Protein AF-0000000078268427 (afdb_homodimer)

Solvent-accessible surface area (backbone atoms only — not comparable to full-atom values): 32489 Å² total; per-residue (Å²): 136,82,79,76,79,77,76,77,77,76,76,74,73,72,70,64,72,72,74,76,73,70,41,42,33,34,32,38,31,29,46,77,41,68,49,56,51,30,21,53,50,18,22,53,50,32,28,51,73,72,69,48,47,67,46,76,48,81,44,70,22,70,63,31,70,70,47,25,40,52,48,26,53,52,47,46,75,64,65,38,63,29,36,39,17,34,31,51,69,20,32,46,28,37,54,55,36,28,75,73,28,76,68,32,54,71,20,43,35,38,34,34,63,21,46,44,48,49,71,56,68,64,28,68,30,57,68,48,15,71,38,54,27,29,38,30,30,52,56,72,63,54,71,59,47,51,52,55,51,32,65,64,36,76,76,55,45,29,38,26,35,54,32,32,76,85,35,60,44,37,51,51,50,51,21,39,47,45,40,48,19,67,78,69,50,28,25,73,44,81,27,68,27,89,44,54,86,38,37,43,58,34,46,55,69,40,63,94,69,41,67,32,36,44,33,62,89,21,65,45,43,60,56,37,38,65,44,40,44,51,51,22,39,76,67,47,38,43,43,33,34,46,40,37,64,50,18,81,73,46,23,28,33,11,64,14,56,56,38,36,57,54,13,26,55,45,15,54,51,47,44,37,40,76,70,69,66,47,53,38,32,70,36,45,47,40,69,76,81,70,68,46,32,33,33,15,54,44,32,19,58,60,19,69,49,74,77,43,68,69,58,65,72,65,38,73,42,78,42,111,133,83,79,78,80,77,77,77,77,76,77,75,75,72,71,66,73,73,74,76,73,70,41,43,32,35,31,38,31,28,43,77,41,69,49,56,50,30,21,53,50,18,22,54,49,31,28,50,74,72,68,47,47,67,45,76,50,81,42,71,23,69,62,32,71,69,46,24,40,51,48,27,54,52,46,45,73,64,65,37,62,28,35,39,18,33,31,50,69,21,32,46,26,36,53,55,36,27,76,74,28,76,69,32,53,72,20,42,35,37,33,33,62,21,44,45,48,47,70,55,68,64,27,68,30,57,67,47,14,70,39,56,26,30,38,31,30,52,56,72,62,54,72,58,47,51,53,54,52,31,66,65,35,77,78,55,46,31,36,26,33,56,34,31,76,85,36,61,46,34,51,51,51,52,20,40,47,44,38,49,17,66,76,69,49,26,26,73,45,81,28,68,27,89,44,56,86,38,38,44,59,32,46,57,68,40,64,92,68,41,67,31,35,44,33,62,88,21,66,46,42,59,55,37,38,66,44,40,45,52,49,23,39,76,66,45,38,41,44,32,34,46,40,38,66,50,18,82,73,46,22,28,33,12,65,13,57,56,38,37,58,52,13,25,53,44,16,54,50,47,45,38,40,78,70,69,65,47,53,36,33,69,36,44,48,41,70,77,81,70,68,46,33,32,34,14,53,44,32,19,59,60,19,68,49,75,76,44,67,70,58,66,73,64,39,73,42,78,43,111

Secondary structure (DSSP, 8-state):
--------------------PPEEEEEEES---HHHHHHHHHHHHHHHHTT--EEEEEEE-TT-HHHHHHHHHHHHHH--SEEEEESHHHHHHHHHHHHH-HHHHTS-EEEEEES-TTTTTS-S-SS---SSEEEEE----HHHHHHHHHHH-TT--EEEEEEETT-HHHHHHHHHHHHHHHHHT-EEEEEEESSGGGHHHHHHTTTTT-SEEEE-S-HHHHHTHHHHHHHHHHHT--EEESSTHHHHHT-SEEEE--HHHHHHHHHHHHHHHHTS---GGGSPPEE----EEEEEHHHHHHHT-PPPHHHHHH-SEEE-/--------------------PPEEEEEEES---HHHHHHHHHHHHHHHHTT--EEEEEEE-TT-HHHHHHHHHHHHHH--SEEEEESHHHHHHHHHHHHH-HHHHTS-EEEEEES-TTTTTS-S-SS---SSEEEEE----HHHHHHHHHHH-TT--EEEEEEETT-HHHHHHHHHHHHHHHHHT-EEEEEEESSGGGHHHHHHTTTTT-SEEEE-S-HHHHHTHHHHHHHHHHHT--EEESSTHHHHHT-SEEEE--HHHHHHHHHHHHHHHHTS---GGGSPPEE----EEEEEHHHHHHHT-PPPHHHHHH-SEEE-

pLDDT: mean 93.28, std 12.75, range [34.38, 98.88]

Foldseek 3Di:
DPPPPPPPPPPPPPPPVPPQDEFEEEEEEAADDDLLVLLQLLLVVLCVVVVHHYDYHYDYQHNDLVSLLVSLQVVLVVLGLAYEYEALSNLLSNQVSCVVHVSSQNHAYEYFAAQDCCQSVNAVDQQFRQGSYAYEHFNFPLLVFVVVVCLLPVPFAEEEEEAAPPGSNSVVSVVVNCVVCVVSHHYYDYQHDNALVCQLVSLVVCQPPGQAYEYEPHPRCSSNVVSNQVSLLVRLHQYYYADQSVQLVAHFKHWGDRSSVSSNVRNVVVCCVSPVPDGNSNHGHHYDDDIAMEGEPPNCVSSVGDDDPVSVVRHPYYHD/DPPPPPPPPPPPPPPPVPPQDEFEEEEEEAADDDLLVLLQLLLVVLCVVVVHHYDYHYDYQHNDLVSLLVSLQVVLVVLGLAYEYEALSNLLSNQVSCVVHVSSQNHAYEYFAAQDCCQSVNAVDQQFRQGSYAYEHFNFPLLVFVVVVCLLPVPFAEEEEEAAPPGSNSVVSVVVNCVVCVVSHHYYDYQHDNALVCQLVSLVVCQPPGQAYEYEPHPRCSSNVVSNQVSLLVRLHQYYYQDQSVQLVAHFKHWGDRSSVSSNVRNVVVCCVSPVPDGNSNHGHHYDDDIAMEGEPPNCVSSVGDDDPVSVVRHPYYHD

Nearest PDB structures (foldseek):
  3lkv-assembly1_A-2  TM=9.689E-01  e=2.473E-32  Vibrio cholerae O1 biovar El Tor str. N16961
  3lft-assembly2_B  TM=9.622E-01  e=5.419E-31  Streptococcus pneumoniae TIGR4
  3lft-assembly1_A  TM=9.521E-01  e=3.189E-30  Streptococcus pneumoniae TIGR4
  6hnk-assembly1_A  TM=7.287E-01  e=1.169E-28  Clostridioides difficile 630
  1o4v-assembly1_A  TM=4.490E-01  e=2.770E-03  Thermotoga maritima

Radius of gyration: 31.29 Å; Cα contacts (8 Å, |Δi|>4): 1461; chains: 2; bounding box: 64×166×88 Å

Organism: Desulfomicrobium norvegicum (strain DSM 1741 / NCIMB 8310) (NCBI:txid52561)

Structure (mmCIF, N/CA/C/O backbone):
data_AF-0000000078268427-model_v1
#
loop_
_entity.id
_entity.type
_entity.pdbx_description
1 polymer 'Putative ABC transport system substrate-binding protein'
#
loop_
_atom_site.group_PDB
_atom_site.id
_atom_site.type_symbol
_atom_site.label_atom_id
_atom_site.label_alt_id
_atom_site.label_comp_id
_atom_site.label_asym_id
_atom_site.label_entity_id
_atom_site.label_seq_id
_atom_site.pdbx_PDB_ins_code
_atom_site.Cartn_x
_atom_site.Cartn_y
_atom_site.Cartn_z
_atom_site.occupancy
_atom_site.B_iso_or_equiv
_atom_site.auth_seq_id
_atom_site.auth_comp_id
_atom_site.auth_asym_id
_atom_site.auth_atom_id
_atom_site.pdbx_PDB_model_num
ATOM 1 N N . MET A 1 1 ? 25.875 72.25 60.281 1 34.66 1 MET A N 1
ATOM 2 C CA . MET A 1 1 ? 25.359 70.875 60.125 1 34.66 1 MET A CA 1
ATOM 3 C C . MET A 1 1 ? 24.266 70.875 59.062 1 34.66 1 MET A C 1
ATOM 5 O O . MET A 1 1 ? 23.156 71.375 59.281 1 34.66 1 MET A O 1
ATOM 9 N N . LYS A 1 2 ? 24.812 71 57.75 1 44.56 2 LYS A N 1
ATOM 10 C CA . LYS A 1 2 ? 24.078 71.062 56.5 1 44.56 2 LYS A CA 1
ATOM 11 C C . LYS A 1 2 ? 23.234 69.812 56.281 1 44.56 2 LYS A C 1
ATOM 13 O O . LYS A 1 2 ? 23.766 68.688 56.281 1 44.56 2 LYS A O 1
ATOM 18 N N . LYS A 1 3 ? 21.969 69.812 56.719 1 46.94 3 LYS A N 1
ATOM 19 C CA . LYS A 1 3 ? 20.938 68.812 56.5 1 46.94 3 LYS A CA 1
ATOM 20 C C . LYS A 1 3 ? 20.781 68.5 55 1 46.94 3 LYS A C 1
ATOM 22 O O . LYS A 1 3 ? 20.422 69.375 54.219 1 46.94 3 LYS A O 1
ATOM 27 N N . PHE A 1 4 ? 21.688 67.688 54.406 1 43.91 4 PHE A N 1
ATOM 28 C CA . PHE A 1 4 ? 21.547 67.25 53.031 1 43.91 4 PHE A CA 1
ATOM 29 C C . PHE A 1 4 ? 20.219 66.5 52.844 1 43.91 4 PHE A C 1
ATOM 31 O O . PHE A 1 4 ? 19.891 65.625 53.625 1 43.91 4 PHE A O 1
ATOM 38 N N . PHE A 1 5 ? 19.141 67.188 52.375 1 44.56 5 PHE A N 1
ATOM 39 C CA . PHE A 1 5 ? 17.844 66.625 51.938 1 44.56 5 PHE A CA 1
ATOM 40 C C . PHE A 1 5 ? 18.016 65.562 50.875 1 44.56 5 PHE A C 1
ATOM 42 O O . PHE A 1 5 ? 18.609 65.812 49.844 1 44.56 5 PHE A O 1
ATOM 49 N N . LEU A 1 6 ? 18.172 64.25 51.281 1 47.53 6 LEU A N 1
ATOM 50 C CA . LEU A 1 6 ? 18.141 63.094 50.375 1 47.53 6 LEU A CA 1
ATOM 51 C C . LEU A 1 6 ? 16.812 63.062 49.625 1 47.53 6 LEU A C 1
ATOM 53 O O . LEU A 1 6 ? 15.75 62.938 50.219 1 47.53 6 LEU A O 1
ATOM 57 N N . THR A 1 7 ? 16.641 63.812 48.5 1 49.06 7 THR A N 1
ATOM 58 C CA . THR A 1 7 ? 15.516 63.625 47.625 1 49.06 7 THR A CA 1
ATOM 59 C C . THR A 1 7 ? 15.43 62.156 47.156 1 49.06 7 THR A C 1
ATOM 61 O O . THR A 1 7 ? 16.391 61.656 46.562 1 49.06 7 THR A O 1
ATOM 64 N N . GLY A 1 8 ? 14.719 61.281 47.812 1 44.25 8 GLY A N 1
ATOM 65 C CA . GLY A 1 8 ? 14.391 59.938 47.344 1 44.25 8 GLY A CA 1
ATOM 66 C C . GLY A 1 8 ? 13.75 59.938 45.969 1 44.25 8 GLY A C 1
ATOM 67 O O . GLY A 1 8 ? 12.68 60.531 45.781 1 44.25 8 GLY A O 1
ATOM 68 N N . ALA A 1 9 ? 14.531 59.938 44.875 1 48.31 9 ALA A N 1
ATOM 69 C CA . ALA A 1 9 ? 14.016 59.688 43.531 1 48.31 9 ALA A CA 1
ATOM 70 C C . ALA A 1 9 ? 13.164 58.438 43.5 1 48.31 9 ALA A C 1
ATOM 72 O O . ALA A 1 9 ? 13.656 57.344 43.75 1 48.31 9 ALA A O 1
ATOM 73 N N . LEU A 1 10 ? 11.867 58.562 43.781 1 46.09 10 LEU A N 1
ATOM 74 C CA . LEU A 1 10 ? 10.93 57.5 43.5 1 46.09 10 LEU A CA 1
ATOM 75 C C . LEU A 1 10 ? 11.031 57.094 42.031 1 46.09 10 LEU A C 1
ATOM 77 O O . LEU A 1 10 ? 10.719 57.875 41.125 1 46.09 10 LEU A O 1
ATOM 81 N N . ILE A 1 11 ? 11.977 56.281 41.625 1 46.81 11 ILE A N 1
ATOM 82 C CA . ILE A 1 11 ? 11.953 55.656 40.312 1 46.81 11 ILE A CA 1
ATOM 83 C C . ILE A 1 11 ? 10.602 54.969 40.094 1 46.81 11 ILE A C 1
ATOM 85 O O . ILE A 1 11 ? 10.266 54 40.781 1 46.81 11 ILE A O 1
ATOM 89 N N . LEU A 1 12 ? 9.562 55.719 39.656 1 43.5 12 LEU A N 1
ATOM 90 C CA . LEU A 1 12 ? 8.359 55.094 39.125 1 43.5 12 LEU A CA 1
ATOM 91 C C . LEU A 1 12 ? 8.711 54.062 38.062 1 43.5 12 LEU A C 1
ATOM 93 O O . LEU A 1 12 ? 9.25 54.406 37.031 1 43.5 12 LEU A O 1
ATOM 97 N N . ALA A 1 13 ? 9.023 52.844 38.438 1 46.03 13 ALA A N 1
ATOM 98 C CA . ALA A 1 13 ? 8.992 51.719 37.5 1 46.03 13 ALA A CA 1
ATOM 99 C C . ALA A 1 13 ? 7.734 51.781 36.625 1 46.03 13 ALA A C 1
ATOM 101 O O . ALA A 1 13 ? 6.629 51.531 37.125 1 46.03 13 ALA A O 1
ATOM 102 N N . MET A 1 14 ? 7.652 52.688 35.656 1 41.44 14 MET A N 1
ATOM 103 C CA . MET A 1 14 ? 6.609 52.5 34.656 1 41.44 14 MET A CA 1
ATOM 104 C C . MET A 1 14 ? 6.477 51.031 34.25 1 41.44 14 MET A C 1
ATOM 106 O O . MET A 1 14 ? 7.406 50.438 33.719 1 41.44 14 MET A O 1
ATOM 110 N N . ALA A 1 15 ? 5.828 50.25 35.031 1 43.84 15 ALA A N 1
ATOM 111 C CA . ALA A 1 15 ? 5.363 48.969 34.469 1 43.84 15 ALA A CA 1
ATOM 112 C C . ALA A 1 15 ? 4.84 49.156 33.062 1 43.84 15 ALA A C 1
ATOM 114 O O . ALA A 1 15 ? 3.795 49.781 32.844 1 43.84 15 ALA A O 1
ATOM 115 N N . CYS A 1 16 ? 5.68 49.469 32.094 1 41.19 16 CYS A N 1
ATOM 116 C CA . CYS A 1 16 ? 5.145 49.281 30.75 1 41.19 16 CYS A CA 1
ATOM 117 C C . CYS A 1 16 ? 4.168 48.125 30.703 1 41.19 16 CYS A C 1
ATOM 119 O O . CYS A 1 16 ? 4.523 47 31.078 1 41.19 16 CYS A O 1
ATOM 121 N N . PRO A 1 17 ? 2.955 48.281 30.938 1 43.41 17 PRO A N 1
ATOM 122 C CA . PRO A 1 17 ? 2.111 47.125 30.625 1 43.41 17 PRO A CA 1
ATOM 123 C C . PRO A 1 17 ? 2.627 46.344 29.422 1 43.41 17 PRO A C 1
ATOM 125 O O . PRO A 1 17 ? 2.873 46.906 28.359 1 43.41 17 PRO A O 1
ATOM 128 N N . GLY A 1 18 ? 3.543 45.5 29.562 1 44.22 18 GLY A N 1
ATOM 129 C CA . GLY A 1 18 ? 3.924 44.625 28.469 1 44.22 18 GLY A CA 1
ATOM 130 C C . GLY A 1 18 ? 2.779 44.312 27.516 1 44.22 18 GLY A C 1
ATOM 131 O O . GLY A 1 18 ? 1.798 43.656 27.906 1 44.22 18 GLY A O 1
ATOM 132 N N . PHE A 1 19 ? 2.34 45.219 26.656 1 49.44 19 PHE A N 1
ATOM 133 C CA . PHE A 1 19 ? 1.372 44.938 25.609 1 49.44 19 PHE A CA 1
ATOM 134 C C . PHE A 1 19 ? 1.526 43.469 25.141 1 49.44 19 PHE A C 1
ATOM 136 O O . PHE A 1 19 ? 2.629 43.062 24.797 1 49.44 19 PHE A O 1
ATOM 143 N N . ALA A 1 20 ? 0.703 42.625 25.547 1 68 20 ALA A N 1
ATOM 144 C CA . ALA A 1 20 ? 0.659 41.219 25.141 1 68 20 ALA A CA 1
ATOM 145 C C . ALA A 1 20 ? 0.755 41.094 23.625 1 68 20 ALA A C 1
ATOM 147 O O . ALA A 1 20 ? 0.026 41.781 22.891 1 68 20 ALA A O 1
ATOM 148 N N . LYS A 1 21 ? 1.77 40.625 22.953 1 89.81 21 LYS A N 1
ATOM 149 C CA . LYS A 1 21 ? 2.021 40.469 21.531 1 89.81 21 LYS A CA 1
ATOM 150 C C . LYS A 1 21 ? 0.867 39.719 20.859 1 89.81 21 LYS A C 1
ATOM 152 O O . LYS A 1 21 ? 0.358 38.719 21.391 1 89.81 21 LYS A O 1
ATOM 157 N N . THR A 1 22 ? 0.172 40.375 19.891 1 95.69 22 THR A N 1
ATOM 158 C CA . THR A 1 22 ? -0.783 39.719 19.016 1 95.69 22 THR A CA 1
ATOM 159 C C . THR A 1 22 ? -0.064 39 17.875 1 95.69 22 THR A C 1
ATOM 161 O O . THR A 1 22 ? 0.727 39.625 17.156 1 95.69 22 THR A O 1
ATOM 164 N N . TYR A 1 23 ? -0.269 37.75 17.75 1 97.25 23 TYR A N 1
ATOM 165 C CA . TYR A 1 23 ? 0.386 36.938 16.719 1 97.25 23 TYR A CA 1
ATOM 166 C C . TYR A 1 23 ? -0.471 36.875 15.461 1 97.25 23 TYR A C 1
ATOM 168 O O . TYR A 1 23 ? -1.692 36.719 15.539 1 97.25 23 TYR A O 1
ATOM 176 N N . ASN A 1 24 ? 0.131 37 14.297 1 97.44 24 ASN A N 1
ATOM 177 C CA . ASN A 1 24 ? -0.538 36.812 13.016 1 97.44 24 ASN A CA 1
ATOM 178 C C . ASN A 1 24 ? -0.369 35.375 12.5 1 97.44 24 ASN A C 1
ATOM 180 O O . ASN A 1 24 ? 0.749 34.938 12.219 1 97.44 24 ASN A O 1
ATOM 184 N N . VAL A 1 25 ? -1.491 34.688 12.367 1 98.5 25 VAL A N 1
ATOM 185 C CA . VAL A 1 25 ? -1.477 33.312 11.883 1 98.5 25 VAL A CA 1
ATOM 186 C C . VAL A 1 25 ? -2.123 33.25 10.5 1 98.5 25 VAL A C 1
ATOM 188 O O . VAL A 1 25 ? -3.293 33.594 10.344 1 98.5 25 VAL A O 1
ATOM 191 N N . SER A 1 26 ? -1.334 32.844 9.477 1 98.69 26 SER A N 1
ATOM 192 C CA . SER A 1 26 ? -1.91 32.531 8.172 1 98.69 26 SER A CA 1
ATOM 193 C C . SER A 1 26 ? -2.307 31.062 8.07 1 98.69 26 SER A C 1
ATOM 195 O O . SER A 1 26 ? -1.501 30.172 8.359 1 98.69 26 SER A O 1
ATOM 197 N N . VAL A 1 27 ? -3.549 30.828 7.699 1 98.88 27 VAL A N 1
ATOM 198 C CA . VAL A 1 27 ? -4.094 29.469 7.621 1 98.88 27 VAL A CA 1
ATOM 199 C C . VAL A 1 27 ? -4.34 29.094 6.164 1 98.88 27 VAL A C 1
ATOM 201 O O . VAL A 1 27 ? -5.004 29.844 5.43 1 98.88 27 VAL A O 1
ATOM 204 N N . SER A 1 28 ? -3.727 28 5.727 1 98.81 28 SER A N 1
ATOM 205 C CA . SER A 1 28 ? -4.043 27.391 4.441 1 98.81 28 SER A CA 1
ATOM 206 C C . SER A 1 28 ? -4.852 26.109 4.629 1 98.81 28 SER A C 1
ATOM 208 O O . SER A 1 28 ? -4.293 25.062 4.953 1 98.81 28 SER A O 1
ATOM 210 N N . GLN A 1 29 ? -6.113 26.203 4.434 1 98.88 29 GLN A N 1
ATOM 211 C CA . GLN A 1 29 ? -6.992 25.031 4.469 1 98.88 29 GLN A CA 1
ATOM 212 C C . GLN A 1 29 ? -7.297 24.531 3.059 1 98.88 29 GLN A C 1
ATOM 214 O O . GLN A 1 29 ? -7.684 25.312 2.186 1 98.88 29 GLN A O 1
ATOM 219 N N . PHE A 1 30 ? -7.168 23.25 2.795 1 98.81 30 PHE A N 1
ATOM 220 C CA . PHE A 1 30 ? -7.238 22.734 1.435 1 98.81 30 PHE A CA 1
ATOM 221 C C . PHE A 1 30 ? -8.656 22.812 0.892 1 98.81 30 PHE A C 1
ATOM 223 O O . PHE A 1 30 ? -8.867 23.172 -0.269 1 98.81 30 PHE A O 1
ATOM 230 N N . VAL A 1 31 ? -9.57 22.469 1.7 1 98.31 31 VAL A N 1
ATOM 231 C CA . VAL A 1 31 ? -10.969 22.469 1.3 1 98.31 31 VAL A CA 1
ATOM 232 C C . VAL A 1 31 ? -11.859 22.562 2.537 1 98.31 31 VAL A C 1
ATOM 234 O O . VAL A 1 31 ? -11.414 22.297 3.654 1 98.31 31 VAL A O 1
ATOM 237 N N . GLU A 1 32 ? -13.07 23.016 2.25 1 96.5 32 GLU A N 1
ATOM 238 C CA . GLU A 1 32 ? -14.039 23.016 3.346 1 96.5 32 GLU A CA 1
ATOM 239 C C . GLU A 1 32 ? -14.781 21.688 3.436 1 96.5 32 GLU A C 1
ATOM 241 O O . GLU A 1 32 ? -15.258 21.172 2.424 1 96.5 32 GLU A O 1
ATOM 246 N N . HIS A 1 33 ? -14.859 21.125 4.59 1 95.56 33 HIS A N 1
ATOM 247 C CA . HIS A 1 33 ? -15.758 20.078 5.066 1 95.56 33 HIS A CA 1
ATOM 248 C C . HIS A 1 33 ? -15.734 19.984 6.59 1 95.56 33 HIS A C 1
ATOM 250 O O . HIS A 1 33 ? -14.867 20.578 7.238 1 95.56 33 HIS A O 1
ATOM 256 N N . PRO A 1 34 ? -16.672 19.359 7.148 1 96.44 34 PRO A N 1
ATOM 257 C CA . PRO A 1 34 ? -16.875 19.469 8.594 1 96.44 34 PRO A CA 1
ATOM 258 C C . PRO A 1 34 ? -15.641 19.062 9.398 1 96.44 34 PRO A C 1
ATOM 260 O O . PRO A 1 34 ? -15.305 19.719 10.391 1 96.44 34 PRO A O 1
ATOM 263 N N . SER A 1 35 ? -14.961 18.078 9.016 1 97.44 35 SER A N 1
ATOM 264 C CA . SER A 1 35 ? -13.797 17.609 9.773 1 97.44 35 SER A CA 1
ATOM 265 C C . SER A 1 35 ? -12.703 18.672 9.805 1 97.44 35 SER A C 1
ATOM 267 O O . SER A 1 35 ? -12.156 18.969 10.867 1 97.44 35 SER A O 1
ATOM 269 N N . LEU A 1 36 ? -12.359 19.266 8.648 1 98.56 36 LEU A N 1
ATOM 270 C CA . LEU A 1 36 ? -11.289 20.25 8.586 1 98.56 36 LEU A CA 1
ATOM 271 C C . LEU A 1 36 ? -11.719 21.562 9.242 1 98.56 36 LEU A C 1
ATOM 273 O O . LEU A 1 36 ? -10.891 22.266 9.844 1 98.56 36 LEU A O 1
ATOM 277 N N . ASP A 1 37 ? -13 21.875 9.117 1 98.38 37 ASP A N 1
ATOM 278 C CA . ASP A 1 37 ? -13.523 23.031 9.82 1 98.38 37 ASP A CA 1
ATOM 279 C C . ASP A 1 37 ? -13.414 22.859 11.328 1 98.38 37 ASP A C 1
ATOM 281 O O . ASP A 1 37 ? -13.086 23.812 12.047 1 98.38 37 ASP A O 1
ATOM 285 N N . ALA A 1 38 ? -13.711 21.641 11.734 1 98.06 38 ALA A N 1
ATOM 286 C CA . ALA A 1 38 ? -13.594 21.344 13.164 1 98.06 38 ALA A CA 1
ATOM 287 C C . ALA A 1 38 ? -12.148 21.484 13.633 1 98.06 38 ALA A C 1
ATOM 289 O O . ALA A 1 38 ? -11.891 21.969 14.734 1 98.06 38 ALA A O 1
ATOM 290 N N . VAL A 1 39 ? -11.219 21.078 12.828 1 98.69 39 VAL A N 1
ATOM 291 C CA . VAL A 1 39 ? -9.797 21.203 13.148 1 98.69 39 VAL A CA 1
ATOM 292 C C . VAL A 1 39 ? -9.43 22.656 13.359 1 98.69 39 VAL A C 1
ATOM 294 O O . VAL A 1 39 ? -8.789 23.016 14.352 1 98.69 39 VAL A O 1
ATOM 297 N N . LEU A 1 40 ? -9.844 23.516 12.414 1 98.88 40 LEU A N 1
ATOM 298 C CA . LEU A 1 40 ? -9.539 24.938 12.516 1 98.88 40 LEU A CA 1
ATOM 299 C C . LEU A 1 40 ? -10.148 25.547 13.781 1 98.88 40 LEU A C 1
ATOM 301 O O . LEU A 1 40 ? -9.484 26.297 14.5 1 98.88 40 LEU A O 1
ATOM 305 N N . LYS A 1 41 ? -11.383 25.188 14.008 1 98.75 41 LYS A N 1
ATOM 306 C CA . LYS A 1 41 ? -12.055 25.703 15.195 1 98.75 41 LYS A CA 1
ATOM 307 C C . LYS A 1 41 ? -11.328 25.266 16.469 1 98.75 41 LYS A C 1
ATOM 309 O O . LYS A 1 41 ? -11.133 26.078 17.391 1 98.75 41 LYS A O 1
ATOM 314 N N . GLY A 1 42 ? -10.984 24 16.531 1 98.81 42 GLY A N 1
ATOM 315 C CA . GLY A 1 42 ? -10.234 23.5 17.672 1 98.81 42 GLY A CA 1
ATOM 316 C C . GLY A 1 42 ? -8.922 24.234 17.891 1 98.81 42 GLY A C 1
ATOM 317 O O . GLY A 1 42 ? -8.578 24.562 19.031 1 98.81 42 GLY A O 1
ATOM 318 N N . PHE A 1 43 ? -8.227 24.516 16.844 1 98.88 43 PHE A N 1
ATOM 319 C CA . PHE A 1 43 ? -6.965 25.25 16.891 1 98.88 43 PHE A CA 1
ATOM 320 C C . PHE A 1 43 ? -7.164 26.641 17.469 1 98.88 43 PHE A C 1
ATOM 322 O O . PHE A 1 43 ? -6.453 27.047 18.391 1 98.88 43 PHE A O 1
ATOM 329 N N . GLN A 1 44 ? -8.102 27.359 16.938 1 98.81 44 GLN A N 1
ATOM 330 C CA . GLN A 1 44 ? -8.383 28.719 17.359 1 98.81 44 GLN A CA 1
ATOM 331 C C . GLN A 1 44 ? -8.82 28.766 18.828 1 98.81 44 GLN A C 1
ATOM 333 O O . GLN A 1 44 ? -8.359 29.625 19.594 1 98.81 44 GLN A O 1
ATOM 338 N N . ASP A 1 45 ? -9.703 27.844 19.141 1 98.81 45 ASP A N 1
ATOM 339 C CA . ASP A 1 45 ? -10.188 27.797 20.516 1 98.81 45 ASP A CA 1
ATOM 340 C C . ASP A 1 45 ? -9.055 27.484 21.484 1 98.81 45 ASP A C 1
ATOM 342 O O . ASP A 1 45 ? -9.031 28 22.609 1 98.81 45 ASP A O 1
ATOM 346 N N . SER A 1 46 ? -8.219 26.625 21.062 1 98.69 46 SER A N 1
ATOM 347 C CA . SER A 1 46 ? -7.078 26.25 21.906 1 98.69 46 SER A CA 1
ATOM 348 C C . SER A 1 46 ? -6.188 27.453 22.203 1 98.69 46 SER A C 1
ATOM 350 O O . SER A 1 46 ? -5.824 27.688 23.344 1 98.69 46 SER A O 1
ATOM 352 N N . LEU A 1 47 ? -5.797 28.25 21.188 1 98.62 47 LEU A N 1
ATOM 353 C CA . LEU A 1 47 ? -4.973 29.438 21.391 1 98.62 47 LEU A CA 1
ATOM 354 C C . LEU A 1 47 ? -5.68 30.438 22.297 1 98.62 47 LEU A C 1
ATOM 356 O O . LEU A 1 47 ? -5.062 30.984 23.219 1 98.62 47 LEU A O 1
ATOM 360 N N . LYS A 1 48 ? -6.949 30.594 22.078 1 98.19 48 LYS A N 1
ATOM 361 C CA . LYS A 1 48 ? -7.73 31.5 22.922 1 98.19 48 LYS A CA 1
ATOM 362 C C . LYS A 1 48 ? -7.727 31.047 24.375 1 98.19 48 LYS A C 1
ATOM 364 O O . LYS A 1 48 ? -7.516 31.844 25.281 1 98.19 48 LYS A O 1
ATOM 369 N N . ALA A 1 49 ? -7.945 29.781 24.547 1 98.12 49 ALA A N 1
ATOM 370 C CA . ALA A 1 49 ? -8 29.203 25.891 1 98.12 49 ALA A CA 1
ATOM 371 C C . ALA A 1 49 ? -6.668 29.375 26.609 1 98.12 49 ALA A C 1
ATOM 373 O O . ALA A 1 49 ? -6.629 29.5 27.828 1 98.12 49 ALA A O 1
ATOM 374 N N . GLN A 1 50 ? -5.594 29.406 25.891 1 97.38 50 GLN A N 1
ATOM 375 C CA . GLN A 1 50 ? -4.254 29.531 26.453 1 97.38 50 GLN A CA 1
ATOM 376 C C . GLN A 1 50 ? -3.857 31 26.625 1 97.38 50 GLN A C 1
ATOM 378 O O . GLN A 1 50 ? -2.732 31.297 27.031 1 97.38 50 GLN A O 1
ATOM 383 N N . GLY A 1 51 ? -4.707 31.875 26.234 1 96.56 51 GLY A N 1
ATOM 384 C CA . GLY A 1 51 ? -4.461 33.312 26.391 1 96.56 51 GLY A CA 1
ATOM 385 C C . GLY A 1 51 ? -3.568 33.875 25.297 1 96.56 51 GLY A C 1
ATOM 386 O O . GLY A 1 51 ? -2.93 34.906 25.5 1 96.56 51 GLY A O 1
ATOM 387 N N . VAL A 1 52 ? -3.463 33.219 24.234 1 97.06 52 VAL A N 1
ATOM 388 C CA . VAL A 1 52 ? -2.656 33.688 23.109 1 97.06 52 VAL A CA 1
ATOM 389 C C . VAL A 1 52 ? -3.514 34.562 22.188 1 97.06 52 VAL A C 1
ATOM 391 O O . VAL A 1 52 ? -4.492 34.094 21.609 1 97.06 52 VAL A O 1
ATOM 394 N N . ASP A 1 53 ? -3.205 35.781 22.094 1 96.56 53 ASP A N 1
ATOM 395 C CA . ASP A 1 53 ? -3.916 36.656 21.188 1 96.56 53 ASP A CA 1
ATOM 396 C C . ASP A 1 53 ? -3.424 36.5 19.75 1 96.56 53 ASP A C 1
ATOM 398 O O . ASP A 1 53 ? -2.248 36.719 19.453 1 96.56 53 ASP A O 1
ATOM 402 N N . ALA A 1 54 ? -4.352 36.094 18.906 1 97.75 54 ALA A N 1
ATOM 403 C CA . ALA A 1 54 ? -3.965 35.812 17.531 1 97.75 54 ALA A CA 1
ATOM 404 C C . ALA A 1 54 ? -5.012 36.375 16.547 1 97.75 54 ALA A C 1
ATOM 406 O O . ALA A 1 54 ? -6.211 36.344 16.844 1 97.75 54 ALA A O 1
ATOM 407 N N . THR A 1 55 ? -4.527 36.875 15.43 1 98 55 THR A N 1
ATOM 408 C CA . THR A 1 55 ? -5.348 37.156 14.258 1 98 55 THR A CA 1
ATOM 409 C C . THR A 1 55 ? -5.125 36.125 13.172 1 98 55 THR A C 1
ATOM 411 O O . THR A 1 55 ? -4.035 35.562 13.062 1 98 55 THR A O 1
ATOM 414 N N . TYR A 1 56 ? -6.168 35.875 12.477 1 98.5 56 TYR A N 1
ATOM 415 C CA . TYR A 1 56 ? -6.109 34.781 11.516 1 98.5 56 TYR A CA 1
ATOM 416 C C . TYR A 1 56 ? -6.426 35.281 10.109 1 98.5 56 TYR A C 1
ATOM 418 O O . TYR A 1 56 ? -7.426 35.969 9.891 1 98.5 56 TYR A O 1
ATOM 426 N N . SER A 1 57 ? -5.598 34.969 9.172 1 98.56 57 SER A N 1
ATOM 427 C CA . SER A 1 57 ? -5.891 35.031 7.742 1 98.56 57 SER A CA 1
ATOM 428 C C . SER A 1 57 ? -6.137 33.656 7.16 1 98.56 57 SER A C 1
ATOM 430 O O . SER A 1 57 ? -5.188 32.938 6.879 1 98.56 57 SER A O 1
ATOM 432 N N . VAL A 1 58 ? -7.391 33.375 6.922 1 98.69 58 VAL A N 1
ATOM 433 C CA . VAL A 1 58 ? -7.777 32.031 6.531 1 98.69 58 VAL A CA 1
ATOM 434 C C . VAL A 1 58 ? -7.992 31.953 5.02 1 98.69 58 VAL A C 1
ATOM 436 O O . VAL A 1 58 ? -8.805 32.719 4.473 1 98.69 58 VAL A O 1
ATOM 439 N N . HIS A 1 59 ? -7.238 31.078 4.367 1 98.75 59 HIS A N 1
ATOM 440 C CA . HIS A 1 59 ? -7.363 30.828 2.934 1 98.75 59 HIS A CA 1
ATOM 441 C C . HIS A 1 59 ? -7.859 29.406 2.666 1 98.75 59 HIS A C 1
ATOM 443 O O . HIS A 1 59 ? -7.598 28.5 3.453 1 98.75 59 HIS A O 1
ATOM 449 N N . ASN A 1 60 ? -8.586 29.234 1.654 1 98.62 60 ASN A N 1
ATOM 450 C CA . ASN A 1 60 ? -9.133 27.953 1.245 1 98.62 60 ASN A CA 1
ATOM 451 C C . ASN A 1 60 ? -8.836 27.656 -0.222 1 98.62 60 ASN A C 1
ATOM 453 O O . ASN A 1 60 ? -9.141 28.469 -1.097 1 98.62 60 ASN A O 1
ATOM 457 N N . ALA A 1 61 ? -8.32 26.453 -0.477 1 98.56 61 ALA A N 1
ATOM 458 C CA . ALA A 1 61 ? -7.844 26.125 -1.819 1 98.56 61 ALA A CA 1
ATOM 459 C C . ALA A 1 61 ? -8.945 25.484 -2.652 1 98.56 61 ALA A C 1
ATOM 461 O O . ALA A 1 61 ? -8.766 25.219 -3.846 1 98.56 61 ALA A O 1
ATOM 462 N N . GLN A 1 62 ? -10.047 25.141 -2.08 1 97.69 62 GLN A N 1
ATOM 463 C CA . GLN A 1 62 ? -11.211 24.578 -2.754 1 97.69 62 GLN A CA 1
ATOM 464 C C . GLN A 1 62 ? -10.867 23.266 -3.451 1 97.69 62 GLN A C 1
ATOM 466 O O . GLN A 1 62 ? -11.219 23.078 -4.617 1 97.69 62 GLN A O 1
ATOM 471 N N . ALA A 1 63 ? -10.094 22.547 -2.799 1 97.12 63 ALA A N 1
ATOM 472 C CA . ALA A 1 63 ? -9.711 21.219 -3.26 1 97.12 63 ALA A CA 1
ATOM 473 C C . ALA A 1 63 ? -8.945 21.297 -4.578 1 97.12 63 ALA A C 1
ATOM 475 O O . ALA A 1 63 ? -9.078 20.422 -5.434 1 97.12 63 ALA A O 1
ATOM 476 N N . ASN A 1 64 ? -8.234 22.297 -4.758 1 97.31 64 ASN A N 1
ATOM 477 C CA . ASN A 1 64 ? -7.469 22.5 -5.98 1 97.31 64 ASN A CA 1
ATOM 478 C C . ASN A 1 64 ? -5.996 22.766 -5.684 1 97.31 64 ASN A C 1
ATOM 480 O O . ASN A 1 64 ? -5.656 23.75 -5.035 1 97.31 64 ASN A O 1
ATOM 484 N N . MET A 1 65 ? -5.164 21.922 -6.223 1 97.12 65 MET A N 1
ATOM 485 C CA . MET A 1 65 ? -3.746 21.984 -5.887 1 97.12 65 MET A CA 1
ATOM 486 C C . MET A 1 65 ? -3.119 23.266 -6.434 1 97.12 65 MET A C 1
ATOM 488 O O . MET A 1 65 ? -2.23 23.844 -5.805 1 97.12 65 MET A O 1
ATOM 492 N N . ALA A 1 66 ? -3.482 23.672 -7.605 1 97.25 66 ALA A N 1
ATOM 493 C CA . ALA A 1 66 ? -2.965 24.922 -8.164 1 97.25 66 ALA A CA 1
ATOM 494 C C . ALA A 1 66 ? -3.305 26.094 -7.266 1 97.25 66 ALA A C 1
ATOM 496 O O . ALA A 1 66 ? -2.461 26.969 -7.023 1 97.25 66 ALA A O 1
ATOM 497 N N . THR A 1 67 ? -4.516 26.141 -6.766 1 98.38 67 THR A N 1
ATOM 498 C CA . THR A 1 67 ? -4.941 27.203 -5.848 1 98.38 67 THR A CA 1
ATOM 499 C C . THR A 1 67 ? -4.172 27.109 -4.535 1 98.38 67 THR A C 1
ATOM 501 O O . THR A 1 67 ? -3.805 28.141 -3.959 1 98.38 67 THR A O 1
ATOM 504 N N . ALA A 1 68 ? -3.908 25.891 -4.059 1 98.44 68 ALA A N 1
ATOM 505 C CA . ALA A 1 68 ? -3.121 25.719 -2.844 1 98.44 68 ALA A CA 1
ATOM 506 C C . ALA A 1 68 ? -1.731 26.328 -2.99 1 98.44 68 ALA A C 1
ATOM 508 O O . ALA A 1 68 ? -1.233 26.984 -2.07 1 98.44 68 ALA A O 1
ATOM 509 N N . ASN A 1 69 ? -1.158 26.141 -4.16 1 97.81 69 ASN A N 1
ATOM 510 C CA . ASN A 1 69 ? 0.161 26.703 -4.426 1 97.81 69 ASN A CA 1
ATOM 511 C C . ASN A 1 69 ? 0.124 28.234 -4.457 1 97.81 69 ASN A C 1
ATOM 513 O O . ASN A 1 69 ? 1.036 28.891 -3.955 1 97.81 69 ASN A O 1
ATOM 517 N N . GLN A 1 70 ? -0.88 28.75 -5.035 1 97.94 70 GLN A N 1
ATOM 518 C CA . GLN A 1 70 ? -1.05 30.203 -5.078 1 97.94 70 GLN A CA 1
ATOM 519 C C . GLN A 1 70 ? -1.221 30.781 -3.674 1 97.94 70 GLN A C 1
ATOM 521 O O . GLN A 1 70 ? -0.66 31.828 -3.357 1 97.94 70 GLN A O 1
ATOM 526 N N . ILE A 1 71 ? -1.982 30.109 -2.914 1 98.38 71 ILE A N 1
ATOM 527 C CA . ILE A 1 71 ? -2.223 30.547 -1.54 1 98.38 71 ILE A CA 1
ATOM 528 C C . ILE A 1 71 ? -0.911 30.531 -0.76 1 98.38 71 ILE A C 1
ATOM 530 O O . ILE A 1 71 ? -0.623 31.469 -0.012 1 98.38 71 ILE A O 1
ATOM 534 N N . ALA A 1 72 ? -0.143 29.516 -0.936 1 97.75 72 ALA A N 1
ATOM 535 C CA . ALA A 1 72 ? 1.143 29.422 -0.247 1 97.75 72 ALA A CA 1
ATOM 536 C C . ALA A 1 72 ? 2.031 30.609 -0.594 1 97.75 72 ALA A C 1
ATOM 538 O O . ALA A 1 72 ? 2.688 31.188 0.282 1 97.75 72 ALA A O 1
ATOM 539 N N . ALA A 1 73 ? 2.031 30.953 -1.824 1 95.19 73 ALA A N 1
ATOM 540 C CA . ALA A 1 73 ? 2.797 32.094 -2.27 1 95.19 73 ALA A CA 1
ATOM 541 C C . ALA A 1 73 ? 2.266 33.406 -1.637 1 95.19 73 ALA A C 1
ATOM 543 O O . ALA A 1 73 ? 3.041 34.25 -1.242 1 95.19 73 ALA A O 1
ATOM 544 N N . GLN A 1 74 ? 0.999 33.531 -1.605 1 96.5 74 GLN A N 1
ATOM 545 C CA . GLN A 1 74 ? 0.365 34.688 -0.981 1 96.5 74 GLN A CA 1
ATOM 546 C C . GLN A 1 74 ? 0.736 34.781 0.495 1 96.5 74 GLN A C 1
ATOM 548 O O . GLN A 1 74 ? 1.008 35.875 0.999 1 96.5 74 GLN A O 1
ATOM 553 N N . ILE A 1 75 ? 0.729 33.688 1.128 1 97 75 ILE A N 1
ATOM 554 C CA . ILE A 1 75 ? 1.023 33.656 2.555 1 97 75 ILE A CA 1
ATOM 555 C C . ILE A 1 75 ? 2.451 34.125 2.807 1 97 75 ILE A C 1
ATOM 557 O O . ILE A 1 75 ? 2.723 34.781 3.807 1 97 75 ILE A O 1
ATOM 561 N N . ALA A 1 76 ? 3.332 33.812 1.942 1 91.25 76 ALA A N 1
ATOM 562 C CA . ALA A 1 76 ? 4.703 34.281 2.055 1 91.25 76 ALA A CA 1
ATOM 563 C C . ALA A 1 76 ? 4.742 35.812 2.145 1 91.25 76 ALA A C 1
ATOM 565 O O . ALA A 1 76 ? 5.543 36.375 2.891 1 91.25 76 ALA A O 1
ATOM 566 N N . GLY A 1 77 ? 3.875 36.438 1.472 1 91.06 77 GLY A N 1
ATOM 567 C CA . GLY A 1 77 ? 3.809 37.906 1.459 1 91.06 77 GLY A CA 1
ATOM 568 C C . GLY A 1 77 ? 3.17 38.469 2.709 1 91.06 77 GLY A C 1
ATOM 569 O O . GLY A 1 77 ? 3.373 39.656 3.027 1 91.06 77 GLY A O 1
ATOM 570 N N . GLU A 1 78 ? 2.453 37.688 3.436 1 95.31 78 GLU A N 1
ATOM 571 C CA . GLU A 1 78 ? 1.734 38.125 4.625 1 95.31 78 GLU A CA 1
ATOM 572 C C . GLU A 1 78 ? 2.666 38.219 5.832 1 95.31 78 GLU A C 1
ATOM 574 O O . GLU A 1 78 ? 2.299 38.781 6.867 1 95.31 78 GLU A O 1
ATOM 579 N N . LYS A 1 79 ? 3.834 37.688 5.77 1 92.25 79 LYS A N 1
ATOM 580 C CA . LYS A 1 79 ? 4.836 37.656 6.832 1 92.25 79 LYS A CA 1
ATOM 581 C C . LYS A 1 79 ? 4.242 37.156 8.141 1 92.25 79 LYS A C 1
ATOM 583 O O . LYS A 1 79 ? 4.352 37.844 9.172 1 92.25 79 LYS A O 1
ATOM 588 N N . PRO A 1 80 ? 3.674 36.031 8.102 1 96.69 80 PRO A N 1
ATOM 589 C CA . PRO A 1 80 ? 3.02 35.5 9.305 1 96.69 80 PRO A CA 1
ATOM 590 C C . PRO A 1 80 ? 4.016 35.094 10.391 1 96.69 80 PRO A C 1
ATOM 592 O O . PRO A 1 80 ? 5.172 34.812 10.094 1 96.69 80 PRO A O 1
ATOM 595 N N . ASP A 1 81 ? 3.516 35.156 11.664 1 96.5 81 ASP A N 1
ATOM 596 C CA . ASP A 1 81 ? 4.285 34.594 12.773 1 96.5 81 ASP A CA 1
ATOM 597 C C . ASP A 1 81 ? 4.238 33.094 12.766 1 96.5 81 ASP A C 1
ATOM 599 O O . ASP A 1 81 ? 5.137 32.438 13.305 1 96.5 81 ASP A O 1
ATOM 603 N N . LEU A 1 82 ? 3.166 32.562 12.219 1 97.75 82 LEU A N 1
ATOM 604 C CA . LEU A 1 82 ? 2.943 31.109 12.102 1 97.75 82 LEU A CA 1
ATOM 605 C C . LEU A 1 82 ? 2.086 30.797 10.883 1 97.75 82 LEU A C 1
ATOM 607 O O . LEU A 1 82 ? 1.104 31.484 10.609 1 97.75 82 LEU A O 1
ATOM 611 N N . VAL A 1 83 ? 2.502 29.781 10.148 1 98.25 83 VAL A N 1
ATOM 612 C CA . VAL A 1 83 ? 1.67 29.219 9.086 1 98.25 83 VAL A CA 1
ATOM 613 C C . VAL A 1 83 ? 1.02 27.922 9.578 1 98.25 83 VAL A C 1
ATOM 615 O O . VAL A 1 83 ? 1.703 27.031 10.07 1 98.25 83 VAL A O 1
ATOM 618 N N . LEU A 1 84 ? -0.27 27.859 9.531 1 98.88 84 LEU A N 1
ATOM 619 C CA . LEU A 1 84 ? -1.011 26.641 9.789 1 98.88 84 LEU A CA 1
ATOM 620 C C . LEU A 1 84 ? -1.519 26.031 8.484 1 98.88 84 LEU A C 1
ATOM 622 O O . LEU A 1 84 ? -2.303 26.656 7.766 1 98.88 84 LEU A O 1
ATOM 626 N N . ALA A 1 85 ? -1.038 24.875 8.141 1 98.81 85 ALA A N 1
ATOM 627 C CA . ALA A 1 85 ? -1.505 24.156 6.957 1 98.81 85 ALA A CA 1
ATOM 628 C C . ALA A 1 85 ? -2.422 23 7.344 1 98.81 85 ALA A C 1
ATOM 630 O O . ALA A 1 85 ? -2.035 22.141 8.125 1 98.81 85 ALA A O 1
ATOM 631 N N . ILE A 1 86 ? -3.631 23 6.832 1 98.88 86 ILE A N 1
ATOM 632 C CA . ILE A 1 86 ? -4.637 22 7.16 1 98.88 86 ILE A CA 1
ATOM 633 C C . ILE A 1 86 ? -4.852 21.062 5.965 1 98.88 86 ILE A C 1
ATOM 635 O O . ILE A 1 86 ? -5.332 21.5 4.914 1 98.88 86 ILE A O 1
ATOM 639 N N . ALA A 1 87 ? -4.547 19.75 6.156 1 98.75 87 ALA A N 1
ATOM 640 C CA . ALA A 1 87 ? -4.602 18.688 5.16 1 98.75 87 ALA A CA 1
ATOM 641 C C . ALA A 1 87 ? -3.301 18.609 4.367 1 98.75 87 ALA A C 1
ATOM 643 O O . ALA A 1 87 ? -2.605 19.609 4.207 1 98.75 87 ALA A O 1
ATOM 644 N N . THR A 1 88 ? -2.988 17.469 3.826 1 98.44 88 THR A N 1
ATOM 645 C CA . THR A 1 88 ? -1.701 17.109 3.24 1 98.44 88 THR A CA 1
ATOM 646 C C . THR A 1 88 ? -1.383 18 2.045 1 98.44 88 THR A C 1
ATOM 648 O O . THR A 1 88 ? -0.309 18.609 1.98 1 98.44 88 THR A O 1
ATOM 651 N N . PRO A 1 89 ? -2.34 18.266 1.11 1 98.5 89 PRO A N 1
ATOM 652 C CA . PRO A 1 89 ? -1.967 19.078 -0.054 1 98.5 89 PRO A CA 1
ATOM 653 C C . PRO A 1 89 ? -1.575 20.5 0.319 1 98.5 89 PRO A C 1
ATOM 655 O O . PRO A 1 89 ? -0.611 21.047 -0.228 1 98.5 89 PRO A O 1
ATOM 658 N N . SER A 1 90 ? -2.293 21.078 1.23 1 98.69 90 SER A N 1
ATOM 659 C CA . SER A 1 90 ? -1.957 22.422 1.667 1 98.69 90 SER A CA 1
ATOM 660 C C . SER A 1 90 ? -0.598 22.469 2.357 1 98.69 90 SER A C 1
ATOM 662 O O . SER A 1 90 ? 0.176 23.406 2.17 1 98.69 90 SER A O 1
ATOM 664 N N . ALA A 1 91 ? -0.361 21.5 3.197 1 98.62 91 ALA A N 1
ATOM 665 C CA . ALA A 1 91 ? 0.929 21.422 3.879 1 98.62 91 ALA A CA 1
ATOM 666 C C . ALA A 1 91 ? 2.072 21.281 2.877 1 98.62 91 ALA A C 1
ATOM 668 O O . ALA A 1 91 ? 3.115 21.938 3.023 1 98.62 91 ALA A O 1
ATOM 669 N N . GLN A 1 92 ? 1.851 20.484 1.886 1 97.81 92 GLN A N 1
ATOM 670 C CA . GLN A 1 92 ? 2.873 20.297 0.86 1 97.81 92 GLN A CA 1
ATOM 671 C C . GLN A 1 92 ? 3.119 21.594 0.087 1 97.81 92 GLN A C 1
ATOM 673 O O . GLN A 1 92 ? 4.266 21.938 -0.199 1 97.81 92 GLN A O 1
ATOM 678 N N . ALA A 1 93 ? 2.08 22.281 -0.275 1 97.88 93 ALA A N 1
ATOM 679 C CA . ALA A 1 93 ? 2.205 23.547 -0.975 1 97.88 93 ALA A CA 1
ATOM 680 C C . ALA A 1 93 ? 2.984 24.562 -0.137 1 97.88 93 ALA A C 1
ATOM 682 O O . ALA A 1 93 ? 3.883 25.234 -0.645 1 97.88 93 ALA A O 1
ATOM 683 N N . CYS A 1 94 ? 2.666 24.625 1.149 1 97.88 94 CYS A N 1
ATOM 684 C CA . CYS A 1 94 ? 3.33 25.562 2.039 1 97.88 94 CYS A CA 1
ATOM 685 C C . CYS A 1 94 ? 4.789 25.188 2.248 1 97.88 94 CYS A C 1
ATOM 687 O O . CYS A 1 94 ? 5.66 26.062 2.32 1 97.88 94 CYS A O 1
ATOM 689 N N . ALA A 1 95 ? 5.051 23.906 2.4 1 96.5 95 ALA A N 1
ATOM 690 C CA . ALA A 1 95 ? 6.426 23.438 2.559 1 96.5 95 ALA A CA 1
ATOM 691 C C . ALA A 1 95 ? 7.281 23.844 1.357 1 96.5 95 ALA A C 1
ATOM 693 O O . ALA A 1 95 ? 8.43 24.266 1.516 1 96.5 95 ALA A O 1
ATOM 694 N N . LEU A 1 96 ? 6.707 23.688 0.16 1 94.69 96 LEU A N 1
ATOM 695 C CA . LEU A 1 96 ? 7.41 24.078 -1.06 1 94.69 96 LEU A CA 1
ATOM 696 C C . LEU A 1 96 ? 7.688 25.578 -1.078 1 94.69 96 LEU A C 1
ATOM 698 O O . LEU A 1 96 ? 8.789 26 -1.445 1 94.69 96 LEU A O 1
ATOM 702 N N . ALA A 1 97 ? 6.719 26.328 -0.677 1 94.5 97 ALA A N 1
ATOM 703 C CA . ALA A 1 97 ? 6.871 27.781 -0.632 1 94.5 97 ALA A CA 1
ATOM 704 C C . ALA A 1 97 ? 7.926 28.188 0.392 1 94.5 97 ALA A C 1
ATOM 706 O O . ALA A 1 97 ? 8.672 29.141 0.175 1 94.5 97 ALA A O 1
ATOM 707 N N . THR A 1 98 ? 7.938 27.531 1.513 1 92.31 98 THR A N 1
ATOM 708 C CA . THR A 1 98 ? 8.898 27.797 2.576 1 92.31 98 THR A CA 1
ATOM 709 C C . THR A 1 98 ? 10.328 27.609 2.08 1 92.31 98 THR A C 1
ATOM 711 O O . THR A 1 98 ? 11.227 28.359 2.451 1 92.31 98 THR A O 1
ATOM 714 N N . LYS A 1 99 ? 10.57 26.656 1.282 1 87.94 99 LYS A N 1
ATOM 715 C CA . LYS A 1 99 ? 11.891 26.375 0.723 1 87.94 99 LYS A CA 1
ATOM 716 C C . LYS A 1 99 ? 12.32 27.5 -0.232 1 87.94 99 LYS A C 1
ATOM 718 O O . LYS A 1 99 ? 13.508 27.781 -0.371 1 87.94 99 LYS A O 1
ATOM 723 N N . LYS A 1 100 ? 11.391 28.141 -0.794 1 87.5 100 LYS A N 1
ATOM 724 C CA . LYS A 1 100 ? 11.672 29.094 -1.857 1 87.5 100 LYS A CA 1
ATOM 725 C C . LYS A 1 100 ? 11.719 30.531 -1.313 1 87.5 100 LYS A C 1
ATOM 727 O O . LYS A 1 100 ? 12.258 31.422 -1.96 1 87.5 100 LYS A O 1
ATOM 732 N N . SER A 1 101 ? 11.141 30.688 -0.138 1 87.06 101 SER A N 1
ATOM 733 C CA . SER A 1 101 ? 10.992 32.031 0.407 1 87.06 101 SER A CA 1
ATOM 734 C C . SER A 1 101 ? 11.773 32.188 1.707 1 87.06 101 SER A C 1
ATOM 736 O O . SER A 1 101 ? 11.398 31.625 2.734 1 87.06 101 SER A O 1
ATOM 738 N N . PRO A 1 102 ? 12.742 33.062 1.749 1 83.25 102 PRO A N 1
ATOM 739 C CA . PRO A 1 102 ? 13.469 33.312 2.994 1 83.25 102 PRO A CA 1
ATOM 740 C C . PRO A 1 102 ? 12.578 33.844 4.109 1 83.25 102 PRO A C 1
ATOM 742 O O . PRO A 1 102 ? 12.828 33.594 5.289 1 83.25 102 PRO A O 1
ATOM 745 N N . ILE A 1 103 ? 11.586 34.625 3.734 1 80.31 103 ILE A N 1
ATOM 746 C CA . ILE A 1 103 ? 10.664 35.188 4.723 1 80.31 103 ILE A CA 1
ATOM 747 C C . ILE A 1 103 ? 9.891 34.062 5.391 1 80.31 103 ILE A C 1
ATOM 749 O O . ILE A 1 103 ? 9.773 34 6.617 1 80.31 103 ILE A O 1
ATOM 753 N N . LEU A 1 104 ? 9.406 33.156 4.609 1 85.94 104 LEU A N 1
ATOM 754 C CA . LEU A 1 104 ? 8.609 32.031 5.133 1 85.94 104 LEU A CA 1
ATOM 755 C C . LEU A 1 104 ? 9.492 31.031 5.863 1 85.94 104 LEU A C 1
ATOM 757 O O . LEU A 1 104 ? 9.016 30.297 6.73 1 85.94 104 LEU A O 1
ATOM 761 N N . ALA A 1 105 ? 10.734 31.125 5.473 1 85.5 105 ALA A N 1
ATOM 762 C CA . ALA A 1 105 ? 11.672 30.203 6.125 1 85.5 105 ALA A CA 1
ATOM 763 C C . ALA A 1 105 ? 11.805 30.531 7.609 1 85.5 105 ALA A C 1
ATOM 765 O O . ALA A 1 105 ? 12.156 29.656 8.414 1 85.5 105 ALA A O 1
ATOM 766 N N . GLY A 1 106 ? 11.477 31.734 7.93 1 89 106 GLY A N 1
ATOM 767 C CA . GLY A 1 106 ? 11.586 32.156 9.312 1 89 106 GLY A CA 1
ATOM 768 C C . GLY A 1 106 ? 10.312 31.953 10.109 1 89 106 GLY A C 1
ATOM 769 O O . GLY A 1 106 ? 10.32 32.031 11.336 1 89 106 GLY A O 1
ATOM 770 N N . SER A 1 107 ? 9.266 31.734 9.422 1 94.31 107 SER A N 1
ATOM 771 C CA . SER A 1 107 ? 7.984 31.469 10.078 1 94.31 107 SER A CA 1
ATOM 772 C C . SER A 1 107 ? 7.75 29.969 10.25 1 94.31 107 SER A C 1
ATOM 774 O O . SER A 1 107 ? 7.781 29.219 9.273 1 94.31 107 SER A O 1
ATOM 776 N N . PRO A 1 108 ? 7.449 29.516 11.492 1 96.88 108 PRO A N 1
ATOM 777 C CA . PRO A 1 108 ? 7.156 28.094 11.672 1 96.88 108 PRO A CA 1
ATOM 778 C C . PRO A 1 108 ? 5.965 27.641 10.836 1 96.88 108 PRO A C 1
ATOM 780 O O . PRO A 1 108 ? 4.973 28.359 10.711 1 96.88 108 PRO A O 1
ATOM 783 N N . LEU A 1 109 ? 6.121 26.5 10.195 1 97.88 109 LEU A N 1
ATOM 784 C CA . LEU A 1 109 ? 5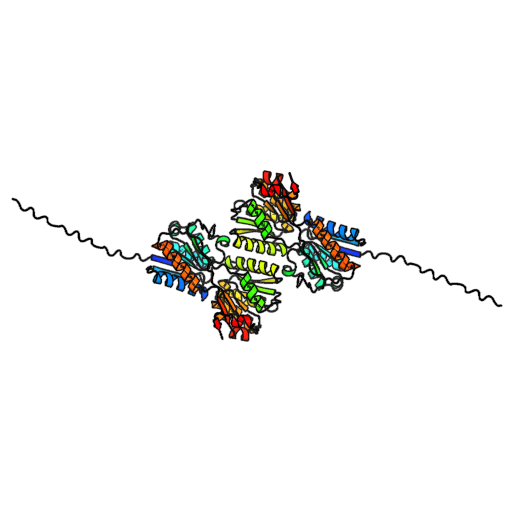.02 25.812 9.516 1 97.88 109 LEU A CA 1
ATOM 785 C C . LEU A 1 109 ? 4.465 24.688 10.375 1 97.88 109 LEU A C 1
ATOM 787 O O . LEU A 1 109 ? 5.141 23.688 10.602 1 97.88 109 LEU A O 1
ATOM 791 N N . LEU A 1 110 ? 3.322 24.891 10.859 1 98.56 110 LEU A N 1
ATOM 792 C CA . LEU A 1 110 ? 2.611 23.875 11.633 1 98.56 110 LEU A CA 1
ATOM 793 C C . LEU A 1 110 ? 1.534 23.203 10.797 1 98.56 110 LEU A C 1
ATOM 795 O O . LEU A 1 110 ? 0.656 23.875 10.242 1 98.56 110 LEU A O 1
ATOM 799 N N . PHE A 1 111 ? 1.704 21.828 10.633 1 98.62 111 PHE A N 1
ATOM 800 C CA . PHE A 1 111 ? 0.674 21.125 9.875 1 98.62 111 PHE A CA 1
ATOM 801 C C . PHE A 1 111 ? -0.282 20.391 10.805 1 98.62 111 PHE A C 1
ATOM 803 O O . PHE A 1 111 ? 0.064 20.094 11.953 1 98.62 111 PHE A O 1
ATOM 810 N N . THR A 1 112 ? -1.506 20.141 10.367 1 98.69 112 THR A N 1
ATOM 811 C CA . THR A 1 112 ? -2.531 19.391 11.078 1 98.69 112 THR A CA 1
ATOM 812 C C . THR A 1 112 ? -3.428 18.641 10.094 1 98.69 112 THR A C 1
ATOM 814 O O . THR A 1 112 ? -3.518 19 8.922 1 98.69 112 THR A O 1
ATOM 817 N N . ALA A 1 113 ? -3.967 17.516 10.594 1 98.25 113 ALA A N 1
ATOM 818 C CA . ALA A 1 113 ? -4.766 16.641 9.734 1 98.25 113 ALA A CA 1
ATOM 819 C C . ALA A 1 113 ? -3.932 16.094 8.578 1 98.25 113 ALA A C 1
ATOM 821 O O . ALA A 1 113 ? -4.336 16.188 7.418 1 98.25 113 ALA A O 1
ATOM 822 N N . ILE A 1 114 ? -2.756 15.594 8.945 1 97.5 114 ILE A N 1
ATOM 823 C CA . ILE A 1 114 ? -1.834 14.969 8.008 1 97.5 114 ILE A CA 1
ATOM 824 C C . ILE A 1 114 ? -1.722 13.477 8.312 1 97.5 114 ILE A C 1
ATOM 826 O O . ILE A 1 114 ? -1.372 13.086 9.43 1 97.5 114 ILE A O 1
ATOM 830 N N . THR A 1 115 ? -1.964 12.664 7.309 1 96.19 115 THR A N 1
ATOM 831 C CA . THR A 1 115 ? -1.929 11.219 7.508 1 96.19 115 THR A CA 1
ATOM 832 C C . THR A 1 115 ? -0.492 10.727 7.664 1 96.19 115 THR A C 1
ATOM 834 O O . THR A 1 115 ? -0.12 10.203 8.719 1 96.19 115 THR A O 1
ATOM 837 N N . ASP A 1 116 ? 0.308 11.016 6.762 1 95.25 116 ASP A N 1
ATOM 838 C CA . ASP A 1 116 ? 1.667 10.492 6.68 1 95.25 116 ASP A CA 1
ATOM 839 C C . ASP A 1 116 ? 2.668 11.602 6.371 1 95.25 116 ASP A C 1
ATOM 841 O O . ASP A 1 116 ? 3.092 11.766 5.227 1 95.25 116 ASP A O 1
ATOM 845 N N . PRO A 1 117 ? 3.182 12.258 7.43 1 96.81 117 PRO A N 1
ATOM 846 C CA . PRO A 1 117 ? 4.062 13.398 7.195 1 96.81 117 PRO A CA 1
ATOM 847 C C . PRO A 1 117 ? 5.371 13.008 6.508 1 96.81 117 PRO A C 1
ATOM 849 O O . PRO A 1 117 ? 5.91 13.781 5.715 1 96.81 117 PRO A O 1
ATOM 852 N N . VAL A 1 118 ? 5.906 11.875 6.809 1 93.44 118 VAL A N 1
ATOM 853 C CA . VAL A 1 118 ? 7.156 11.445 6.195 1 93.44 118 VAL A CA 1
ATOM 854 C C . VAL A 1 118 ? 6.922 11.109 4.723 1 93.44 118 VAL A C 1
ATOM 856 O O . VAL A 1 118 ? 7.602 11.641 3.844 1 93.44 118 VAL A O 1
ATOM 859 N N . GLY A 1 119 ? 5.887 10.352 4.461 1 92.94 119 GLY A N 1
ATOM 860 C CA . GLY A 1 119 ? 5.578 9.961 3.096 1 92.94 119 GLY A CA 1
ATOM 861 C C . GLY A 1 119 ? 5.168 11.133 2.221 1 92.94 119 GLY A C 1
ATOM 862 O O . GLY A 1 119 ? 5.34 11.094 1.001 1 92.94 119 GLY A O 1
ATOM 863 N N . ALA A 1 120 ? 4.664 12.133 2.846 1 95.19 120 ALA A N 1
ATOM 864 C CA . ALA A 1 120 ? 4.238 13.32 2.115 1 95.19 120 ALA A CA 1
ATOM 865 C C . ALA A 1 120 ? 5.406 14.273 1.887 1 95.19 120 ALA A C 1
ATOM 867 O O . ALA A 1 120 ? 5.25 15.32 1.251 1 95.19 120 ALA A O 1
ATOM 868 N N . GLY A 1 121 ? 6.562 13.922 2.461 1 92.62 121 GLY A N 1
ATOM 869 C CA . GLY A 1 121 ? 7.754 14.734 2.266 1 92.62 121 GLY A CA 1
ATOM 870 C C . GLY A 1 121 ? 7.785 15.969 3.148 1 92.62 121 GLY A C 1
ATOM 871 O O . GLY A 1 121 ? 8.492 16.938 2.85 1 92.62 121 GLY A O 1
ATOM 872 N N . LEU A 1 122 ? 7.047 15.969 4.242 1 95.88 122 LEU A N 1
ATOM 873 C CA . LEU A 1 122 ? 6.934 17.156 5.09 1 95.88 122 LEU A CA 1
ATOM 874 C C . LEU A 1 122 ? 8.031 17.172 6.145 1 95.88 122 LEU A C 1
ATOM 876 O O . LEU A 1 122 ? 8.547 18.234 6.488 1 95.88 122 LEU A O 1
ATOM 880 N N . VAL A 1 123 ? 8.359 16.031 6.684 1 94.38 123 VAL A N 1
ATOM 881 C CA . VAL A 1 123 ? 9.398 15.914 7.703 1 94.38 123 VAL A CA 1
ATOM 882 C C . VAL A 1 123 ? 10.312 14.734 7.383 1 94.38 123 VAL A C 1
ATOM 884 O O . VAL A 1 123 ? 9.898 13.781 6.715 1 94.38 123 VAL A O 1
ATOM 887 N N . ASP A 1 124 ? 11.523 14.836 7.961 1 86.56 124 ASP A N 1
ATOM 888 C CA . ASP A 1 124 ? 12.484 13.758 7.75 1 86.56 124 ASP A CA 1
ATOM 889 C C . ASP A 1 124 ? 12.219 12.602 8.711 1 86.56 124 ASP A C 1
ATOM 891 O O . ASP A 1 124 ? 12.5 11.445 8.383 1 86.56 124 ASP A O 1
ATOM 895 N N . ASP A 1 125 ? 11.742 13.062 9.844 1 87.56 125 ASP A N 1
ATOM 896 C CA . ASP A 1 125 ? 11.547 12.133 10.953 1 87.56 125 ASP A CA 1
ATOM 897 C C . ASP A 1 125 ? 10.453 12.633 11.898 1 87.56 125 ASP A C 1
ATOM 899 O O . ASP A 1 125 ? 10.367 13.828 12.172 1 87.56 125 ASP A O 1
ATOM 903 N N . LEU A 1 126 ? 9.695 11.648 12.398 1 90.94 126 LEU A N 1
ATOM 904 C CA . LEU A 1 126 ? 8.594 12.055 13.266 1 90.94 126 LEU A CA 1
ATOM 905 C C . LEU A 1 126 ? 9.117 12.562 14.602 1 90.94 126 LEU A C 1
ATOM 907 O O . LEU A 1 126 ? 8.523 13.469 15.203 1 90.94 126 LEU A O 1
ATOM 911 N N . GLU A 1 127 ? 10.211 12.031 15.094 1 90.06 127 GLU A N 1
ATOM 912 C CA . GLU A 1 127 ? 10.766 12.422 16.391 1 90.06 127 GLU A CA 1
ATOM 913 C C . GLU A 1 127 ? 11.617 13.68 16.266 1 90.06 127 GLU A C 1
ATOM 915 O O . GLU A 1 127 ? 11.641 14.516 17.172 1 90.06 127 GLU A O 1
ATOM 920 N N . LYS A 1 128 ? 12.297 13.719 15.164 1 90.88 128 LYS A N 1
ATOM 921 C CA . LYS A 1 128 ? 13.117 14.875 14.836 1 90.88 128 LYS A CA 1
ATOM 922 C C . LYS A 1 128 ? 12.797 15.406 13.438 1 90.88 128 LYS A C 1
ATOM 924 O O . LYS A 1 128 ? 13.508 15.102 12.477 1 90.88 128 LYS A O 1
ATOM 929 N N . PRO A 1 129 ? 11.844 16.266 13.367 1 92.5 129 PRO A N 1
ATOM 930 C CA . PRO A 1 129 ? 11.359 16.703 12.055 1 92.5 129 PRO A CA 1
ATOM 931 C C . PRO A 1 129 ? 12.445 17.375 11.219 1 92.5 129 PRO A C 1
ATOM 933 O O . PRO A 1 129 ? 12.461 17.25 9.992 1 92.5 129 PRO A O 1
ATOM 936 N N . GLY A 1 130 ? 13.484 18.141 11.875 1 81.88 130 GLY A N 1
ATOM 937 C CA . GLY A 1 130 ? 14.68 18.625 11.219 1 81.88 130 GLY A CA 1
ATOM 938 C C . GLY A 1 130 ? 14.484 19.969 10.539 1 81.88 130 GLY A C 1
ATOM 939 O O . GLY A 1 130 ? 15.453 20.625 10.156 1 81.88 130 GLY A O 1
ATOM 940 N N . LYS A 1 131 ? 13.344 20.422 10.25 1 84.88 131 LYS A N 1
ATOM 941 C CA . LYS A 1 131 ? 13.055 21.688 9.57 1 84.88 131 LYS A CA 1
ATOM 942 C C . LYS A 1 131 ? 12.172 22.594 10.43 1 84.88 131 LYS A C 1
ATOM 944 O O . LYS A 1 131 ? 11.984 22.328 11.617 1 84.88 131 LYS A O 1
ATOM 949 N N . ASN A 1 132 ? 11.898 23.688 9.914 1 94.75 132 ASN A N 1
ATOM 950 C CA . ASN A 1 132 ? 10.969 24.594 10.594 1 94.75 132 ASN A CA 1
ATOM 951 C C . ASN A 1 132 ? 9.523 24.156 10.391 1 94.75 132 ASN A C 1
ATOM 953 O O . ASN A 1 132 ? 8.656 24.984 10.109 1 94.75 132 ASN A O 1
ATOM 957 N N . ILE A 1 133 ? 9.367 22.797 10.344 1 97.06 133 ILE A N 1
ATOM 958 C CA . ILE A 1 133 ? 8.055 22.219 10.07 1 97.06 133 ILE A CA 1
ATOM 959 C C . ILE A 1 133 ? 7.777 21.094 11.07 1 97.06 133 ILE A C 1
ATOM 961 O O . ILE A 1 133 ? 8.648 20.281 11.359 1 97.06 133 ILE A O 1
ATOM 965 N N . THR A 1 134 ? 6.645 21.094 11.703 1 98.06 134 THR A N 1
ATOM 966 C CA . THR A 1 134 ? 6.109 20.016 12.531 1 98.06 134 THR A CA 1
ATOM 967 C C . THR A 1 134 ? 4.59 20.094 12.602 1 98.06 134 THR A C 1
ATOM 969 O O . THR A 1 134 ? 3.963 20.844 11.859 1 98.06 134 THR A O 1
ATOM 972 N N . GLY A 1 135 ? 3.994 19.188 13.391 1 98.44 135 GLY A N 1
ATOM 973 C CA . GLY A 1 135 ? 2.545 19.25 13.492 1 98.44 135 GLY A CA 1
ATOM 974 C C . GLY A 1 135 ? 1.934 18.016 14.102 1 98.44 135 GLY A C 1
ATOM 975 O O . GLY A 1 135 ? 2.574 17.328 14.906 1 98.44 135 GLY A O 1
ATOM 976 N N . VAL A 1 136 ? 0.669 17.828 13.82 1 97.88 136 VAL A N 1
ATOM 977 C CA . VAL A 1 136 ? -0.101 16.719 14.383 1 97.88 136 VAL A CA 1
ATOM 978 C C . VAL A 1 136 ? -0.621 15.836 13.25 1 97.88 136 VAL A C 1
ATOM 980 O O . VAL A 1 136 ? -1.266 16.328 12.32 1 97.88 136 VAL A O 1
ATOM 983 N N . SER A 1 137 ? -0.269 14.555 13.344 1 97.44 137 SER A N 1
ATOM 984 C CA . SER A 1 137 ? -0.666 13.562 12.344 1 97.44 137 SER A CA 1
ATOM 985 C C . SER A 1 137 ? -1.952 12.859 12.758 1 97.44 137 SER A C 1
ATOM 987 O O . SER A 1 137 ? -2.168 12.586 13.938 1 97.44 137 SER A O 1
ATOM 989 N N . ASP A 1 138 ? -2.773 12.617 11.75 1 96.94 138 ASP A N 1
ATOM 990 C CA . ASP A 1 138 ? -3.949 11.781 11.969 1 96.94 138 ASP A CA 1
ATOM 991 C C . ASP A 1 138 ? -3.812 10.438 11.25 1 96.94 138 ASP A C 1
ATOM 993 O O . ASP A 1 138 ? -4.77 9.953 10.656 1 96.94 138 ASP A O 1
ATOM 997 N N . MET A 1 139 ? -2.625 9.93 11.305 1 93.88 139 MET A N 1
ATOM 998 C CA . MET A 1 139 ? -2.445 8.586 10.766 1 93.88 139 MET A CA 1
ATOM 999 C C . MET A 1 139 ? -3.564 7.66 11.234 1 93.88 139 MET A C 1
ATOM 1001 O O . MET A 1 139 ? -3.799 7.52 12.438 1 93.88 139 MET A O 1
ATOM 1005 N N . LEU A 1 140 ? -4.215 7.055 10.242 1 93.25 140 LEU A N 1
ATOM 1006 C CA . LEU A 1 140 ? -5.398 6.254 10.523 1 93.25 140 LEU A CA 1
ATOM 1007 C C . LEU A 1 140 ? -5.008 4.875 11.047 1 93.25 140 LEU A C 1
ATOM 1009 O O . LEU A 1 140 ? -4.074 4.254 10.539 1 93.25 140 LEU A O 1
ATOM 1013 N N . PRO A 1 141 ? -5.711 4.477 12.094 1 94.31 141 PRO A N 1
ATOM 1014 C CA . PRO A 1 141 ? -5.566 3.076 12.5 1 94.31 141 PRO A CA 1
ATOM 1015 C C . PRO A 1 141 ? -6.312 2.115 11.578 1 94.31 141 PRO A C 1
ATOM 1017 O O . PRO A 1 141 ? -7.32 1.528 11.977 1 94.31 141 PRO A O 1
ATOM 1020 N N . VAL A 1 142 ? -5.758 1.839 10.43 1 96.19 142 VAL A N 1
ATOM 1021 C CA . VAL A 1 142 ? -6.422 1.131 9.336 1 96.19 142 VAL A CA 1
ATOM 1022 C C . VAL A 1 142 ? -6.777 -0.286 9.781 1 96.19 142 VAL A C 1
ATOM 1024 O O . VAL A 1 142 ? -7.832 -0.812 9.422 1 96.19 142 VAL A O 1
ATOM 1027 N N . ASN A 1 143 ? -5.887 -0.946 10.547 1 94.06 143 ASN A N 1
ATOM 1028 C CA . ASN A 1 143 ? -6.176 -2.289 11.047 1 94.06 143 ASN A CA 1
ATOM 1029 C C . ASN A 1 143 ? -7.453 -2.314 11.883 1 94.06 143 ASN A C 1
ATOM 1031 O O . ASN A 1 143 ? -8.273 -3.229 11.742 1 94.06 143 ASN A O 1
ATOM 1035 N N . GLN A 1 144 ? -7.641 -1.31 12.703 1 94.94 144 GLN A N 1
ATOM 1036 C CA . GLN A 1 144 ? -8.844 -1.219 13.523 1 94.94 144 GLN A CA 1
ATOM 1037 C C . GLN A 1 144 ? -10.062 -0.886 12.672 1 94.94 144 GLN A C 1
ATOM 1039 O O . GLN A 1 144 ? -11.172 -1.363 12.945 1 94.94 144 GLN A O 1
ATOM 1044 N N . HIS A 1 145 ? -9.906 -0.039 11.664 1 97.62 145 HIS A N 1
ATOM 1045 C CA . HIS A 1 145 ? -10.992 0.271 10.75 1 97.62 145 HIS A CA 1
ATOM 1046 C C . HIS A 1 145 ? -11.477 -0.981 10.023 1 97.62 145 HIS A C 1
ATOM 1048 O O . HIS A 1 145 ? -12.68 -1.217 9.922 1 97.62 145 HIS A O 1
ATOM 1054 N N . MET A 1 146 ? -10.555 -1.782 9.547 1 97.19 146 MET A N 1
ATOM 1055 C CA . MET A 1 146 ? -10.914 -3.012 8.844 1 97.19 146 MET A CA 1
ATOM 1056 C C . MET A 1 146 ? -11.586 -4.004 9.789 1 97.19 146 MET A C 1
ATOM 1058 O O . MET A 1 146 ? -12.523 -4.695 9.406 1 97.19 146 MET A O 1
ATOM 1062 N N . ALA A 1 147 ? -11.086 -4.055 11.016 1 94.62 147 ALA A N 1
ATOM 1063 C CA . ALA A 1 147 ? -11.719 -4.918 12.016 1 94.62 147 ALA A CA 1
ATOM 1064 C C . ALA A 1 147 ? -13.164 -4.504 12.258 1 94.62 147 ALA A C 1
ATOM 1066 O O . ALA A 1 147 ? -14.055 -5.355 12.352 1 94.62 147 ALA A O 1
ATOM 1067 N N . MET A 1 148 ? -13.398 -3.254 12.359 1 96.06 148 MET A N 1
ATOM 1068 C CA . MET A 1 148 ? -14.758 -2.742 12.547 1 96.06 148 MET A CA 1
ATOM 1069 C C . MET A 1 148 ? -15.641 -3.111 11.359 1 96.06 148 MET A C 1
ATOM 1071 O O . MET A 1 148 ? -16.766 -3.592 11.547 1 96.06 148 MET A O 1
ATOM 1075 N N . LEU A 1 149 ? -15.148 -2.896 10.148 1 97.12 149 LEU A N 1
ATOM 1076 C CA . LEU A 1 149 ? -15.898 -3.209 8.938 1 97.12 149 LEU A CA 1
ATOM 1077 C C . LEU A 1 149 ? -16.25 -4.691 8.883 1 97.12 149 LEU A C 1
ATOM 1079 O O . LEU A 1 149 ? -17.344 -5.055 8.445 1 97.12 149 LEU A O 1
ATOM 1083 N N . ARG A 1 150 ? -15.391 -5.527 9.383 1 95.56 150 ARG A N 1
ATOM 1084 C CA . ARG A 1 150 ? -15.594 -6.973 9.328 1 95.56 150 ARG A CA 1
ATOM 1085 C C . ARG A 1 150 ? -16.625 -7.414 10.359 1 95.56 150 ARG A C 1
ATOM 1087 O O . ARG A 1 150 ? -17.156 -8.523 10.273 1 95.56 150 ARG A O 1
ATOM 1094 N N . ARG A 1 151 ? -16.875 -6.621 11.391 1 95.5 151 ARG A N 1
ATOM 1095 C CA . ARG A 1 151 ? -18 -6.902 12.273 1 95.5 151 ARG A CA 1
ATOM 1096 C C . ARG A 1 151 ? -19.328 -6.797 11.531 1 95.5 151 ARG A C 1
ATOM 1098 O O . ARG A 1 151 ? -20.266 -7.527 11.836 1 95.5 151 ARG A O 1
ATOM 1105 N N . PHE A 1 152 ? -19.406 -5.871 10.578 1 97.38 152 PHE A N 1
ATOM 1106 C CA . PHE A 1 152 ? -20.578 -5.742 9.727 1 97.38 152 PHE A CA 1
ATOM 1107 C C . PHE A 1 152 ? -20.609 -6.824 8.656 1 97.38 152 PHE A C 1
ATOM 1109 O O . PHE A 1 152 ? -21.672 -7.371 8.344 1 97.38 152 PHE A O 1
ATOM 1116 N N . TYR A 1 153 ? -19.375 -7.105 8.125 1 96.69 153 TYR A N 1
ATOM 1117 C CA . TYR A 1 153 ? -19.234 -8.039 7.008 1 96.69 153 TYR A CA 1
ATOM 1118 C C . TYR A 1 153 ? -18.078 -9.008 7.246 1 96.69 153 TYR A C 1
ATOM 1120 O O . TYR A 1 153 ? -17.031 -8.891 6.625 1 96.69 153 TYR A O 1
ATOM 1128 N N . PRO A 1 154 ? -18.266 -10.023 8 1 94.12 154 PRO A N 1
ATOM 1129 C CA . PRO A 1 154 ? -17.219 -10.984 8.328 1 94.12 154 PRO A CA 1
ATOM 1130 C C . PRO A 1 154 ? -16.656 -11.695 7.098 1 94.12 154 PRO A C 1
ATOM 1132 O O . PRO A 1 154 ? -15.5 -12.133 7.102 1 94.12 154 PRO A O 1
ATOM 1135 N N . ASN A 1 155 ? -17.453 -11.75 6.016 1 91.69 155 ASN A N 1
ATOM 1136 C CA . ASN A 1 155 ? -17.016 -12.445 4.805 1 91.69 155 ASN A CA 1
ATOM 1137 C C . ASN A 1 155 ? -16.734 -11.469 3.67 1 91.69 155 ASN A C 1
ATOM 1139 O O . ASN A 1 155 ? -16.938 -11.797 2.5 1 91.69 155 ASN A O 1
ATOM 1143 N N . LEU A 1 156 ? -16.344 -10.312 4.066 1 95 156 LEU A N 1
ATOM 1144 C CA . LEU A 1 156 ? -16.016 -9.297 3.074 1 95 156 LEU A CA 1
ATOM 1145 C C . LEU A 1 156 ? -15.008 -9.828 2.064 1 95 156 LEU A C 1
ATOM 1147 O O . LEU A 1 156 ? -13.953 -10.344 2.445 1 95 156 LEU A O 1
ATOM 1151 N N . LYS A 1 157 ? -15.312 -9.711 0.778 1 94.31 157 LYS A N 1
ATOM 1152 C CA . LYS A 1 157 ? -14.414 -10.188 -0.269 1 94.31 157 LYS A CA 1
ATOM 1153 C C . LYS A 1 157 ? -13.812 -9.031 -1.056 1 94.31 157 LYS A C 1
ATOM 1155 O O . LYS A 1 157 ? -12.648 -9.086 -1.456 1 94.31 157 LYS A O 1
ATOM 1160 N N . THR A 1 158 ? -14.656 -8.039 -1.331 1 97 158 THR A N 1
ATOM 1161 C CA . THR A 1 158 ? -14.234 -6.898 -2.133 1 97 158 THR A CA 1
ATOM 1162 C C . THR A 1 158 ? -14.594 -5.586 -1.441 1 97 158 THR A C 1
ATOM 1164 O O . THR A 1 158 ? -15.727 -5.41 -0.993 1 97 158 THR A O 1
ATOM 1167 N N . LEU A 1 159 ? -13.625 -4.742 -1.282 1 98.56 159 LEU A N 1
ATOM 1168 C CA . LEU A 1 159 ? -13.805 -3.426 -0.681 1 98.56 159 LEU A CA 1
ATOM 1169 C C . LEU A 1 159 ? -13.469 -2.324 -1.682 1 98.56 159 LEU A C 1
ATOM 1171 O O . LEU A 1 159 ? -12.359 -2.273 -2.211 1 98.56 159 LEU A O 1
ATOM 1175 N N . GLY A 1 160 ? -14.461 -1.512 -2.006 1 98.81 160 GLY A N 1
ATOM 1176 C CA . GLY A 1 160 ? -14.227 -0.36 -2.861 1 98.81 160 GLY A CA 1
ATOM 1177 C C . GLY A 1 160 ? -13.648 0.83 -2.115 1 98.81 160 GLY A C 1
ATOM 1178 O O . GLY A 1 160 ? -14.062 1.122 -0.991 1 98.81 160 GLY A O 1
ATOM 1179 N N . MET A 1 161 ? -12.688 1.472 -2.713 1 98.81 161 MET A N 1
ATOM 1180 C CA . MET A 1 161 ? -12.141 2.719 -2.184 1 98.81 161 MET A CA 1
ATOM 1181 C C . MET A 1 161 ? -12.141 3.807 -3.252 1 98.81 161 MET A C 1
ATOM 1183 O O . MET A 1 161 ? -11.633 3.6 -4.355 1 98.81 161 MET A O 1
ATOM 1187 N N . ILE A 1 162 ? -12.703 4.918 -2.924 1 98.88 162 ILE A N 1
ATOM 1188 C CA . ILE A 1 162 ? -12.688 6.098 -3.781 1 98.88 162 ILE A CA 1
ATOM 1189 C C . ILE A 1 162 ? -11.703 7.125 -3.227 1 98.88 162 ILE A C 1
ATOM 1191 O O . ILE A 1 162 ? -11.773 7.488 -2.049 1 98.88 162 ILE A O 1
ATOM 1195 N N . TYR A 1 163 ? -10.781 7.566 -4.047 1 98.62 163 TYR A N 1
ATOM 1196 C CA . TYR A 1 163 ? -9.781 8.5 -3.541 1 98.62 163 TYR A CA 1
ATOM 1197 C C . TYR A 1 163 ? -9.141 9.289 -4.68 1 98.62 163 TYR A C 1
ATOM 1199 O O . TYR A 1 163 ? -9.242 8.898 -5.844 1 98.62 163 TYR A O 1
ATOM 1207 N N . ASN A 1 164 ? -8.656 10.453 -4.324 1 98.38 164 ASN A N 1
ATOM 1208 C CA . ASN A 1 164 ? -7.863 11.25 -5.25 1 98.38 164 ASN A CA 1
ATOM 1209 C C . ASN A 1 164 ? -6.422 10.758 -5.32 1 98.38 164 ASN A C 1
ATOM 1211 O O . ASN A 1 164 ? -5.66 10.906 -4.359 1 98.38 164 ASN A O 1
ATOM 1215 N N . ALA A 1 165 ? -6.008 10.258 -6.508 1 94.81 165 ALA A N 1
ATOM 1216 C CA . ALA A 1 165 ? -4.676 9.688 -6.68 1 94.81 165 ALA A CA 1
ATOM 1217 C C . ALA A 1 165 ? -3.598 10.758 -6.562 1 94.81 165 ALA A C 1
ATOM 1219 O O . ALA A 1 165 ? -2.414 10.453 -6.402 1 94.81 165 ALA A O 1
ATOM 1220 N N . GLY A 1 166 ? -3.986 12.023 -6.574 1 95.31 166 GLY A N 1
ATOM 1221 C CA . GLY A 1 166 ? -3.049 13.117 -6.41 1 95.31 166 GLY A CA 1
ATOM 1222 C C . GLY A 1 166 ? -2.797 13.477 -4.957 1 95.31 166 GLY A C 1
ATOM 1223 O O . GLY A 1 166 ? -1.921 14.289 -4.656 1 95.31 166 GLY A O 1
ATOM 1224 N N . GLU A 1 167 ? -3.559 12.898 -4.055 1 97.25 167 GLU A N 1
ATOM 1225 C CA . GLU A 1 167 ? -3.377 13.156 -2.631 1 97.25 167 GLU A CA 1
ATOM 1226 C C . GLU A 1 167 ? -2.48 12.102 -1.991 1 97.25 167 GLU A C 1
ATOM 1228 O O . GLU A 1 167 ? -2.857 10.93 -1.901 1 97.25 167 GLU A O 1
ATOM 1233 N N . ALA A 1 168 ? -1.351 12.609 -1.458 1 96.19 168 ALA A N 1
ATOM 1234 C CA . ALA A 1 168 ? -0.368 11.695 -0.878 1 96.19 168 ALA A CA 1
ATOM 1235 C C . ALA A 1 168 ? -0.96 10.93 0.301 1 96.19 168 ALA A C 1
ATOM 1237 O O . ALA A 1 168 ? -0.664 9.742 0.493 1 96.19 168 ALA A O 1
ATOM 1238 N N . ASN A 1 169 ? -1.773 11.562 1.118 1 96.94 169 ASN A N 1
ATOM 1239 C CA . ASN A 1 169 ? -2.389 10.914 2.271 1 96.94 169 ASN A CA 1
ATOM 1240 C C . ASN A 1 169 ? -3.283 9.75 1.851 1 96.94 169 ASN A C 1
ATOM 1242 O O . ASN A 1 169 ? -3.281 8.695 2.49 1 96.94 169 ASN A O 1
ATOM 1246 N N . SER A 1 170 ? -4.031 9.969 0.818 1 97.75 170 SER A N 1
ATOM 1247 C CA . SER A 1 170 ? -4.941 8.938 0.326 1 97.75 170 SER A CA 1
ATOM 1248 C C . SER A 1 170 ? -4.18 7.742 -0.227 1 97.75 170 SER A C 1
ATOM 1250 O O . SER A 1 170 ? -4.555 6.594 0.018 1 97.75 170 SER A O 1
ATOM 1252 N N . LYS A 1 171 ? -3.141 8 -0.935 1 95.06 171 LYS A N 1
ATOM 1253 C CA . LYS A 1 171 ? -2.316 6.922 -1.467 1 95.06 171 LYS A CA 1
ATOM 1254 C C . LYS A 1 171 ? -1.757 6.055 -0.344 1 95.06 171 LYS A C 1
ATOM 1256 O O . LYS A 1 171 ? -1.732 4.828 -0.456 1 95.06 171 LYS A O 1
ATOM 1261 N N . THR A 1 172 ? -1.295 6.719 0.665 1 95.94 172 THR A N 1
ATOM 1262 C CA . THR A 1 172 ? -0.788 5.992 1.824 1 95.94 172 THR A CA 1
ATOM 1263 C C . THR A 1 172 ? -1.876 5.109 2.428 1 95.94 172 THR A C 1
ATOM 1265 O O . THR A 1 172 ? -1.646 3.928 2.695 1 95.94 172 THR A O 1
ATOM 1268 N N . THR A 1 173 ? -3.023 5.656 2.635 1 97.81 173 THR A N 1
ATOM 1269 C CA . THR A 1 173 ? -4.109 4.906 3.26 1 97.81 173 THR A CA 1
ATOM 1270 C C . THR A 1 173 ? -4.516 3.721 2.391 1 97.81 173 THR A C 1
ATOM 1272 O O . THR A 1 173 ? -4.762 2.625 2.9 1 97.81 173 THR A O 1
ATOM 1275 N N . VAL A 1 174 ? -4.609 3.951 1.109 1 97.44 174 VAL A N 1
ATOM 1276 C CA . VAL A 1 174 ? -4.965 2.871 0.195 1 97.44 174 VAL A CA 1
ATOM 1277 C C . VAL A 1 174 ? -3.941 1.743 0.303 1 97.44 174 VAL A C 1
ATOM 1279 O O . VAL A 1 174 ? -4.309 0.566 0.341 1 97.44 174 VAL A O 1
ATOM 1282 N N . ALA A 1 175 ? -2.678 2.111 0.354 1 95.06 175 ALA A N 1
ATOM 1283 C CA . ALA A 1 175 ? -1.622 1.113 0.508 1 95.06 175 ALA A CA 1
ATOM 1284 C C . ALA A 1 175 ? -1.797 0.324 1.802 1 95.06 175 ALA A C 1
ATOM 1286 O O . ALA A 1 175 ? -1.666 -0.902 1.812 1 95.06 175 ALA A O 1
ATOM 1287 N N . MET A 1 176 ? -2.076 1.002 2.842 1 95.88 176 MET A N 1
ATOM 1288 C CA . MET A 1 176 ? -2.266 0.356 4.137 1 95.88 176 MET A CA 1
ATOM 1289 C C . MET A 1 176 ? -3.471 -0.578 4.109 1 95.88 176 MET A C 1
ATOM 1291 O O . MET A 1 176 ? -3.422 -1.679 4.66 1 95.88 176 MET A O 1
ATOM 1295 N N . VAL A 1 177 ? -4.531 -0.137 3.471 1 98 177 VAL A N 1
ATOM 1296 C CA . VAL A 1 177 ? -5.727 -0.968 3.385 1 98 177 VAL A CA 1
ATOM 1297 C C . VAL A 1 177 ? -5.441 -2.197 2.525 1 98 177 VAL A C 1
ATOM 1299 O O . VAL A 1 177 ? -5.879 -3.305 2.85 1 98 177 VAL A O 1
ATOM 1302 N N . LYS A 1 178 ? -4.77 -2.018 1.447 1 95.56 178 LYS A N 1
ATOM 1303 C CA . LYS A 1 178 ? -4.391 -3.148 0.605 1 95.56 178 LYS A CA 1
ATOM 1304 C C . LYS A 1 178 ? -3.572 -4.172 1.391 1 95.56 178 LYS A C 1
ATOM 1306 O O . LYS A 1 178 ? -3.791 -5.375 1.268 1 95.56 178 LYS A O 1
ATOM 1311 N N . ALA A 1 179 ? -2.648 -3.68 2.178 1 93.31 179 ALA A N 1
ATOM 1312 C CA . ALA A 1 179 ? -1.846 -4.578 3 1 93.31 179 ALA A CA 1
ATOM 1313 C C . ALA A 1 179 ? -2.723 -5.355 3.98 1 93.31 179 ALA A C 1
ATOM 1315 O O . ALA A 1 179 ? -2.516 -6.551 4.195 1 93.31 179 ALA A O 1
ATOM 1316 N N . GLU A 1 180 ? -3.674 -4.648 4.543 1 94 180 GLU A N 1
ATOM 1317 C CA . GLU A 1 180 ? -4.617 -5.332 5.418 1 94 180 GLU A CA 1
ATOM 1318 C C . GLU A 1 180 ? -5.441 -6.359 4.648 1 94 180 GLU A C 1
ATOM 1320 O O . GLU A 1 180 ? -5.797 -7.41 5.184 1 94 180 GLU A O 1
ATOM 1325 N N . GLY A 1 181 ? -5.816 -5.996 3.445 1 93.69 181 GLY A N 1
ATOM 1326 C CA . GLY A 1 181 ? -6.57 -6.91 2.602 1 93.69 181 GLY A CA 1
ATOM 1327 C C . GLY A 1 181 ? -5.844 -8.219 2.338 1 93.69 181 GLY A C 1
ATOM 1328 O O . GLY A 1 181 ? -6.453 -9.289 2.344 1 93.69 181 GLY A O 1
ATOM 1329 N N . VAL A 1 182 ? -4.594 -8.133 2.129 1 88.25 182 VAL A N 1
ATOM 1330 C CA . VAL A 1 182 ? -3.762 -9.312 1.923 1 88.25 182 VAL A CA 1
ATOM 1331 C C . VAL A 1 182 ? -3.82 -10.211 3.156 1 88.25 182 VAL A C 1
ATOM 1333 O O . VAL A 1 182 ? -3.994 -11.43 3.041 1 88.25 182 VAL A O 1
ATOM 1336 N N . LYS A 1 183 ? -3.764 -9.594 4.332 1 86.06 183 LYS A N 1
ATOM 1337 C CA . LYS A 1 183 ? -3.781 -10.328 5.594 1 86.06 183 LYS A CA 1
ATOM 1338 C C . LYS A 1 183 ? -5.152 -10.961 5.844 1 86.06 183 LYS A C 1
ATOM 1340 O O . LYS A 1 183 ? -5.242 -12.086 6.328 1 86.06 183 LYS A O 1
ATOM 1345 N N . ALA A 1 184 ? -6.145 -10.219 5.414 1 90.38 184 ALA A N 1
ATOM 1346 C CA . ALA A 1 184 ? -7.496 -10.586 5.832 1 90.38 184 ALA A CA 1
ATOM 1347 C C . ALA A 1 184 ? -8.234 -11.32 4.719 1 90.38 184 ALA A C 1
ATOM 1349 O O . ALA A 1 184 ? -9.328 -11.852 4.934 1 90.38 184 ALA A O 1
ATOM 1350 N N . GLY A 1 185 ? -7.672 -11.312 3.566 1 89.44 185 GLY A N 1
ATOM 1351 C CA . GLY A 1 185 ? -8.25 -12.094 2.48 1 89.44 185 GLY A CA 1
ATOM 1352 C C . GLY A 1 185 ? -9.32 -11.344 1.712 1 89.44 185 GLY A C 1
ATOM 1353 O O . GLY A 1 185 ? -10.344 -11.922 1.335 1 89.44 185 GLY A O 1
ATOM 1354 N N . PHE A 1 186 ? -9.242 -10.039 1.593 1 94.06 186 PHE A N 1
ATOM 1355 C CA . PHE A 1 186 ? -10.141 -9.297 0.718 1 94.06 186 PHE A CA 1
ATOM 1356 C C . PHE A 1 186 ? -9.359 -8.477 -0.297 1 94.06 186 PHE A C 1
ATOM 1358 O O . PHE A 1 186 ? -8.195 -8.156 -0.072 1 94.06 186 PHE A O 1
ATOM 1365 N N . GLU A 1 187 ? -10.086 -8.203 -1.405 1 94.5 187 GLU A N 1
ATOM 1366 C CA . GLU A 1 187 ? -9.516 -7.395 -2.479 1 94.5 187 GLU A CA 1
ATOM 1367 C C . GLU A 1 187 ? -9.984 -5.945 -2.387 1 94.5 187 GLU A C 1
ATOM 1369 O O . GLU A 1 187 ? -11.141 -5.68 -2.043 1 94.5 187 GLU A O 1
ATOM 1374 N N . VAL A 1 188 ? -9.039 -5.051 -2.699 1 96.94 188 VAL A N 1
ATOM 1375 C CA . VAL A 1 188 ? -9.398 -3.639 -2.779 1 96.94 188 VAL A CA 1
ATOM 1376 C C . VAL A 1 188 ? -9.648 -3.25 -4.234 1 96.94 188 VAL A C 1
ATOM 1378 O O . VAL A 1 188 ? -8.797 -3.477 -5.098 1 96.94 188 VAL A O 1
ATOM 1381 N N . VAL A 1 189 ? -10.797 -2.752 -4.496 1 97.38 189 VAL A N 1
ATOM 1382 C CA . VAL A 1 189 ? -11.133 -2.205 -5.805 1 97.38 189 VAL A CA 1
ATOM 1383 C C . VAL A 1 189 ? -11.062 -0.68 -5.766 1 97.38 189 VAL A C 1
ATOM 1385 O O . VAL A 1 189 ? -11.82 -0.035 -5.039 1 97.38 189 VAL A O 1
ATOM 1388 N N . GLU A 1 190 ? -10.172 -0.148 -6.594 1 97.62 190 GLU A N 1
ATOM 1389 C CA . GLU A 1 190 ? -9.906 1.288 -6.551 1 97.62 190 GLU A CA 1
ATOM 1390 C C . GLU A 1 190 ? -10.773 2.037 -7.562 1 97.62 190 GLU A C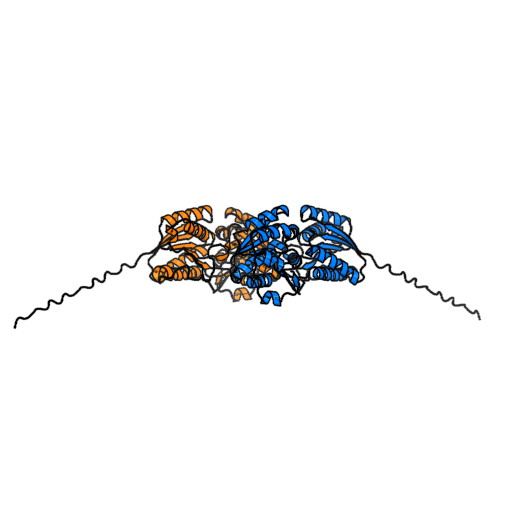 1
ATOM 1392 O O . GLU A 1 190 ? -10.953 1.575 -8.688 1 97.62 190 GLU A O 1
ATOM 1397 N N . ALA A 1 191 ? -11.328 3.102 -7.148 1 98.75 191 ALA A N 1
ATOM 1398 C CA . ALA A 1 191 ? -11.93 4.121 -8.008 1 98.75 191 ALA A CA 1
ATOM 1399 C C . ALA A 1 191 ? -11.281 5.48 -7.781 1 98.75 191 ALA A C 1
ATOM 1401 O O . ALA A 1 191 ? -11.555 6.145 -6.777 1 98.75 191 ALA A O 1
ATOM 1402 N N . THR A 1 192 ? -10.5 5.953 -8.719 1 98.31 192 THR A N 1
ATOM 1403 C CA . THR A 1 192 ? -9.703 7.156 -8.516 1 98.31 192 THR A CA 1
ATOM 1404 C C . THR A 1 192 ? -10.406 8.375 -9.102 1 98.31 192 THR A C 1
ATOM 1406 O O . THR A 1 192 ? -11.172 8.258 -10.062 1 98.31 192 THR A O 1
ATOM 1409 N N . VAL A 1 193 ? -10.195 9.461 -8.469 1 98.5 193 VAL A N 1
ATOM 1410 C CA . VAL A 1 193 ? -10.719 10.742 -8.945 1 98.5 193 VAL A CA 1
ATOM 1411 C C . VAL A 1 193 ? -9.594 11.766 -9 1 98.5 193 VAL A C 1
ATOM 1413 O O . VAL A 1 193 ? -8.57 11.609 -8.336 1 98.5 193 VAL A O 1
ATOM 1416 N N . ALA A 1 194 ? -9.789 12.805 -9.812 1 96.38 194 ALA A N 1
ATOM 1417 C CA . ALA A 1 194 ? -8.828 13.906 -9.875 1 96.38 194 ALA A CA 1
ATOM 1418 C C . ALA A 1 194 ? -9.406 15.18 -9.266 1 96.38 194 ALA A C 1
ATOM 1420 O O . ALA A 1 194 ? -8.664 16.047 -8.789 1 96.38 194 ALA A O 1
ATOM 1421 N N . LYS A 1 195 ? -10.734 15.25 -9.328 1 96.69 195 LYS A N 1
ATOM 1422 C CA . LYS A 1 195 ? -11.438 16.422 -8.82 1 96.69 195 LYS A CA 1
ATOM 1423 C C . LYS A 1 195 ? -12.828 16.047 -8.312 1 96.69 195 LYS A C 1
ATOM 1425 O O . LYS A 1 195 ? -13.281 14.914 -8.492 1 96.69 195 LYS A O 1
ATOM 1430 N N . THR A 1 196 ? -13.477 17 -7.715 1 96.94 196 THR A N 1
ATOM 1431 C CA . THR A 1 196 ? -14.742 16.766 -7.031 1 96.94 196 THR A CA 1
ATOM 1432 C C . THR A 1 196 ? -15.812 16.312 -8.016 1 96.94 196 THR A C 1
ATOM 1434 O O . THR A 1 196 ? -16.688 15.508 -7.68 1 96.94 196 THR A O 1
ATOM 1437 N N . SER A 1 197 ? -15.734 16.781 -9.234 1 97.69 197 SER A N 1
ATOM 1438 C CA . SER A 1 197 ? -16.766 16.469 -10.227 1 97.69 197 SER A CA 1
ATOM 1439 C C . SER A 1 197 ? -16.703 15.008 -10.656 1 97.69 197 SER A C 1
ATOM 1441 O O . SER A 1 197 ? -17.641 14.492 -11.258 1 97.69 197 SER A O 1
ATOM 1443 N N . ASP A 1 198 ? -15.555 14.352 -10.359 1 98.25 198 ASP A N 1
ATOM 1444 C CA . ASP A 1 198 ? -15.344 12.969 -10.781 1 98.25 198 ASP A CA 1
ATOM 1445 C C . ASP A 1 198 ? -15.969 11.984 -9.789 1 98.25 198 ASP A C 1
ATOM 1447 O O . ASP A 1 198 ? -16.109 10.805 -10.094 1 98.25 198 ASP A O 1
ATOM 1451 N N . VAL A 1 199 ? -16.438 12.453 -8.648 1 98.69 199 VAL A N 1
ATOM 1452 C CA . VAL A 1 199 ? -16.688 11.594 -7.496 1 98.69 199 VAL A CA 1
ATOM 1453 C C . VAL A 1 199 ? -17.953 10.766 -7.738 1 98.69 199 VAL A C 1
ATOM 1455 O O . VAL A 1 199 ? -17.984 9.57 -7.434 1 98.69 199 VAL A O 1
ATOM 1458 N N . TYR A 1 200 ? -18.922 11.359 -8.289 1 98.69 200 TYR A N 1
ATOM 1459 C CA . TYR A 1 200 ? -20.156 10.648 -8.555 1 98.69 200 TYR A CA 1
ATOM 1460 C C . TYR A 1 200 ? -19.922 9.453 -9.461 1 98.69 200 TYR A C 1
ATOM 1462 O O . TYR A 1 200 ? -20.359 8.336 -9.164 1 98.69 200 TYR A O 1
ATOM 1470 N N . GLN A 1 201 ? -19.219 9.664 -10.531 1 98.75 201 GLN A N 1
ATOM 1471 C CA . GLN A 1 201 ? -18.969 8.602 -11.492 1 98.75 201 GLN A CA 1
ATOM 1472 C C . GLN A 1 201 ? -18.078 7.512 -10.891 1 98.75 201 GLN A C 1
ATOM 1474 O O . GLN A 1 201 ? -18.25 6.332 -11.203 1 98.75 201 GLN A O 1
ATOM 1479 N N . ALA A 1 202 ? -17.156 7.957 -10.102 1 98.81 202 ALA A N 1
ATOM 1480 C CA . ALA A 1 202 ? -16.312 6.977 -9.43 1 98.81 202 ALA A CA 1
ATOM 1481 C C . ALA A 1 202 ? -17.125 6.066 -8.523 1 98.81 202 ALA A C 1
ATOM 1483 O O . ALA A 1 202 ? -16.891 4.855 -8.469 1 98.81 202 ALA A O 1
ATOM 1484 N N . ALA A 1 203 ? -18.078 6.625 -7.801 1 98.88 203 ALA A N 1
ATOM 1485 C CA . ALA A 1 203 ? -18.984 5.828 -6.961 1 98.88 203 ALA A CA 1
ATOM 1486 C C . ALA A 1 203 ? -19.797 4.859 -7.801 1 98.88 203 ALA A C 1
ATOM 1488 O O . ALA A 1 203 ? -19.922 3.68 -7.461 1 98.88 203 ALA A O 1
ATOM 1489 N N . LYS A 1 204 ? -20.297 5.32 -8.922 1 98.81 204 LYS A N 1
ATOM 1490 C CA . LYS A 1 204 ? -21.109 4.488 -9.812 1 98.81 204 LYS A CA 1
ATOM 1491 C C . LYS A 1 204 ? -20.297 3.318 -10.352 1 98.81 204 LYS A C 1
ATOM 1493 O O . LYS A 1 204 ? -20.828 2.225 -10.547 1 98.81 204 LYS A O 1
ATOM 1498 N N . ALA A 1 205 ? -19.078 3.576 -10.555 1 98.75 205 ALA A N 1
ATOM 1499 C CA . ALA A 1 205 ? -18.203 2.566 -11.148 1 98.75 205 ALA A CA 1
ATOM 1500 C C . ALA A 1 205 ? -18.047 1.369 -10.211 1 98.75 205 ALA A C 1
ATOM 1502 O O . ALA A 1 205 ? -17.641 0.286 -10.648 1 98.75 205 ALA A O 1
ATOM 1503 N N . LEU A 1 206 ? -18.328 1.545 -8.914 1 98.75 206 LEU A N 1
ATOM 1504 C CA . LEU A 1 206 ? -18.125 0.487 -7.93 1 98.75 206 LEU A CA 1
ATOM 1505 C C . LEU A 1 206 ? -19.375 -0.358 -7.766 1 98.75 206 LEU A C 1
ATOM 1507 O O . LEU A 1 206 ? -19.328 -1.447 -7.191 1 98.75 206 LEU A O 1
ATOM 1511 N N . VAL A 1 207 ? -20.484 0.153 -8.242 1 98.62 207 VAL A N 1
ATOM 1512 C CA . VAL A 1 207 ? -21.766 -0.517 -8.07 1 98.62 207 VAL A CA 1
ATOM 1513 C C . VAL A 1 207 ? -21.734 -1.891 -8.734 1 98.62 207 VAL A C 1
ATOM 1515 O O . VAL A 1 207 ? -21.312 -2.016 -9.891 1 98.62 207 VAL A O 1
ATOM 1518 N N . GLY A 1 208 ? -22.094 -2.934 -7.988 1 97.88 208 GLY A N 1
ATOM 1519 C CA . GLY A 1 208 ? -22.125 -4.293 -8.508 1 97.88 208 GLY A CA 1
ATOM 1520 C C . GLY A 1 208 ? -20.766 -4.977 -8.477 1 97.88 208 GLY A C 1
ATOM 1521 O O . GLY A 1 208 ? -20.672 -6.172 -8.766 1 97.88 208 GLY A O 1
ATOM 1522 N N . LYS A 1 209 ? -19.766 -4.238 -8.039 1 97.38 209 LYS A N 1
ATOM 1523 C CA . LYS A 1 209 ? -18.406 -4.781 -8.102 1 97.38 209 LYS A CA 1
ATOM 1524 C C . LYS A 1 209 ? -17.859 -5.043 -6.703 1 97.38 209 LYS A C 1
ATOM 1526 O O . LYS A 1 209 ? -16.891 -5.785 -6.539 1 97.38 209 LYS A O 1
ATOM 1531 N N . VAL A 1 210 ? -18.453 -4.398 -5.727 1 98.5 210 VAL A N 1
ATOM 1532 C CA . VAL A 1 210 ? -17.844 -4.492 -4.398 1 98.5 210 VAL A CA 1
ATOM 1533 C C . VAL A 1 210 ? -18.938 -4.793 -3.361 1 98.5 210 VAL A C 1
ATOM 1535 O O . VAL A 1 210 ? -20.109 -4.512 -3.586 1 98.5 210 VAL A O 1
ATOM 1538 N N . ASP A 1 211 ? -18.469 -5.344 -2.211 1 98.06 211 ASP A N 1
ATOM 1539 C CA . ASP A 1 211 ? -19.375 -5.664 -1.107 1 98.06 211 ASP A CA 1
ATOM 1540 C C . ASP A 1 211 ? -19.672 -4.422 -0.269 1 98.06 211 ASP A C 1
ATOM 1542 O O . ASP A 1 211 ? -20.766 -4.301 0.295 1 98.06 211 ASP A O 1
ATOM 1546 N N . ALA A 1 212 ? -18.734 -3.557 -0.143 1 98.75 212 ALA A N 1
ATOM 1547 C CA . ALA A 1 212 ? -18.844 -2.324 0.635 1 98.75 212 ALA A CA 1
ATOM 1548 C C . ALA A 1 212 ? -17.859 -1.274 0.13 1 98.75 212 ALA A C 1
ATOM 1550 O O . ALA A 1 212 ? -16.938 -1.592 -0.629 1 98.75 212 ALA A O 1
ATOM 1551 N N . VAL A 1 213 ? -18.125 -0.034 0.448 1 98.88 213 VAL A N 1
ATOM 1552 C CA . VAL A 1 213 ? -17.234 1.078 0.133 1 98.88 213 VAL A CA 1
ATOM 1553 C C . VAL A 1 213 ? -16.672 1.675 1.423 1 98.88 213 VAL A C 1
ATOM 1555 O O . VAL A 1 213 ? -17.406 1.867 2.395 1 98.88 213 VAL A O 1
ATOM 1558 N N . TYR A 1 214 ? -15.414 1.899 1.507 1 98.81 214 TYR A N 1
ATOM 1559 C CA . TYR A 1 214 ? -14.711 2.59 2.582 1 98.81 214 TYR A CA 1
ATOM 1560 C C . TYR A 1 214 ? -14.047 3.863 2.07 1 98.81 214 TYR A C 1
ATOM 1562 O O . TYR A 1 214 ? -13.211 3.812 1.165 1 98.81 214 TYR A O 1
ATOM 1570 N N . LEU A 1 215 ? -14.469 4.957 2.586 1 98.81 215 LEU A N 1
ATOM 1571 C CA . LEU A 1 215 ? -13.875 6.238 2.23 1 98.81 215 LEU A CA 1
ATOM 1572 C C . LEU A 1 215 ? -12.781 6.621 3.223 1 98.81 215 LEU A C 1
ATOM 1574 O O . LEU A 1 215 ? -13.055 6.82 4.41 1 98.81 215 LEU A O 1
ATOM 1578 N N . PRO A 1 216 ? -11.508 6.73 2.736 1 98 216 PRO A N 1
ATOM 1579 C CA . PRO A 1 216 ? -10.469 7.297 3.607 1 98 216 PRO A CA 1
ATOM 1580 C C . PRO A 1 216 ? -10.664 8.789 3.855 1 98 216 PRO A C 1
ATOM 1582 O O . PRO A 1 216 ? -11.68 9.359 3.459 1 98 216 PRO A O 1
ATOM 1585 N N . THR A 1 217 ? -9.773 9.398 4.602 1 96.81 217 THR A N 1
ATOM 1586 C CA . THR A 1 217 ? -9.797 10.844 4.805 1 96.81 217 THR A CA 1
ATOM 1587 C C . THR A 1 217 ? -9.234 11.57 3.59 1 96.81 217 THR A C 1
ATOM 1589 O O . THR A 1 217 ? -8.273 12.336 3.709 1 96.81 217 THR A O 1
ATOM 1592 N N . ASP A 1 218 ? -9.875 11.273 2.469 1 98.5 218 ASP A N 1
ATOM 1593 C CA . ASP A 1 218 ? -9.57 11.93 1.202 1 98.5 218 ASP A CA 1
ATOM 1594 C C . ASP A 1 218 ? -10.312 13.258 1.076 1 98.5 218 ASP A C 1
ATOM 1596 O O . ASP A 1 218 ? -11.547 13.281 1.064 1 98.5 218 ASP A O 1
ATOM 1600 N N . ASN A 1 219 ? -9.594 14.32 0.916 1 98.31 219 ASN A N 1
ATOM 1601 C CA . ASN A 1 219 ? -10.203 15.648 0.972 1 98.31 219 ASN A CA 1
ATOM 1602 C C . ASN A 1 219 ? -11.133 15.891 -0.21 1 98.31 219 ASN A C 1
ATOM 1604 O O . ASN A 1 219 ? -12.211 16.453 -0.047 1 98.31 219 ASN A O 1
ATOM 1608 N N . THR A 1 220 ? -10.711 15.461 -1.359 1 98 220 THR A N 1
ATOM 1609 C CA . THR A 1 220 ? -11.508 15.641 -2.566 1 98 220 THR A CA 1
ATOM 1610 C C . THR A 1 220 ? -12.828 14.875 -2.465 1 98 220 THR A C 1
ATOM 1612 O O . THR A 1 220 ? -13.891 15.43 -2.738 1 98 220 THR A O 1
ATOM 1615 N N . VAL A 1 221 ? -12.766 13.68 -2.035 1 98.69 221 VAL A N 1
ATOM 1616 C CA . VAL A 1 221 ? -13.938 12.812 -1.974 1 98.69 221 VAL A CA 1
ATOM 1617 C C . VAL A 1 221 ? -14.852 13.25 -0.833 1 98.69 221 VAL A C 1
ATOM 1619 O O . VAL A 1 221 ? -16.062 13.375 -1.015 1 98.69 221 VAL A O 1
ATOM 1622 N N . ILE A 1 222 ? -14.289 13.539 0.346 1 98.44 222 ILE A N 1
ATOM 1623 C CA . ILE A 1 222 ? -15.086 13.898 1.514 1 98.44 222 ILE A CA 1
ATOM 1624 C C . ILE A 1 222 ? -15.789 15.234 1.266 1 98.44 222 ILE A C 1
ATOM 1626 O O . ILE A 1 222 ? -16.922 15.438 1.709 1 98.44 222 ILE A O 1
ATOM 1630 N N . SER A 1 223 ? -15.156 16.125 0.505 1 97.69 223 SER A N 1
ATOM 1631 C CA . SER A 1 223 ? -15.797 17.406 0.202 1 97.69 223 SER A CA 1
ATOM 1632 C C . SER A 1 223 ? -17 17.219 -0.722 1 97.69 223 SER A C 1
ATOM 1634 O O . SER A 1 223 ? -17.844 18.109 -0.825 1 97.69 223 SER A O 1
ATOM 1636 N N . SER A 1 224 ? -17.047 16.125 -1.388 1 97.81 224 SER A N 1
ATOM 1637 C CA . SER A 1 224 ? -18.172 15.773 -2.262 1 97.81 224 SER A CA 1
ATOM 1638 C C . SER A 1 224 ? -18.875 14.508 -1.789 1 97.81 224 SER A C 1
ATOM 1640 O O . SER A 1 224 ? -19.375 13.727 -2.604 1 97.81 224 SER A O 1
ATOM 1642 N N . LEU A 1 225 ? -18.953 14.336 -0.548 1 98.62 225 LEU A N 1
ATOM 1643 C CA . LEU A 1 225 ? -19.453 13.109 0.068 1 98.62 225 LEU A CA 1
ATOM 1644 C C . LEU A 1 225 ? -20.891 12.828 -0.347 1 98.62 225 LEU A C 1
ATOM 1646 O O . LEU A 1 225 ? -21.281 11.68 -0.53 1 98.62 225 LEU A O 1
ATOM 1650 N N . GLU A 1 226 ? -21.672 13.844 -0.52 1 98.56 226 GLU A N 1
ATOM 1651 C CA . GLU A 1 226 ? -23.094 13.703 -0.84 1 98.56 226 GLU A CA 1
ATOM 1652 C C . GLU A 1 226 ? -23.281 12.938 -2.145 1 98.56 226 GLU A C 1
ATOM 1654 O O . GLU A 1 226 ? -24.266 12.195 -2.295 1 98.56 226 GLU A O 1
ATOM 1659 N N . SER A 1 227 ? -22.344 13.109 -3.074 1 98.56 227 SER A N 1
ATOM 1660 C CA . SER A 1 227 ? -22.406 12.375 -4.336 1 98.56 227 SER A CA 1
ATOM 1661 C C . SER A 1 227 ? -22.25 10.875 -4.109 1 98.56 227 SER A C 1
ATOM 1663 O O . SER A 1 227 ? -22.953 10.078 -4.742 1 98.56 227 SER A O 1
ATOM 1665 N N . VAL A 1 228 ? -21.391 10.492 -3.213 1 98.88 228 VAL A N 1
ATOM 1666 C CA . VAL A 1 228 ? -21.172 9.086 -2.91 1 98.88 228 VAL A CA 1
ATOM 1667 C C . VAL A 1 228 ? -22.375 8.516 -2.178 1 98.88 228 VAL A C 1
ATOM 1669 O O . VAL A 1 228 ? -22.859 7.43 -2.512 1 98.88 228 VAL A O 1
ATOM 1672 N N . ILE A 1 229 ? -22.891 9.281 -1.186 1 98.81 229 ILE A N 1
ATOM 1673 C CA . ILE A 1 229 ? -24.031 8.859 -0.384 1 98.81 229 ILE A CA 1
ATOM 1674 C C . ILE A 1 229 ? -25.234 8.609 -1.292 1 98.81 229 ILE A C 1
ATOM 1676 O O . ILE A 1 229 ? -25.922 7.594 -1.154 1 98.81 229 ILE A O 1
ATOM 1680 N N . LYS A 1 230 ? -25.422 9.508 -2.209 1 98.75 230 LYS A N 1
ATOM 1681 C CA . LYS A 1 230 ? -26.547 9.375 -3.141 1 98.75 230 LYS A CA 1
ATOM 1682 C C . LYS A 1 230 ? -26.484 8.047 -3.889 1 98.75 230 LYS A C 1
ATOM 1684 O O . LYS A 1 230 ? -27.469 7.309 -3.932 1 98.75 230 LYS A O 1
ATOM 1689 N N . VAL A 1 231 ? -25.359 7.758 -4.461 1 98.88 231 VAL A N 1
ATOM 1690 C CA . VAL A 1 231 ? -25.188 6.527 -5.227 1 98.88 231 VAL A CA 1
ATOM 1691 C C . VAL A 1 231 ? -25.375 5.316 -4.312 1 98.88 231 VAL A C 1
ATOM 1693 O O . VAL A 1 231 ? -26.078 4.367 -4.664 1 98.88 231 VAL A O 1
ATOM 1696 N N . CYS A 1 232 ? -24.797 5.336 -3.123 1 98.81 232 CYS A N 1
ATOM 1697 C CA . CYS A 1 232 ? -24.812 4.195 -2.213 1 98.81 232 CYS A CA 1
ATOM 1698 C C . CYS A 1 232 ? -26.203 3.932 -1.673 1 98.81 232 CYS A C 1
ATOM 1700 O O . CYS A 1 232 ? -26.609 2.777 -1.51 1 98.81 232 CYS A O 1
ATOM 1702 N N . GLU A 1 233 ? -26.969 4.992 -1.402 1 98.62 233 GLU A N 1
ATOM 1703 C CA . GLU A 1 233 ? -28.344 4.828 -0.975 1 98.62 233 GLU A CA 1
ATOM 1704 C C . GLU A 1 233 ? -29.203 4.227 -2.088 1 98.62 233 GLU A C 1
ATOM 1706 O O . GLU A 1 233 ? -29.953 3.275 -1.855 1 98.62 233 GLU A O 1
ATOM 1711 N N . GLN A 1 234 ? -29.047 4.758 -3.262 1 98.56 234 GLN A N 1
ATOM 1712 C CA . GLN A 1 234 ? -29.844 4.316 -4.406 1 98.56 234 GLN A CA 1
ATOM 1713 C C . GLN A 1 234 ? -29.562 2.854 -4.738 1 98.56 234 GLN A C 1
ATOM 1715 O O . GLN A 1 234 ? -30.469 2.109 -5.098 1 98.56 234 GLN A O 1
ATOM 1720 N N . GLU A 1 235 ? -28.328 2.453 -4.605 1 98.62 235 GLU A N 1
ATOM 1721 C CA . GLU A 1 235 ? -27.906 1.137 -5.074 1 98.62 235 GLU A CA 1
ATOM 1722 C C . GLU A 1 235 ? -27.75 0.157 -3.914 1 98.62 235 GLU A C 1
ATOM 1724 O O . GLU A 1 235 ? -27.328 -0.98 -4.105 1 98.62 235 GLU A O 1
ATOM 1729 N N . LYS A 1 236 ? -28.047 0.602 -2.684 1 98.56 236 LYS A N 1
ATOM 1730 C CA . LYS A 1 236 ? -27.938 -0.199 -1.469 1 98.56 236 LYS A CA 1
ATOM 1731 C C . LYS A 1 236 ? -26.531 -0.777 -1.317 1 98.56 236 LYS A C 1
ATOM 1733 O O . LYS A 1 236 ? -26.375 -1.976 -1.077 1 98.56 236 LYS A O 1
ATOM 1738 N N . LEU A 1 237 ? -25.594 0.038 -1.574 1 98.75 237 LEU A N 1
ATOM 1739 C CA . LEU A 1 237 ? -24.172 -0.3 -1.43 1 98.75 237 LEU A CA 1
ATOM 1740 C C . LEU A 1 237 ? -23.641 0.202 -0.096 1 98.75 237 LEU A C 1
ATOM 1742 O O . LEU A 1 237 ? -23.531 1.411 0.12 1 98.75 237 LEU A O 1
ATOM 1746 N N . PRO A 1 238 ? -23.281 -0.675 0.862 1 98.88 238 PRO A N 1
ATOM 1747 C CA . PRO A 1 238 ? -22.797 -0.255 2.18 1 98.88 238 PRO A CA 1
ATOM 1748 C C . PRO A 1 238 ? -21.672 0.762 2.092 1 98.88 238 PRO A C 1
ATOM 1750 O O . PRO A 1 238 ? -20.75 0.603 1.28 1 98.88 238 PRO A O 1
ATOM 1753 N N . LEU A 1 239 ? -21.734 1.812 2.887 1 98.88 239 LEU A N 1
ATOM 1754 C CA . LEU A 1 239 ? -20.797 2.928 2.822 1 98.88 239 LEU A CA 1
ATOM 1755 C C . LEU A 1 239 ? -20.266 3.273 4.207 1 98.88 239 LEU A C 1
ATOM 1757 O O . LEU A 1 239 ? -21.047 3.609 5.109 1 98.88 239 LEU A O 1
ATOM 1761 N N . PHE A 1 240 ? -18.969 3.184 4.391 1 98.88 240 PHE A N 1
ATOM 1762 C CA . PHE A 1 240 ? -18.281 3.51 5.637 1 98.88 240 PHE A CA 1
ATOM 1763 C C . PHE A 1 240 ? -17.219 4.586 5.402 1 98.88 240 PHE A C 1
ATOM 1765 O O . PHE A 1 240 ? -16.781 4.797 4.273 1 98.88 240 PHE A O 1
ATOM 1772 N N . SER A 1 241 ? -16.859 5.27 6.422 1 98.62 241 SER A N 1
ATOM 1773 C CA . SER A 1 241 ? -15.859 6.324 6.301 1 98.62 241 SER A CA 1
ATOM 1774 C C . SER A 1 241 ? -14.836 6.242 7.434 1 98.62 241 SER A C 1
ATOM 1776 O O . SER A 1 241 ? -15.07 5.574 8.438 1 98.62 241 SER A O 1
ATOM 1778 N N . ALA A 1 242 ? -13.734 6.961 7.262 1 98.19 242 ALA A N 1
ATOM 1779 C CA . ALA A 1 242 ? -12.656 6.965 8.242 1 98.19 242 ALA A CA 1
ATOM 1780 C C . ALA A 1 242 ? -12.836 8.102 9.25 1 98.19 242 ALA A C 1
ATOM 1782 O O . ALA A 1 242 ? -12.133 8.148 10.266 1 98.19 242 ALA A O 1
ATOM 1783 N N . ASP A 1 243 ? -13.758 9.031 9.008 1 97.38 243 ASP A N 1
ATOM 1784 C CA . ASP A 1 243 ? -13.953 10.172 9.906 1 97.38 243 ASP A CA 1
ATOM 1785 C C . ASP A 1 243 ? -15.367 10.18 10.469 1 97.38 243 ASP A C 1
ATOM 1787 O O . ASP A 1 243 ? -16.328 9.82 9.781 1 97.38 243 ASP A O 1
ATOM 1791 N N . VAL A 1 244 ? -15.531 10.648 11.625 1 96.38 244 VAL A N 1
ATOM 1792 C CA . VAL A 1 244 ? -16.828 10.586 12.297 1 96.38 244 VAL A CA 1
ATOM 1793 C C . VAL A 1 244 ? -17.734 11.688 11.766 1 96.38 244 VAL A C 1
ATOM 1795 O O . VAL A 1 244 ? -18.969 11.539 11.781 1 96.38 244 VAL A O 1
ATOM 1798 N N . ASP A 1 245 ? -17.219 12.766 11.25 1 97.19 245 ASP A N 1
ATOM 1799 C CA . ASP A 1 245 ? -18.047 13.859 10.758 1 97.19 245 ASP A CA 1
ATOM 1800 C C . ASP A 1 245 ? -18.828 13.438 9.523 1 97.19 245 ASP A C 1
ATOM 1802 O O . ASP A 1 245 ? -19.891 14 9.234 1 97.19 245 ASP A O 1
ATOM 1806 N N . SER A 1 246 ? -18.344 12.461 8.773 1 98.19 246 SER A N 1
ATOM 1807 C CA . SER A 1 246 ? -19.031 11.922 7.613 1 98.19 246 SER A CA 1
ATOM 1808 C C . SER A 1 246 ? -20.203 11.039 8.023 1 98.19 246 SER A C 1
ATOM 1810 O O . SER A 1 246 ? -21.156 10.867 7.262 1 98.19 246 SER A O 1
ATOM 1812 N N . VAL A 1 247 ? -20.188 10.516 9.25 1 98.56 247 VAL A N 1
ATOM 1813 C CA . VAL A 1 247 ? -21.219 9.602 9.719 1 98.56 247 VAL A CA 1
ATOM 1814 C C . VAL A 1 247 ? -22.547 10.344 9.875 1 98.56 247 VAL A C 1
ATOM 1816 O O . VAL A 1 247 ? -23.578 9.898 9.375 1 98.56 247 VAL A O 1
ATOM 1819 N N . LYS A 1 248 ? -22.484 11.5 10.461 1 97 248 LYS A N 1
ATOM 1820 C CA . LYS A 1 248 ? -23.703 12.297 10.609 1 97 248 LYS A CA 1
ATOM 1821 C C . LYS A 1 248 ? -24.281 12.656 9.25 1 97 248 LYS A C 1
ATOM 1823 O O . LYS A 1 248 ? -25.5 12.82 9.117 1 97 248 LYS A O 1
ATOM 1828 N N . ARG A 1 249 ? -23.422 12.695 8.266 1 97.62 249 ARG A N 1
ATOM 1829 C CA . ARG A 1 249 ? -23.844 13.133 6.934 1 97.62 249 ARG A CA 1
ATOM 1830 C C . ARG A 1 249 ? -24.453 11.977 6.148 1 97.62 249 ARG A C 1
ATOM 1832 O O . ARG A 1 249 ? -25.203 12.195 5.199 1 97.62 249 ARG A O 1
ATOM 1839 N N . GLY A 1 250 ? -24.031 10.734 6.512 1 98.5 250 GLY A N 1
ATOM 1840 C CA . GLY A 1 250 ? -24.75 9.703 5.785 1 98.5 250 GLY A CA 1
ATOM 1841 C C . GLY A 1 250 ? -23.969 8.422 5.621 1 98.5 250 GLY A C 1
ATOM 1842 O O . GLY A 1 250 ? -24.453 7.457 5.02 1 98.5 250 GLY A O 1
ATOM 1843 N N . THR A 1 251 ? -22.719 8.281 6.086 1 98.81 251 THR A N 1
ATOM 1844 C CA . THR A 1 251 ? -22.047 6.984 6.129 1 98.81 251 THR A CA 1
ATOM 1845 C C . THR A 1 251 ? -22.531 6.168 7.324 1 98.81 251 THR A C 1
ATOM 1847 O O . THR A 1 251 ? -23.094 6.719 8.273 1 98.81 251 THR A O 1
ATOM 1850 N N . VAL A 1 252 ? -22.312 4.91 7.352 1 98.81 252 VAL A N 1
ATOM 1851 C CA . VAL A 1 252 ? -22.953 4.012 8.312 1 98.81 252 VAL A CA 1
ATOM 1852 C C . VAL A 1 252 ? -22.219 4.102 9.656 1 98.81 252 VAL A C 1
ATOM 1854 O O . VAL A 1 252 ? -22.859 4.188 10.703 1 98.81 252 VAL A O 1
ATOM 1857 N N . ALA A 1 253 ? -20.922 4.035 9.609 1 98.75 253 ALA A N 1
ATOM 1858 C CA . ALA A 1 253 ? -20.141 4.051 10.844 1 98.75 253 ALA A CA 1
ATOM 1859 C C . ALA A 1 253 ? -18.703 4.492 10.578 1 98.75 253 ALA A C 1
ATOM 1861 O O . ALA A 1 253 ? -18.219 4.398 9.453 1 98.75 253 ALA A O 1
ATOM 1862 N N . ALA A 1 254 ? -18.094 4.941 11.617 1 98.5 254 ALA A N 1
ATOM 1863 C CA . ALA A 1 254 ? -16.672 5.266 11.602 1 98.5 254 ALA A CA 1
ATOM 1864 C C . ALA A 1 254 ? -16.047 5.121 12.992 1 98.5 254 ALA A C 1
ATOM 1866 O O . ALA A 1 254 ? -16.656 5.531 13.992 1 98.5 254 ALA A O 1
ATOM 1867 N N . LEU A 1 255 ? -14.977 4.469 13.109 1 97.38 255 LEU A N 1
ATOM 1868 C CA . LEU A 1 255 ? -14.055 4.531 14.234 1 97.38 255 LEU A CA 1
ATOM 1869 C C . LEU A 1 255 ? -12.922 5.52 13.961 1 97.38 255 LEU A C 1
ATOM 1871 O O . LEU A 1 255 ? -12.023 5.234 13.172 1 97.38 255 LEU A O 1
ATOM 1875 N N . ALA A 1 256 ? -13.016 6.688 14.617 1 96.06 256 ALA A N 1
ATOM 1876 C CA . ALA A 1 256 ? -12.133 7.742 14.133 1 96.06 256 ALA A CA 1
ATOM 1877 C C . ALA A 1 256 ? -11.781 8.727 15.242 1 96.06 256 ALA A C 1
ATOM 1879 O O . ALA A 1 256 ? -12.203 8.547 16.391 1 96.06 256 ALA A O 1
ATOM 1880 N N . PHE A 1 257 ? -10.977 9.656 14.891 1 95.75 257 PHE A N 1
ATOM 1881 C CA . PHE A 1 257 ? -10.57 10.727 15.789 1 95.75 257 PHE A CA 1
ATOM 1882 C C . PHE A 1 257 ? -11.633 11.812 15.859 1 95.75 257 PHE A C 1
ATOM 1884 O O . PHE A 1 257 ? -12.438 11.961 14.938 1 95.75 257 PHE A O 1
ATOM 1891 N N . ASP A 1 258 ? -11.641 12.477 16.969 1 95.94 258 ASP A N 1
ATOM 1892 C CA . ASP A 1 258 ? -12.352 13.75 17.062 1 95.94 258 ASP A CA 1
ATOM 1893 C C . ASP A 1 258 ? -11.516 14.891 16.5 1 95.94 258 ASP A C 1
ATOM 1895 O O . ASP A 1 258 ? -10.562 15.352 17.125 1 95.94 258 ASP A O 1
ATOM 1899 N N . TYR A 1 259 ? -11.992 15.438 15.406 1 97.62 259 TYR A N 1
ATOM 1900 C CA . TYR A 1 259 ? -11.133 16.359 14.68 1 97.62 259 TYR A CA 1
ATOM 1901 C C . TYR A 1 259 ? -11.117 17.734 15.344 1 97.62 259 TYR A C 1
ATOM 1903 O O . TYR A 1 259 ? -10.211 18.531 15.102 1 97.62 259 TYR A O 1
ATOM 1911 N N . TYR A 1 260 ? -12.117 18.094 16.141 1 97.81 260 TYR A N 1
ATOM 1912 C CA . TYR A 1 260 ? -12 19.266 16.984 1 97.81 260 TYR A CA 1
ATOM 1913 C C . TYR A 1 260 ? -10.852 19.109 17.984 1 97.81 260 TYR A C 1
ATOM 1915 O O . TYR A 1 260 ? -10.031 20.031 18.125 1 97.81 260 TYR A O 1
ATOM 1923 N N . GLN A 1 261 ? -10.828 17.984 18.594 1 97.62 261 GLN A N 1
ATOM 1924 C CA . GLN A 1 261 ? -9.75 17.734 19.547 1 97.62 261 GLN A CA 1
ATOM 1925 C C . GLN A 1 261 ? -8.398 17.688 18.844 1 97.62 261 GLN A C 1
ATOM 1927 O O . GLN A 1 261 ? -7.379 18.094 19.406 1 97.62 261 GLN A O 1
ATOM 1932 N N . HIS A 1 262 ? -8.406 17.141 17.688 1 98.06 262 HIS A N 1
ATOM 1933 C CA . HIS A 1 262 ? -7.195 17.141 16.875 1 98.06 262 HIS A CA 1
ATOM 1934 C C . HIS A 1 262 ? -6.672 18.547 16.656 1 98.06 262 HIS A C 1
ATOM 1936 O O . HIS A 1 262 ? -5.477 18.812 16.828 1 98.06 262 HIS A O 1
ATOM 1942 N N . GLY A 1 263 ? -7.543 19.484 16.328 1 98.69 263 GLY A N 1
ATOM 1943 C CA . GLY A 1 263 ? -7.191 20.891 16.203 1 98.69 263 GLY A CA 1
ATOM 1944 C C . GLY A 1 263 ? -6.75 21.5 17.516 1 98.69 263 GLY A C 1
ATOM 1945 O O . GLY A 1 263 ? -5.793 22.281 17.547 1 98.69 263 GLY A O 1
ATOM 1946 N N . TYR A 1 264 ? -7.449 21.125 18.547 1 98.44 264 TYR A N 1
ATOM 1947 C CA . TYR A 1 264 ? -7.102 21.641 19.875 1 98.44 264 TYR A CA 1
ATOM 1948 C C . TYR A 1 264 ? -5.672 21.266 20.25 1 98.44 264 TYR A C 1
ATOM 1950 O O . TYR A 1 264 ? -4.914 22.109 20.734 1 98.44 264 TYR A O 1
ATOM 1958 N N . GLN A 1 265 ? -5.348 20.031 19.969 1 98.19 265 GLN A N 1
ATOM 1959 C CA . GLN A 1 265 ? -3.986 19.562 20.203 1 98.19 265 GLN A CA 1
ATOM 1960 C C . GLN A 1 265 ? -2.979 20.359 19.391 1 98.19 265 GLN A C 1
ATOM 1962 O O . GLN A 1 265 ? -1.892 20.688 19.875 1 98.19 265 GLN A O 1
ATOM 1967 N N . THR A 1 266 ? -3.311 20.672 18.188 1 98.75 266 THR A N 1
ATOM 1968 C CA . THR A 1 266 ? -2.445 21.469 17.312 1 98.75 266 THR A CA 1
ATOM 1969 C C . THR A 1 266 ? -2.254 22.875 17.891 1 98.75 266 THR A C 1
ATOM 1971 O O . THR A 1 266 ? -1.16 23.438 17.812 1 98.75 266 THR A O 1
ATOM 1974 N N . GLY A 1 267 ? -3.303 23.469 18.469 1 98.81 267 GLY A N 1
ATOM 1975 C CA . GLY A 1 267 ? -3.207 24.766 19.109 1 98.81 267 GLY A CA 1
ATOM 1976 C C . GLY A 1 267 ? -2.27 24.781 20.297 1 98.81 267 GLY A C 1
ATOM 1977 O O . GLY A 1 267 ? -1.529 25.75 20.5 1 98.81 267 GLY A O 1
ATOM 1978 N N . LEU A 1 268 ? -2.33 23.719 21.047 1 98.31 268 LEU A N 1
ATOM 1979 C CA . LEU A 1 268 ? -1.407 23.594 22.172 1 98.31 268 LEU A CA 1
ATOM 1980 C C . LEU A 1 268 ? 0.039 23.594 21.688 1 98.31 268 LEU A C 1
ATOM 1982 O O . LEU A 1 268 ? 0.906 24.219 22.312 1 98.31 268 LEU A O 1
ATOM 1986 N N . MET A 1 269 ? 0.267 22.953 20.625 1 98.31 269 MET A N 1
ATOM 1987 C CA . MET A 1 269 ? 1.604 22.938 20.031 1 98.31 269 MET A CA 1
ATOM 1988 C C . MET A 1 269 ? 2.006 24.328 19.547 1 98.31 269 MET A C 1
ATOM 1990 O O . MET A 1 269 ? 3.15 24.734 19.734 1 98.31 269 MET A O 1
ATOM 1994 N N . ALA A 1 270 ? 1.096 25.016 18.953 1 98.56 270 ALA A N 1
ATOM 1995 C CA . ALA A 1 270 ? 1.354 26.375 18.469 1 98.56 270 ALA A CA 1
ATOM 1996 C C . ALA A 1 270 ? 1.782 27.297 19.625 1 98.56 270 ALA A C 1
ATOM 1998 O O . ALA A 1 270 ? 2.693 28.109 19.469 1 98.56 270 ALA A O 1
ATOM 1999 N N . LYS A 1 271 ? 1.162 27.172 20.734 1 98.25 271 LYS A N 1
ATOM 2000 C CA . LYS A 1 271 ? 1.521 27.969 21.906 1 98.25 271 LYS A CA 1
ATOM 2001 C C . LYS A 1 271 ? 2.963 27.688 22.328 1 98.25 271 LYS A C 1
ATOM 2003 O O . LYS A 1 271 ? 3.719 28.625 22.609 1 98.25 271 LYS A O 1
ATOM 2008 N N . ARG A 1 272 ? 3.314 26.406 22.344 1 97.69 272 ARG A N 1
ATOM 2009 C CA . ARG A 1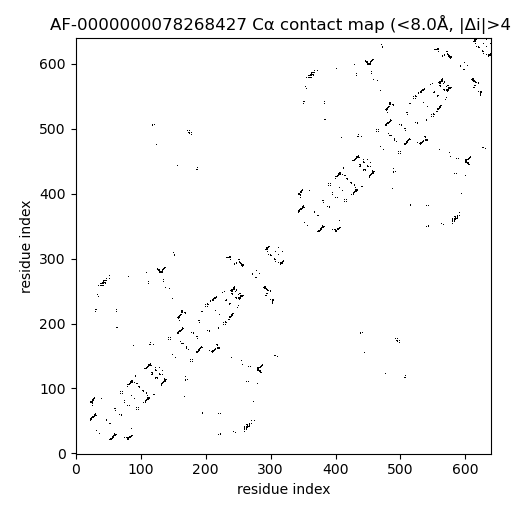 272 ? 4.68 26.047 22.703 1 97.69 272 ARG A CA 1
ATOM 2010 C C . ARG A 1 272 ? 5.691 26.688 21.766 1 97.69 272 ARG A C 1
ATOM 2012 O O . ARG A 1 272 ? 6.754 27.141 22.203 1 97.69 272 ARG A O 1
ATOM 2019 N N . ILE A 1 273 ? 5.309 26.781 20.531 1 96.88 273 ILE A N 1
ATOM 2020 C CA . ILE A 1 273 ? 6.23 27.281 19.516 1 96.88 273 ILE A CA 1
ATOM 2021 C C . ILE A 1 273 ? 6.246 28.812 19.531 1 96.88 273 ILE A C 1
ATOM 2023 O O . ILE A 1 273 ? 7.316 29.422 19.562 1 96.88 273 ILE A O 1
ATOM 2027 N N . LEU A 1 274 ? 5.117 29.484 19.609 1 96.25 274 LEU A N 1
ATOM 2028 C CA . LEU A 1 274 ? 4.98 30.938 19.484 1 96.25 274 LEU A CA 1
ATOM 2029 C C . LEU A 1 274 ? 5.375 31.641 20.781 1 96.25 274 LEU A C 1
ATOM 2031 O O . LEU A 1 274 ? 5.969 32.719 20.75 1 96.25 274 LEU A O 1
ATOM 2035 N N . VAL A 1 275 ? 5.02 30.984 21.891 1 95.94 275 VAL A N 1
ATOM 2036 C CA . VAL A 1 275 ? 5.086 31.719 23.156 1 95.94 275 VAL A CA 1
ATOM 2037 C C . VAL A 1 275 ? 6.199 31.125 24.031 1 95.94 275 VAL A C 1
ATOM 2039 O O . VAL A 1 275 ? 6.98 31.875 24.625 1 95.94 275 VAL A O 1
ATOM 2042 N N . ASP A 1 276 ? 6.254 29.797 24.078 1 95.56 276 ASP A N 1
ATOM 2043 C CA . ASP A 1 276 ? 7.172 29.172 25.016 1 95.56 276 ASP A CA 1
ATOM 2044 C C . ASP A 1 276 ? 8.555 28.984 24.391 1 95.56 276 ASP A C 1
ATOM 2046 O O . ASP A 1 276 ? 9.484 28.531 25.062 1 95.56 276 ASP A O 1
ATOM 2050 N N . GLY A 1 277 ? 8.734 29.203 23.141 1 93.94 277 GLY A N 1
ATOM 2051 C CA . GLY A 1 277 ? 10.047 29.281 22.516 1 93.94 277 GLY A CA 1
ATOM 2052 C C . GLY A 1 277 ? 10.539 27.922 22.016 1 93.94 277 GLY A C 1
ATOM 2053 O O . GLY A 1 277 ? 11.727 27.75 21.75 1 93.94 277 GLY A O 1
ATOM 2054 N N . SER A 1 278 ? 9.656 26.984 21.906 1 94.44 278 SER A N 1
ATOM 2055 C CA . SER A 1 278 ? 10.055 25.703 21.328 1 94.44 278 SER A CA 1
ATOM 2056 C C . SER A 1 278 ? 10.352 25.828 19.844 1 94.44 278 SER A C 1
ATOM 2058 O O . SER A 1 278 ? 9.656 26.547 19.125 1 94.44 278 SER A O 1
ATOM 2060 N N . PHE A 1 279 ? 11.375 25.094 19.375 1 94.56 279 PHE A N 1
ATOM 2061 C CA . PHE A 1 279 ? 11.703 25.062 17.953 1 94.56 279 PHE A CA 1
ATOM 2062 C C . PHE A 1 279 ? 10.984 23.922 17.25 1 94.56 279 PHE A C 1
ATOM 2064 O O . PHE A 1 279 ? 10.984 22.797 17.734 1 94.56 279 PHE A O 1
ATOM 2071 N N . PRO A 1 280 ? 10.383 24.188 16.078 1 95.62 280 PRO A N 1
ATOM 2072 C CA . PRO A 1 280 ? 9.719 23.109 15.336 1 95.62 280 PRO A CA 1
ATOM 2073 C C . PRO A 1 280 ? 10.656 21.953 15.031 1 95.62 280 PRO A C 1
ATOM 2075 O O . PRO A 1 280 ? 10.258 20.797 15.117 1 95.62 280 PRO A O 1
ATOM 2078 N N . SER A 1 281 ? 11.938 22.172 14.773 1 93.12 281 SER A N 1
ATOM 2079 C CA . SER A 1 281 ? 12.906 21.156 14.375 1 93.12 281 SER A CA 1
ATOM 2080 C C . SER A 1 281 ? 13.141 20.156 15.5 1 93.12 281 SER A C 1
ATOM 2082 O O . SER A 1 281 ? 13.609 19.047 15.258 1 93.12 281 SER A O 1
ATOM 2084 N N . GLU A 1 282 ? 12.766 20.562 16.672 1 93.25 282 GLU A N 1
ATOM 2085 C CA . GLU A 1 282 ? 13.016 19.719 17.828 1 93.25 282 GLU A CA 1
ATOM 2086 C C . GLU A 1 282 ? 11.711 19.281 18.5 1 93.25 282 GLU A C 1
ATOM 2088 O O . GLU A 1 282 ? 11.727 18.656 19.547 1 93.25 282 GLU A O 1
ATOM 2093 N N . THR A 1 283 ? 10.664 19.75 17.953 1 95.81 283 THR A N 1
ATOM 2094 C CA . THR A 1 283 ? 9.344 19.359 18.453 1 95.81 283 THR A CA 1
ATOM 2095 C C . THR A 1 283 ? 8.812 18.172 17.656 1 95.81 283 THR A C 1
ATOM 2097 O O . THR A 1 283 ? 8.469 18.297 16.484 1 95.81 283 THR A O 1
ATOM 2100 N N . PRO A 1 284 ? 8.734 17 18.266 1 95.81 284 PRO A N 1
ATOM 2101 C CA . PRO A 1 284 ? 8.266 15.82 17.547 1 95.81 284 PRO A CA 1
ATOM 2102 C C . PRO A 1 284 ? 6.863 15.992 16.969 1 95.81 284 PRO A C 1
ATOM 2104 O O . PRO A 1 284 ? 6.039 16.703 17.547 1 95.81 284 PRO A O 1
ATOM 2107 N N . VAL A 1 285 ? 6.652 15.367 15.805 1 96.81 285 VAL A N 1
ATOM 2108 C CA . VAL A 1 285 ? 5.289 15.258 15.297 1 96.81 285 VAL A CA 1
ATOM 2109 C C . VAL A 1 285 ? 4.434 14.484 16.297 1 96.81 285 VAL A C 1
ATOM 2111 O O . VAL A 1 285 ? 4.863 13.461 16.844 1 96.81 285 VAL A O 1
ATOM 2114 N N . GLU A 1 286 ? 3.297 15.008 16.578 1 96.31 286 GLU A N 1
ATOM 2115 C CA . GLU A 1 286 ? 2.389 14.359 17.516 1 96.31 286 GLU A CA 1
ATOM 2116 C C . GLU A 1 286 ? 1.278 13.609 16.781 1 96.31 286 GLU A C 1
ATOM 2118 O O . GLU A 1 286 ? 1.038 13.844 15.594 1 96.31 286 GLU A O 1
ATOM 2123 N N . THR A 1 287 ? 0.667 12.617 17.5 1 93.75 287 THR A N 1
ATOM 2124 C CA . THR A 1 287 ? -0.504 11.906 17 1 93.75 287 THR A CA 1
ATOM 2125 C C . THR A 1 287 ? -1.628 11.93 18.031 1 93.75 287 THR A C 1
ATOM 2127 O O . THR A 1 287 ? -1.383 12.156 19.219 1 93.75 287 THR A O 1
ATOM 2130 N N . GLN A 1 288 ? -2.781 11.867 17.5 1 89.06 288 GLN A N 1
ATOM 2131 C CA . GLN A 1 288 ? -3.918 11.672 18.391 1 89.06 288 GLN A CA 1
ATOM 2132 C C . GLN A 1 288 ? -4.102 10.195 18.719 1 89.06 288 GLN A C 1
ATOM 2134 O O . GLN A 1 288 ? -3.887 9.328 17.875 1 89.06 288 GLN A O 1
ATOM 2139 N N . GLN A 1 289 ? -4.578 9.875 19.969 1 84.19 289 GLN A N 1
ATOM 2140 C CA . GLN A 1 289 ? -4.625 8.469 20.359 1 84.19 289 GLN A CA 1
ATOM 2141 C C . GLN A 1 289 ? -6.062 7.992 20.516 1 84.19 289 GLN A C 1
ATOM 2143 O O . GLN A 1 289 ? -6.406 6.887 20.078 1 84.19 289 GLN A O 1
ATOM 2148 N N . GLU A 1 290 ? -6.891 8.852 21.031 1 87.5 290 GLU A N 1
ATOM 2149 C CA . GLU A 1 290 ? -8.227 8.391 21.391 1 87.5 290 GLU A CA 1
ATOM 2150 C C . GLU A 1 290 ? -9.125 8.289 20.156 1 87.5 290 GLU A C 1
ATOM 2152 O O . GLU A 1 290 ? -9.141 9.195 19.312 1 87.5 290 GLU A O 1
ATOM 2157 N N . LEU A 1 291 ? -9.812 7.156 20.094 1 94.62 291 LEU A N 1
ATOM 2158 C CA . LEU A 1 291 ? -10.773 6.93 19.016 1 94.62 291 LEU A CA 1
ATOM 2159 C C . LEU A 1 291 ? -12.195 6.906 19.547 1 94.62 291 LEU A C 1
ATOM 2161 O O . LEU A 1 291 ? -12.422 6.551 20.719 1 94.62 291 LEU A O 1
ATOM 2165 N N . ILE A 1 292 ? -13.07 7.312 18.719 1 96.25 292 ILE A N 1
ATOM 2166 C CA . ILE A 1 292 ? -14.492 7.23 19.047 1 96.25 292 ILE A CA 1
ATOM 2167 C C . ILE A 1 292 ? -15.242 6.547 17.906 1 96.25 292 ILE A C 1
ATOM 2169 O O . ILE A 1 292 ? -14.898 6.719 16.734 1 96.25 292 ILE A O 1
ATOM 2173 N N . LEU A 1 293 ? -16.297 5.781 18.25 1 97.94 293 LEU A N 1
ATOM 2174 C CA . LEU A 1 293 ? -17.125 5.078 17.281 1 97.94 293 LEU A CA 1
ATOM 2175 C C . LEU A 1 293 ? -18.469 5.793 17.109 1 97.94 293 LEU A C 1
ATOM 2177 O O . LEU A 1 293 ? -19.234 5.941 18.062 1 97.94 293 LEU A O 1
ATOM 2181 N N . HIS A 1 294 ? -18.734 6.293 15.898 1 98.56 294 HIS A N 1
ATOM 2182 C CA . HIS A 1 294 ? -20.031 6.852 15.539 1 98.56 294 HIS A CA 1
ATOM 2183 C C . HIS A 1 294 ? -20.812 5.902 14.633 1 98.56 294 HIS A C 1
ATOM 2185 O O . HIS A 1 294 ? -20.219 5.254 13.758 1 98.56 294 HIS A O 1
ATOM 2191 N N . LEU A 1 295 ? -22.062 5.801 14.898 1 98.81 295 LEU A N 1
ATOM 2192 C CA . LEU A 1 295 ? -22.984 4.941 14.156 1 98.81 295 LEU A CA 1
ATOM 2193 C C . LEU A 1 295 ? -24.203 5.727 13.688 1 98.81 295 LEU A C 1
ATOM 2195 O O . LEU A 1 295 ? -24.766 6.52 14.445 1 98.81 295 LEU A O 1
ATOM 2199 N N . ASN A 1 296 ? -24.578 5.551 12.406 1 98.88 296 ASN A N 1
ATOM 2200 C CA . ASN A 1 296 ? -25.766 6.188 11.852 1 98.88 296 ASN A CA 1
ATOM 2201 C C . ASN A 1 296 ? -26.828 5.164 11.477 1 98.88 296 ASN A C 1
ATOM 2203 O O . ASN A 1 296 ? -26.797 4.605 10.375 1 98.88 296 ASN A O 1
ATOM 2207 N N . LEU A 1 297 ? -27.844 5.004 12.328 1 98.56 297 LEU A N 1
ATOM 2208 C CA . LEU A 1 297 ? -28.891 4.016 12.102 1 98.56 297 LEU A CA 1
ATOM 2209 C C . LEU A 1 297 ? -29.766 4.414 10.922 1 98.56 297 LEU A C 1
ATOM 2211 O O . LEU A 1 297 ? -30.234 3.553 10.18 1 98.56 297 LEU A O 1
ATOM 2215 N N . GLY A 1 298 ? -30.016 5.664 10.797 1 98.44 298 GLY A N 1
ATOM 2216 C CA . GLY A 1 298 ? -30.766 6.145 9.648 1 98.44 298 GLY A CA 1
ATOM 2217 C C . GLY A 1 298 ? -30.109 5.805 8.328 1 98.44 298 GLY A C 1
ATOM 2218 O O . GLY A 1 298 ? -30.766 5.332 7.402 1 98.44 298 GLY A O 1
ATOM 2219 N N . ALA A 1 299 ? -28.828 6.062 8.25 1 98.69 299 ALA A N 1
ATOM 2220 C CA . ALA A 1 299 ? -28.062 5.734 7.051 1 98.69 299 ALA A CA 1
ATOM 2221 C C . ALA A 1 299 ? -28.062 4.227 6.797 1 98.69 299 ALA A C 1
ATOM 2223 O O . ALA A 1 299 ? -28.25 3.785 5.656 1 98.69 299 ALA A O 1
ATOM 2224 N N . ALA A 1 300 ? -27.844 3.486 7.852 1 98.75 300 ALA A N 1
ATOM 2225 C CA . ALA A 1 300 ? -27.859 2.029 7.73 1 98.75 300 ALA A CA 1
ATOM 2226 C C . ALA A 1 300 ? -29.172 1.543 7.129 1 98.75 300 ALA A C 1
ATOM 2228 O O . ALA A 1 300 ? -29.188 0.697 6.234 1 98.75 300 ALA A O 1
ATOM 2229 N N . LYS A 1 301 ? -30.234 2.078 7.586 1 98.31 301 LYS A N 1
ATOM 2230 C CA . LYS A 1 301 ? -31.562 1.708 7.098 1 98.31 301 LYS A CA 1
ATOM 2231 C C . LYS A 1 301 ? -31.719 2.086 5.625 1 98.31 301 LYS A C 1
ATOM 2233 O O . LYS A 1 301 ? -32.188 1.277 4.82 1 98.31 301 LYS A O 1
ATOM 2238 N N . LYS A 1 302 ? -31.375 3.289 5.293 1 98.38 302 LYS A N 1
ATOM 2239 C CA . LYS A 1 302 ? -31.516 3.773 3.926 1 98.38 302 LYS A CA 1
ATOM 2240 C C . LYS A 1 302 ? -30.703 2.936 2.949 1 98.38 302 LYS A C 1
ATOM 2242 O O . LYS A 1 302 ? -31.125 2.684 1.823 1 98.38 302 LYS A O 1
ATOM 2247 N N . ILE A 1 303 ? -29.516 2.51 3.352 1 98.38 303 ILE A N 1
ATOM 2248 C CA . ILE A 1 303 ? -28.562 1.812 2.49 1 98.38 303 ILE A CA 1
ATOM 2249 C C . ILE A 1 303 ? -28.844 0.311 2.527 1 98.38 303 ILE A C 1
ATOM 2251 O O . ILE A 1 303 ? -28.438 -0.426 1.628 1 98.38 303 ILE A O 1
ATOM 2255 N N . GLY A 1 304 ? -29.469 -0.142 3.582 1 97.75 304 GLY A N 1
ATOM 2256 C CA . GLY A 1 304 ? -29.797 -1.555 3.701 1 97.75 304 GLY A CA 1
ATOM 2257 C C . GLY A 1 304 ? -28.719 -2.355 4.406 1 97.75 304 GLY A C 1
ATOM 2258 O O . GLY A 1 304 ? -28.422 -3.488 4.016 1 97.75 304 GLY A O 1
ATOM 2259 N N . VAL A 1 305 ? -28.125 -1.776 5.457 1 98.31 305 VAL A N 1
ATOM 2260 C CA . VAL A 1 305 ? -27.062 -2.434 6.219 1 98.31 305 VAL A CA 1
ATOM 2261 C C . VAL A 1 305 ? -27.609 -2.895 7.57 1 98.31 305 VAL A C 1
ATOM 2263 O O . VAL A 1 305 ? -28.203 -2.105 8.312 1 98.31 305 VAL A O 1
ATOM 2266 N N . ALA A 1 306 ? -27.422 -4.152 7.855 1 97.69 306 ALA A N 1
ATOM 2267 C CA . ALA A 1 306 ? -27.734 -4.648 9.188 1 97.69 306 ALA A CA 1
ATOM 2268 C C . ALA A 1 306 ? -26.656 -4.262 10.195 1 97.69 306 ALA A C 1
ATOM 2270 O O . ALA A 1 306 ? -25.469 -4.488 9.945 1 97.69 306 ALA A O 1
ATOM 2271 N N . VAL A 1 307 ? -27.094 -3.701 11.32 1 98.31 307 VAL A N 1
ATOM 2272 C CA . VAL A 1 307 ? -26.141 -3.254 12.328 1 98.31 307 VAL A CA 1
ATOM 2273 C C . VAL A 1 307 ? -25.969 -4.34 13.391 1 98.31 307 VAL A C 1
ATOM 2275 O O . VAL A 1 307 ? -26.922 -4.727 14.062 1 98.31 307 VAL A O 1
ATOM 2278 N N . PRO A 1 308 ? -24.75 -4.82 13.523 1 97.88 308 PRO A N 1
ATOM 2279 C CA . PRO A 1 308 ? -24.531 -5.801 14.594 1 97.88 308 PRO A CA 1
ATOM 2280 C C . PRO A 1 308 ? -24.812 -5.238 15.984 1 97.88 308 PRO A C 1
ATOM 2282 O O . PRO A 1 308 ? -24.5 -4.074 16.25 1 97.88 308 PRO A O 1
ATOM 2285 N N . LYS A 1 309 ? -25.281 -6.098 16.859 1 96.94 309 LYS A N 1
ATOM 2286 C CA . LYS A 1 309 ? -25.641 -5.699 18.219 1 96.94 309 LYS A CA 1
ATOM 2287 C C . LYS A 1 309 ? -24.422 -5.145 18.969 1 96.94 309 LYS A C 1
ATOM 2289 O O . LYS A 1 309 ? -24.531 -4.121 19.641 1 96.94 309 LYS A O 1
ATOM 2294 N N . GLU A 1 310 ? -23.375 -5.777 18.828 1 95.81 310 GLU A N 1
ATOM 2295 C CA . GLU A 1 310 ? -22.172 -5.383 19.531 1 95.81 310 GLU A CA 1
ATOM 2296 C C . GLU A 1 310 ? -21.719 -3.986 19.125 1 95.81 310 GLU A C 1
ATOM 2298 O O . GLU A 1 310 ? -21.219 -3.215 19.953 1 95.81 310 GLU A O 1
ATOM 2303 N N . VAL A 1 311 ? -21.875 -3.674 17.797 1 96.94 311 VAL A N 1
ATOM 2304 C CA . VAL A 1 311 ? -21.469 -2.357 17.312 1 96.94 311 VAL A CA 1
ATOM 2305 C C . VAL A 1 311 ? -22.406 -1.288 17.891 1 96.94 311 VAL A C 1
ATOM 2307 O O . VAL A 1 311 ? -21.938 -0.236 18.328 1 96.94 311 VAL A O 1
ATOM 2310 N N . LYS A 1 312 ? -23.625 -1.546 17.891 1 97.38 312 LYS A N 1
ATOM 2311 C CA . LYS A 1 312 ? -24.609 -0.608 18.438 1 97.38 312 LYS A CA 1
ATOM 2312 C C . LYS A 1 312 ? -24.359 -0.348 19.922 1 97.38 312 LYS A C 1
ATOM 2314 O O . LYS A 1 312 ? -24.422 0.796 20.375 1 97.38 312 LYS A O 1
ATOM 2319 N N . GLU A 1 313 ? -23.953 -1.353 20.672 1 96.88 313 GLU A N 1
ATOM 2320 C CA . GLU A 1 313 ? -23.781 -1.261 22.125 1 96.88 313 GLU A CA 1
ATOM 2321 C C . GLU A 1 313 ? -22.5 -0.52 22.484 1 96.88 313 GLU A C 1
ATOM 2323 O O . GLU A 1 313 ? -22.391 0.063 23.562 1 96.88 313 GLU A O 1
ATOM 2328 N N . THR A 1 314 ? -21.578 -0.512 21.578 1 95.94 314 THR A N 1
ATOM 2329 C CA . THR A 1 314 ? -20.281 0.052 21.906 1 95.94 314 THR A CA 1
ATOM 2330 C C . THR A 1 314 ? -20.094 1.419 21.25 1 95.94 314 THR A C 1
ATOM 2332 O O . THR A 1 314 ? -19.078 2.09 21.484 1 95.94 314 THR A O 1
ATOM 2335 N N . ALA A 1 315 ? -21.047 1.863 20.484 1 98 315 ALA A N 1
ATOM 2336 C CA . ALA A 1 315 ? -20.953 3.152 19.812 1 98 315 ALA A CA 1
ATOM 2337 C C . ALA A 1 315 ? -20.938 4.301 20.812 1 98 315 ALA A C 1
ATOM 2339 O O . ALA A 1 315 ? -21.688 4.293 21.781 1 98 315 ALA A O 1
ATOM 2340 N N . ASP A 1 316 ? -20.062 5.223 20.609 1 97.31 316 ASP A N 1
ATOM 2341 C CA . ASP A 1 316 ? -19.969 6.41 21.453 1 97.31 316 ASP A CA 1
ATOM 2342 C C . ASP A 1 316 ? -21.062 7.414 21.109 1 97.31 316 ASP A C 1
ATOM 2344 O O . ASP A 1 316 ? -21.5 8.195 21.969 1 97.31 316 ASP A O 1
ATOM 2348 N N . LYS A 1 317 ? -21.484 7.477 19.875 1 98.12 317 LYS A N 1
ATOM 2349 C CA . LYS A 1 317 ? -22.562 8.328 19.391 1 98.12 317 LYS A CA 1
ATOM 2350 C C . LYS A 1 317 ? -23.406 7.602 18.344 1 98.12 317 LYS A C 1
ATOM 2352 O O . LYS A 1 317 ? -22.875 6.902 17.484 1 98.12 317 LYS A O 1
ATOM 2357 N N . ILE A 1 318 ? -24.703 7.746 18.406 1 98.5 318 ILE A N 1
ATOM 2358 C CA . ILE A 1 318 ? -25.641 7.125 17.469 1 98.5 318 ILE A CA 1
ATOM 2359 C C . ILE A 1 318 ? -26.516 8.195 16.828 1 98.5 318 ILE A C 1
ATOM 2361 O O . ILE A 1 318 ? -27.094 9.031 17.531 1 98.5 318 ILE A O 1
ATOM 2365 N N . TYR A 1 319 ? -26.5 8.203 15.508 1 98 319 TYR A N 1
ATOM 2366 C CA . TYR A 1 319 ? -27.406 9.062 14.758 1 98 319 TYR A CA 1
ATOM 2367 C C . TYR A 1 319 ? -28.609 8.266 14.25 1 98 319 TYR A C 1
ATOM 2369 O O . TYR A 1 319 ? -28.484 7.086 13.922 1 98 319 TYR A O 1
ATOM 2377 N N . GLU A 1 320 ? -29.828 8.961 14.219 1 94.75 320 GLU A N 1
ATOM 2378 C CA . GLU A 1 320 ? -31.062 8.305 13.797 1 94.75 320 GLU A CA 1
ATOM 2379 C C . GLU A 1 320 ? -31.656 8.969 12.555 1 94.75 320 GLU A C 1
ATOM 2381 O O . GLU A 1 320 ? -31.453 10.164 12.336 1 94.75 320 GLU A O 1
ATOM 2386 N N . MET B 1 1 ? -18.688 -95.375 -12.703 1 34.38 1 MET B N 1
ATOM 2387 C CA . MET B 1 1 ? -17.75 -94.5 -11.984 1 34.38 1 MET B CA 1
ATOM 2388 C C . MET B 1 1 ? -17.125 -93.5 -12.93 1 34.38 1 MET B C 1
ATOM 2390 O O . MET B 1 1 ? -16.078 -93.75 -13.539 1 34.38 1 MET B O 1
ATOM 2394 N N . LYS B 1 2 ? -18.094 -92.875 -13.75 1 45.25 2 LYS B N 1
ATOM 2395 C CA . LYS B 1 2 ? -17.734 -91.875 -14.75 1 45.25 2 LYS B CA 1
ATOM 2396 C C . LYS B 1 2 ? -16.984 -90.688 -14.117 1 45.25 2 LYS B C 1
ATOM 2398 O O . LYS B 1 2 ? -17.484 -90.062 -13.172 1 45.25 2 LYS B O 1
ATOM 2403 N N . LYS B 1 3 ? -15.625 -90.688 -14.211 1 45.03 3 LYS B N 1
ATOM 2404 C CA . LYS B 1 3 ? -14.648 -89.625 -13.844 1 45.03 3 LYS B CA 1
ATOM 2405 C C . LYS B 1 3 ? -14.977 -88.312 -14.508 1 45.03 3 LYS B C 1
ATOM 2407 O O . LYS B 1 3 ? -15.016 -88.188 -15.734 1 45.03 3 LYS B O 1
ATOM 2412 N N . PHE B 1 4 ? -15.883 -87.5 -13.992 1 44.38 4 PHE B N 1
ATOM 2413 C CA . PHE B 1 4 ? -16.141 -86.125 -14.414 1 44.38 4 PHE B CA 1
ATOM 2414 C C . PHE B 1 4 ? -14.867 -85.312 -14.344 1 44.38 4 PHE B C 1
ATOM 2416 O O . PHE B 1 4 ? -14.25 -85.188 -13.281 1 44.38 4 PHE B O 1
ATOM 2423 N N . PHE B 1 5 ? -14 -85.25 -15.398 1 44.09 5 PHE B N 1
ATOM 2424 C CA . PHE B 1 5 ? -12.82 -84.438 -15.523 1 44.09 5 PHE B CA 1
ATOM 2425 C C . PHE B 1 5 ? -13.203 -82.938 -15.406 1 44.09 5 PHE B C 1
ATOM 2427 O O . PHE B 1 5 ? -14.016 -82.438 -16.188 1 44.09 5 PHE B O 1
ATOM 2434 N N . LEU B 1 6 ? -13.297 -82.375 -14.188 1 47.81 6 LEU B N 1
ATOM 2435 C CA . LEU B 1 6 ? -13.422 -80.938 -13.93 1 47.81 6 LEU B CA 1
ATOM 2436 C C . LEU B 1 6 ? -12.273 -80.188 -14.586 1 47.81 6 LEU B C 1
ATOM 2438 O O . LEU B 1 6 ? -11.109 -80.375 -14.258 1 47.81 6 LEU B O 1
ATOM 2442 N N . THR B 1 7 ? -12.336 -79.875 -15.906 1 48.84 7 THR B N 1
ATOM 2443 C CA . THR B 1 7 ? -11.391 -78.938 -16.516 1 48.84 7 THR B CA 1
ATOM 2444 C C . THR B 1 7 ? -11.383 -77.625 -15.75 1 48.84 7 THR B C 1
ATOM 2446 O O . THR B 1 7 ? -12.414 -76.938 -15.617 1 48.84 7 THR B O 1
ATOM 2449 N N . GLY B 1 8 ? -10.547 -77.438 -14.727 1 44.44 8 GLY B N 1
ATOM 2450 C CA . GLY B 1 8 ? -10.289 -76.125 -14.086 1 44.44 8 GLY B CA 1
ATOM 2451 C C . GLY B 1 8 ? -9.891 -75.062 -15.055 1 44.44 8 GLY B C 1
ATOM 2452 O O . GLY B 1 8 ? -8.883 -75.188 -15.758 1 44.44 8 GLY B O 1
ATOM 2453 N N . ALA B 1 9 ? -10.867 -74.375 -15.695 1 47.91 9 ALA B N 1
ATOM 2454 C CA . ALA B 1 9 ? -10.578 -73.188 -16.453 1 47.91 9 ALA B CA 1
ATOM 2455 C C . ALA B 1 9 ? -9.719 -72.188 -15.656 1 47.91 9 ALA B C 1
ATOM 2457 O O . ALA B 1 9 ? -10.141 -71.75 -14.594 1 47.91 9 ALA B O 1
ATOM 2458 N N . LEU B 1 10 ? -8.391 -72.312 -15.727 1 44.91 10 LEU B N 1
ATOM 2459 C CA . LEU B 1 10 ? -7.492 -71.25 -15.227 1 44.91 10 LEU B CA 1
ATOM 2460 C C . LEU B 1 10 ? -7.84 -69.938 -15.828 1 44.91 10 LEU B C 1
ATOM 2462 O O . LEU B 1 10 ? -7.723 -69.75 -17.031 1 44.91 10 LEU B O 1
ATOM 2466 N N . ILE B 1 11 ? -8.781 -69.188 -15.312 1 47.31 11 ILE B N 1
ATOM 2467 C CA . ILE B 1 11 ? -8.977 -67.75 -15.641 1 47.31 11 ILE B CA 1
ATOM 2468 C C . ILE B 1 11 ? -7.652 -67 -15.516 1 47.31 11 ILE B C 1
ATOM 2470 O O . ILE B 1 11 ? -7.113 -66.875 -14.414 1 47.31 11 ILE B O 1
ATOM 2474 N N . LEU B 1 12 ? -6.762 -67.062 -16.531 1 43.34 12 LEU B N 1
ATOM 2475 C CA . LEU B 1 12 ? -5.641 -66.188 -16.609 1 43.34 12 LEU B CA 1
ATOM 2476 C C . LEU B 1 12 ? -6.113 -64.75 -16.438 1 43.34 12 LEU B C 1
ATOM 2478 O O . LEU B 1 12 ? -6.852 -64.188 -17.281 1 43.34 12 LEU B O 1
ATOM 2482 N N . ALA B 1 13 ? -6.301 -64.25 -15.258 1 45.66 13 ALA B N 1
ATOM 2483 C CA . ALA B 1 13 ? -6.379 -62.781 -15.023 1 45.66 13 ALA B CA 1
ATOM 2484 C C . ALA B 1 13 ? -5.305 -62.031 -15.805 1 45.66 13 ALA B C 1
ATOM 2486 O O . ALA B 1 13 ? -4.117 -62.156 -15.5 1 45.66 13 ALA B O 1
ATOM 2487 N N . MET B 1 14 ? -5.461 -61.875 -17.125 1 41.34 14 MET B N 1
ATOM 2488 C CA . MET B 1 14 ? -4.617 -60.906 -17.797 1 41.34 14 MET B CA 1
ATOM 2489 C C . MET B 1 14 ? -4.453 -59.656 -16.953 1 41.34 14 MET B C 1
ATOM 2491 O O . MET B 1 14 ? -5.422 -58.938 -16.703 1 41.34 14 MET B O 1
ATOM 2495 N N . ALA B 1 15 ? -3.643 -59.656 -15.977 1 43.91 15 ALA B N 1
ATOM 2496 C CA . ALA B 1 15 ? -3.18 -58.375 -15.438 1 43.91 15 ALA B CA 1
ATOM 2497 C C . ALA B 1 15 ? -2.914 -57.375 -16.562 1 43.91 15 ALA B C 1
ATOM 2499 O O . ALA B 1 15 ? -1.966 -57.531 -17.328 1 43.91 15 ALA B O 1
ATOM 2500 N N . CYS B 1 16 ? -3.926 -56.938 -17.266 1 41.06 16 CYS B N 1
ATOM 2501 C CA . CYS B 1 16 ? -3.607 -55.75 -18.078 1 41.06 16 CYS B CA 1
ATOM 2502 C C . CYS B 1 16 ? -2.588 -54.875 -17.359 1 41.06 16 CYS B C 1
ATOM 2504 O O . CYS B 1 16 ? -2.801 -54.469 -16.219 1 41.06 16 CYS B O 1
ATOM 2506 N N . PRO B 1 17 ? -1.358 -55 -17.516 1 43.31 17 PRO B N 1
ATOM 2507 C CA . PRO B 1 17 ? -0.513 -53.938 -16.984 1 43.31 17 PRO B CA 1
ATOM 2508 C C . PRO B 1 17 ? -1.174 -52.562 -17.047 1 43.31 17 PRO B C 1
ATOM 2510 O O . PRO B 1 17 ? -1.623 -52.156 -18.125 1 43.31 17 PRO B O 1
ATOM 2513 N N . GLY B 1 18 ? -2.02 -52.219 -16.188 1 43.97 18 GLY B N 1
ATOM 2514 C CA . GLY B 1 18 ? -2.52 -50.844 -16.141 1 43.97 18 GLY B CA 1
ATOM 2515 C C . GLY B 1 18 ? -1.524 -49.844 -16.672 1 43.97 18 GLY B C 1
ATOM 2516 O O . GLY B 1 18 ? -0.454 -49.656 -16.078 1 43.97 18 GLY B O 1
ATOM 2517 N N . PHE B 1 19 ? -1.296 -49.719 -17.969 1 49.34 19 PHE B N 1
ATOM 2518 C CA . PHE B 1 19 ? -0.491 -48.625 -18.531 1 49.34 19 PHE B CA 1
ATOM 2519 C C . PHE B 1 19 ? -0.623 -47.375 -17.688 1 49.34 19 PHE B C 1
ATOM 2521 O O . PHE B 1 19 ? -1.734 -46.938 -17.391 1 49.34 19 PHE B O 1
ATOM 2528 N N . ALA B 1 20 ? 0.301 -47.062 -16.891 1 67.38 20 ALA B N 1
ATOM 2529 C CA . ALA B 1 20 ? 0.374 -45.875 -16.094 1 67.38 20 ALA B CA 1
ATOM 2530 C C . ALA B 1 20 ? 0.049 -44.625 -16.922 1 67.38 20 ALA B C 1
ATOM 2532 O O . ALA B 1 20 ? 0.609 -44.438 -18 1 67.38 20 ALA B O 1
ATOM 2533 N N . LYS B 1 21 ? -1.031 -43.906 -16.828 1 89.75 21 LYS B N 1
ATOM 2534 C CA . LYS B 1 21 ? -1.491 -42.719 -17.531 1 89.75 21 LYS B CA 1
ATOM 2535 C C . LYS B 1 21 ? -0.408 -41.656 -17.562 1 89.75 21 LYS B C 1
ATOM 2537 O O . LYS B 1 21 ? 0.25 -41.375 -16.547 1 89.75 21 LYS B O 1
ATOM 2542 N N . THR B 1 22 ? 0.077 -41.281 -18.781 1 95.69 22 THR B N 1
ATOM 2543 C CA . THR B 1 22 ? 0.929 -40.094 -18.953 1 95.69 22 THR B CA 1
ATOM 2544 C C . THR B 1 22 ? 0.091 -38.812 -19.016 1 95.69 22 THR B C 1
ATOM 2546 O O . THR B 1 22 ? -0.846 -38.719 -19.812 1 95.69 22 THR B O 1
ATOM 2549 N N . TYR B 1 23 ? 0.367 -37.906 -18.156 1 97.25 23 TYR B N 1
ATOM 2550 C CA . TYR B 1 23 ? -0.386 -36.656 -18.094 1 97.25 23 TYR B CA 1
ATOM 2551 C C . TYR B 1 23 ? 0.261 -35.594 -18.953 1 97.25 23 TYR B C 1
ATOM 2553 O O . TYR B 1 23 ? 1.487 -35.469 -18.984 1 97.25 23 TYR B O 1
ATOM 2561 N N . ASN B 1 24 ? -0.526 -34.812 -19.672 1 97.44 24 ASN B N 1
ATOM 2562 C CA . ASN B 1 24 ? -0.06 -33.656 -20.438 1 97.44 24 ASN B CA 1
ATOM 2563 C C . ASN B 1 24 ? -0.199 -32.375 -19.625 1 97.44 24 ASN B C 1
ATOM 2565 O O . ASN B 1 24 ? -1.311 -31.969 -19.281 1 97.44 24 ASN B O 1
ATOM 2569 N N . VAL B 1 25 ? 0.939 -31.75 -19.359 1 98.5 25 VAL B N 1
ATOM 2570 C CA . VAL B 1 25 ? 0.953 -30.5 -18.594 1 98.5 25 VAL B CA 1
ATOM 2571 C C . VAL B 1 25 ? 1.374 -29.344 -19.516 1 98.5 25 VAL B C 1
ATOM 2573 O O . VAL B 1 25 ? 2.471 -29.359 -20.078 1 98.5 25 VAL B O 1
ATOM 2576 N N . SER B 1 26 ? 0.468 -28.344 -19.703 1 98.69 26 SER B N 1
ATOM 2577 C CA . SER B 1 26 ? 0.852 -27.109 -20.375 1 98.69 26 SER B CA 1
ATOM 2578 C C . SER B 1 26 ? 1.337 -26.062 -19.359 1 98.69 26 SER B C 1
ATOM 2580 O O . SER B 1 26 ? 0.658 -25.781 -18.375 1 98.69 26 SER B O 1
ATOM 2582 N N . VAL B 1 27 ? 2.518 -25.547 -19.609 1 98.88 27 VAL B N 1
ATOM 2583 C CA . VAL B 1 27 ? 3.146 -24.594 -18.703 1 98.88 27 VAL B CA 1
ATOM 2584 C C . VAL B 1 27 ? 3.184 -23.219 -19.359 1 98.88 27 VAL B C 1
ATOM 2586 O O . VAL B 1 27 ? 3.668 -23.062 -20.484 1 98.88 27 VAL B O 1
ATOM 2589 N N . SER B 1 28 ? 2.586 -22.234 -18.703 1 98.81 28 SER B N 1
ATOM 2590 C CA . SER B 1 28 ? 2.74 -20.828 -19.078 1 98.81 28 SER B CA 1
ATOM 2591 C C . SER B 1 28 ? 3.664 -20.094 -18.109 1 98.81 28 SER B C 1
ATOM 2593 O O . SER B 1 28 ? 3.248 -19.719 -17 1 98.81 28 SER B O 1
ATOM 2595 N N . GLN B 1 29 ? 4.871 -19.906 -18.484 1 98.88 29 GLN B N 1
ATOM 2596 C CA . GLN B 1 29 ? 5.832 -19.125 -17.719 1 98.88 29 GLN B CA 1
ATOM 2597 C C . GLN B 1 29 ? 5.945 -17.703 -18.25 1 98.88 29 GLN B C 1
ATOM 2599 O O . GLN B 1 29 ? 6.121 -17.5 -19.453 1 98.88 29 GLN B O 1
ATOM 2604 N N . PHE B 1 30 ? 5.867 -16.703 -17.406 1 98.81 30 PHE B N 1
ATOM 2605 C CA . PHE B 1 30 ? 5.758 -15.32 -17.875 1 98.81 30 PHE B CA 1
ATOM 2606 C C . PHE B 1 30 ? 7.062 -14.852 -18.5 1 98.81 30 PHE B C 1
ATOM 2608 O O . PHE B 1 30 ? 7.051 -14.172 -19.531 1 98.81 30 PHE B O 1
ATOM 2615 N N . VAL B 1 31 ? 8.109 -15.164 -17.875 1 98.31 31 VAL B N 1
ATOM 2616 C CA . VAL B 1 31 ? 9.43 -14.766 -18.359 1 98.31 31 VAL B CA 1
ATOM 2617 C C . VAL B 1 31 ? 10.492 -15.703 -17.797 1 98.31 31 VAL B C 1
ATOM 2619 O O . VAL B 1 31 ? 10.25 -16.422 -16.812 1 98.31 31 VAL B O 1
ATOM 2622 N N . GLU B 1 32 ? 11.609 -15.688 -18.5 1 96.62 32 GLU B N 1
ATOM 2623 C CA . GLU B 1 32 ? 12.734 -16.469 -17.984 1 96.62 32 GLU B CA 1
ATOM 2624 C C . GLU B 1 32 ? 13.586 -15.625 -17.031 1 96.62 32 GLU B C 1
ATOM 2626 O O . GLU B 1 32 ? 13.922 -14.484 -17.328 1 96.62 32 GLU B O 1
ATOM 2631 N N . HIS B 1 33 ? 13.883 -16.141 -15.891 1 95.56 33 HIS B N 1
ATOM 2632 C CA . HIS B 1 33 ? 14.922 -15.773 -14.93 1 95.56 33 HIS B CA 1
ATOM 2633 C C . HIS B 1 33 ? 15.156 -16.891 -13.914 1 95.56 33 HIS B C 1
ATOM 2635 O O . HIS B 1 33 ? 14.359 -17.828 -13.82 1 95.56 33 HIS B O 1
ATOM 2641 N N . PRO B 1 34 ? 16.219 -16.84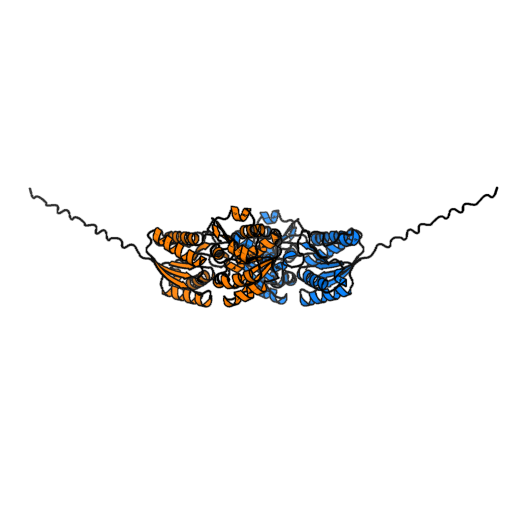4 -13.234 1 96.5 34 PRO B N 1
ATOM 2642 C CA . PRO B 1 34 ? 16.641 -18 -12.453 1 96.5 34 PRO B CA 1
ATOM 2643 C C . PRO B 1 34 ? 15.578 -18.453 -11.445 1 96.5 34 PRO B C 1
ATOM 2645 O O . PRO B 1 34 ? 15.352 -19.656 -11.273 1 96.5 34 PRO B O 1
ATOM 2648 N N . SER B 1 35 ? 14.922 -17.594 -10.812 1 97.5 35 SER B N 1
ATOM 2649 C CA . SER B 1 35 ? 13.93 -17.953 -9.805 1 97.5 35 SER B CA 1
ATOM 2650 C C . SER B 1 35 ? 12.773 -18.734 -10.422 1 97.5 35 SER B C 1
ATOM 2652 O O . SER B 1 35 ? 12.383 -19.781 -9.906 1 97.5 35 SER B O 1
ATOM 2654 N N . LEU B 1 36 ? 12.211 -18.266 -11.547 1 98.56 36 LEU B N 1
ATOM 2655 C CA . LEU B 1 36 ? 11.07 -18.922 -12.172 1 98.56 36 LEU B CA 1
ATOM 2656 C C . LEU B 1 36 ? 11.5 -20.234 -12.828 1 98.56 36 LEU B C 1
ATOM 2658 O O . LEU B 1 36 ? 10.734 -21.203 -12.859 1 98.56 36 LEU B O 1
ATOM 2662 N N . ASP B 1 37 ? 12.719 -20.234 -13.352 1 98.44 37 ASP B N 1
ATOM 2663 C CA . ASP B 1 37 ? 13.258 -21.469 -13.898 1 98.44 37 ASP B CA 1
ATOM 2664 C C . ASP B 1 37 ? 13.398 -22.531 -12.812 1 98.44 37 ASP B C 1
ATOM 2666 O O . ASP B 1 37 ? 13.125 -23.703 -13.047 1 98.44 37 ASP B O 1
ATOM 2670 N N . ALA B 1 38 ? 13.852 -22.047 -11.664 1 98.12 38 ALA B N 1
ATOM 2671 C CA . ALA B 1 38 ? 13.984 -22.953 -10.531 1 98.12 38 ALA B CA 1
ATOM 2672 C C . ALA B 1 38 ? 12.625 -23.516 -10.117 1 98.12 38 ALA B C 1
ATOM 2674 O O . ALA B 1 38 ? 12.516 -24.688 -9.766 1 98.12 38 ALA B O 1
ATOM 2675 N N . VAL B 1 39 ? 11.609 -22.719 -10.156 1 98.69 39 VAL B N 1
ATOM 2676 C CA . VAL B 1 39 ? 10.25 -23.141 -9.828 1 98.69 39 VAL B CA 1
ATOM 2677 C C . VAL B 1 39 ? 9.812 -24.266 -10.766 1 98.69 39 VAL B C 1
ATOM 2679 O O . VAL B 1 39 ? 9.32 -25.297 -10.312 1 98.69 39 VAL B O 1
ATOM 2682 N N . LEU B 1 40 ? 10.016 -24.047 -12.07 1 98.88 40 LEU B N 1
ATOM 2683 C CA . LEU B 1 40 ? 9.625 -25.047 -13.047 1 98.88 40 LEU B CA 1
ATOM 2684 C C . LEU B 1 40 ? 10.375 -26.359 -12.82 1 98.88 40 LEU B C 1
ATOM 2686 O O . LEU B 1 40 ? 9.781 -27.438 -12.844 1 98.88 40 LEU B O 1
ATOM 2690 N N . LYS B 1 41 ? 11.648 -26.219 -12.609 1 98.75 41 LYS B N 1
ATOM 2691 C CA . LYS B 1 41 ? 12.461 -27.406 -12.367 1 98.75 41 LYS B CA 1
ATOM 2692 C C . LYS B 1 41 ? 11.984 -28.156 -11.133 1 98.75 41 LYS B C 1
ATOM 2694 O O . LYS B 1 41 ? 11.867 -29.391 -11.156 1 98.75 41 LYS B O 1
ATOM 2699 N N . GLY B 1 42 ? 11.75 -27.422 -10.062 1 98.81 42 GLY B N 1
ATOM 2700 C CA . GLY B 1 42 ? 11.234 -28.047 -8.852 1 98.81 42 GLY B CA 1
ATOM 2701 C C . GLY B 1 42 ? 9.922 -28.781 -9.078 1 98.81 42 GLY B C 1
ATOM 2702 O O . GLY B 1 42 ? 9.734 -29.891 -8.57 1 98.81 42 GLY B O 1
ATOM 2703 N N . PHE B 1 43 ? 9.047 -28.203 -9.836 1 98.88 43 PHE B N 1
ATOM 2704 C CA . PHE B 1 43 ? 7.754 -28.797 -10.164 1 98.88 43 PHE B CA 1
ATOM 2705 C C . PHE B 1 43 ? 7.934 -30.109 -10.906 1 98.88 43 PHE B C 1
ATOM 2707 O O . PHE B 1 43 ? 7.352 -31.125 -10.523 1 98.88 43 PHE B O 1
ATOM 2714 N N . GLN B 1 44 ? 8.727 -30.094 -11.938 1 98.81 44 GLN B N 1
ATOM 2715 C CA . GLN B 1 44 ? 8.961 -31.266 -12.766 1 98.81 44 GLN B CA 1
ATOM 2716 C C . GLN B 1 44 ? 9.625 -32.375 -11.969 1 98.81 44 GLN B C 1
ATOM 2718 O O . GLN B 1 44 ? 9.219 -33.531 -12.07 1 98.81 44 GLN B O 1
ATOM 2723 N N . ASP B 1 45 ? 10.617 -31.969 -11.203 1 98.81 45 ASP B N 1
ATOM 2724 C CA . ASP B 1 45 ? 11.32 -32.969 -10.391 1 98.81 45 ASP B CA 1
ATOM 2725 C C . ASP B 1 45 ? 10.383 -33.594 -9.359 1 98.81 45 ASP B C 1
ATOM 2727 O O . ASP B 1 45 ? 10.492 -34.781 -9.062 1 98.81 45 ASP B O 1
ATOM 2731 N N . SER B 1 46 ? 9.547 -32.781 -8.828 1 98.75 46 SER B N 1
ATOM 2732 C CA . SER B 1 46 ? 8.594 -33.281 -7.84 1 98.75 46 SER B CA 1
ATOM 2733 C C . SER B 1 46 ? 7.668 -34.344 -8.438 1 98.75 46 SER B C 1
ATOM 2735 O O . SER B 1 46 ? 7.477 -35.406 -7.848 1 98.75 46 SER B O 1
ATOM 2737 N N . LEU B 1 47 ? 7.066 -34.094 -9.609 1 98.62 47 LEU B N 1
ATOM 2738 C CA . LEU B 1 47 ? 6.195 -35.062 -10.258 1 98.62 47 LEU B CA 1
ATOM 2739 C C . LEU B 1 47 ? 6.957 -36.344 -10.578 1 98.62 47 LEU B C 1
ATOM 2741 O O . LEU B 1 47 ? 6.453 -37.438 -10.336 1 98.62 47 LEU B O 1
ATOM 2745 N N . LYS B 1 48 ? 8.164 -36.188 -11.055 1 98.19 48 LYS B N 1
ATOM 2746 C CA . LYS B 1 48 ? 9 -37.344 -11.352 1 98.19 48 LYS B CA 1
ATOM 2747 C C . LYS B 1 48 ? 9.258 -38.188 -10.094 1 98.19 48 LYS B C 1
ATOM 2749 O O . LYS B 1 48 ? 9.133 -39.406 -10.109 1 98.19 48 LYS B O 1
ATOM 2754 N N . ALA B 1 49 ? 9.594 -37.469 -9.047 1 98.12 49 ALA B N 1
ATOM 2755 C CA . ALA B 1 49 ? 9.914 -38.156 -7.789 1 98.12 49 ALA B CA 1
ATOM 2756 C C . ALA B 1 49 ? 8.703 -38.906 -7.254 1 98.12 49 ALA B C 1
ATOM 2758 O O . ALA B 1 49 ? 8.852 -39.938 -6.59 1 98.12 49 ALA B O 1
ATOM 2759 N N . GLN B 1 50 ? 7.527 -38.469 -7.559 1 97.38 50 GLN B N 1
ATOM 2760 C CA . GLN B 1 50 ? 6.293 -39.094 -7.082 1 97.38 50 GLN B CA 1
ATOM 2761 C C . GLN B 1 50 ? 5.812 -40.156 -8.039 1 97.38 50 GLN B C 1
ATOM 2763 O O . GLN B 1 50 ? 4.75 -40.75 -7.84 1 97.38 50 GLN B O 1
ATOM 2768 N N . GLY B 1 51 ? 6.523 -40.375 -9.094 1 96.56 51 GLY B N 1
ATOM 2769 C CA . GLY B 1 51 ? 6.199 -41.406 -10.055 1 96.56 51 GLY B CA 1
ATOM 2770 C C . GLY B 1 51 ? 5.102 -41 -11.023 1 96.56 51 GLY B C 1
ATOM 2771 O O . GLY B 1 51 ? 4.426 -41.875 -11.594 1 96.56 51 GLY B O 1
ATOM 2772 N N . VAL B 1 52 ? 4.883 -39.781 -11.164 1 97.06 52 VAL B N 1
ATOM 2773 C CA . VAL B 1 52 ? 3.875 -39.281 -12.094 1 97.06 52 VAL B CA 1
ATOM 2774 C C . VAL B 1 52 ? 4.504 -39.062 -13.469 1 97.06 52 VAL B C 1
ATOM 2776 O O . VAL B 1 52 ? 5.41 -38.25 -13.617 1 97.06 52 VAL B O 1
ATOM 2779 N N . ASP B 1 53 ? 4.09 -39.781 -14.414 1 96.56 53 ASP B N 1
ATOM 2780 C CA . ASP B 1 53 ? 4.574 -39.594 -15.781 1 96.56 53 ASP B CA 1
ATOM 2781 C C . ASP B 1 53 ? 3.875 -38.406 -16.453 1 96.56 53 ASP B C 1
ATOM 2783 O O . ASP B 1 53 ? 2.654 -38.406 -16.625 1 96.56 53 ASP B O 1
ATOM 2787 N N . ALA B 1 54 ? 4.688 -37.438 -16.828 1 97.75 54 ALA B N 1
ATOM 2788 C CA . ALA B 1 54 ? 4.105 -36.25 -17.422 1 97.75 54 ALA B CA 1
ATOM 2789 C C . ALA B 1 54 ? 4.941 -35.75 -18.594 1 97.75 54 ALA B C 1
ATOM 2791 O O . ALA B 1 54 ? 6.168 -35.875 -18.594 1 97.75 54 ALA B O 1
ATOM 2792 N N . THR B 1 55 ? 4.254 -35.25 -19.609 1 98 55 THR B N 1
ATOM 2793 C CA . THR B 1 55 ? 4.855 -34.469 -20.688 1 98 55 THR B CA 1
ATOM 2794 C C . THR B 1 55 ? 4.539 -33 -20.531 1 98 55 THR B C 1
ATOM 2796 O O . THR B 1 55 ? 3.486 -32.625 -20 1 98 55 THR B O 1
ATOM 2799 N N . TYR B 1 56 ? 5.477 -32.219 -20.938 1 98.5 56 TYR B N 1
ATOM 2800 C CA . TYR B 1 56 ? 5.348 -30.797 -20.688 1 98.5 56 TYR B CA 1
ATOM 2801 C C . TYR B 1 56 ? 5.402 -30 -21.984 1 98.5 56 TYR B C 1
ATOM 2803 O O . TYR B 1 56 ? 6.305 -30.203 -22.797 1 98.5 56 TYR B O 1
ATOM 2811 N N . SER B 1 57 ? 4.461 -29.172 -22.219 1 98.56 57 SER B N 1
ATOM 2812 C CA . SER B 1 57 ? 4.523 -28.094 -23.203 1 98.56 57 SER B CA 1
ATOM 2813 C C . SER B 1 57 ? 4.773 -26.75 -22.531 1 98.56 57 SER B C 1
ATOM 2815 O O . SER B 1 57 ? 3.85 -26.125 -22 1 98.56 57 SER B O 1
ATOM 2817 N N . VAL B 1 58 ? 5.984 -26.281 -22.641 1 98.75 58 VAL B N 1
ATOM 2818 C CA . VAL B 1 58 ? 6.406 -25.094 -21.922 1 98.75 58 VAL B CA 1
ATOM 2819 C C . VAL B 1 58 ? 6.387 -23.875 -22.844 1 98.75 58 VAL B C 1
ATOM 2821 O O . VAL B 1 58 ? 7.035 -23.875 -23.891 1 98.75 58 VAL B O 1
ATOM 2824 N N . HIS B 1 59 ? 5.605 -22.875 -22.469 1 98.75 59 HIS B N 1
ATOM 2825 C CA . HIS B 1 59 ? 5.52 -21.594 -23.172 1 98.75 59 HIS B CA 1
ATOM 2826 C C . HIS B 1 59 ? 6.066 -20.453 -22.328 1 98.75 59 HIS B C 1
ATOM 2828 O O . HIS B 1 59 ? 6 -20.5 -21.109 1 98.75 59 HIS B O 1
ATOM 2834 N N . ASN B 1 60 ? 6.641 -19.516 -22.938 1 98.62 60 ASN B N 1
ATOM 2835 C CA . ASN B 1 60 ? 7.207 -18.344 -22.281 1 98.62 60 ASN B CA 1
ATOM 2836 C C . ASN B 1 60 ? 6.703 -17.047 -22.922 1 98.62 60 ASN B C 1
ATOM 2838 O O . ASN B 1 60 ? 6.805 -16.875 -24.141 1 98.62 60 ASN B O 1
ATOM 2842 N N . ALA B 1 61 ? 6.25 -16.125 -22.078 1 98.56 61 ALA B N 1
ATOM 2843 C CA . ALA B 1 61 ? 5.594 -14.914 -22.594 1 98.56 61 ALA B CA 1
ATOM 2844 C C . ALA B 1 61 ? 6.598 -13.789 -22.781 1 98.56 61 ALA B C 1
ATOM 2846 O O . ALA B 1 61 ? 6.25 -12.727 -23.312 1 98.56 61 ALA B O 1
ATOM 2847 N N . GLN B 1 62 ? 7.797 -13.938 -22.344 1 97.69 62 GLN B N 1
ATOM 2848 C CA . GLN B 1 62 ? 8.883 -12.977 -22.516 1 97.69 62 GLN B CA 1
ATOM 2849 C C . GLN B 1 62 ? 8.531 -11.633 -21.891 1 97.69 62 GLN B C 1
ATOM 2851 O O . GLN B 1 62 ? 8.703 -10.586 -22.516 1 97.69 62 GLN B O 1
ATOM 2856 N N . ALA B 1 63 ? 7.926 -11.734 -20.797 1 97.12 63 ALA B N 1
ATOM 2857 C CA . ALA B 1 63 ? 7.57 -10.562 -20 1 97.12 63 ALA B CA 1
ATOM 2858 C C . ALA B 1 63 ? 6.605 -9.656 -20.766 1 97.12 63 ALA B C 1
ATOM 2860 O O . ALA B 1 63 ? 6.664 -8.43 -20.641 1 97.12 63 ALA B O 1
ATOM 2861 N N . ASN B 1 64 ? 5.805 -10.203 -21.531 1 97.31 64 ASN B N 1
ATOM 2862 C CA . ASN B 1 64 ? 4.84 -9.453 -22.328 1 97.31 64 ASN B CA 1
ATOM 2863 C C . ASN B 1 64 ? 3.416 -9.961 -22.109 1 97.31 64 ASN B C 1
ATOM 2865 O O . ASN B 1 64 ? 3.111 -11.109 -22.422 1 97.31 64 ASN B O 1
ATOM 2869 N N . MET B 1 65 ? 2.576 -9.07 -21.672 1 97.12 65 MET B N 1
ATOM 2870 C CA . MET B 1 65 ? 1.227 -9.484 -21.281 1 97.12 65 MET B CA 1
ATOM 2871 C C . MET B 1 65 ? 0.427 -9.922 -22.516 1 97.12 65 MET B C 1
ATOM 2873 O O . MET B 1 65 ? -0.392 -10.836 -22.422 1 97.12 65 MET B O 1
ATOM 2877 N N . ALA B 1 66 ? 0.563 -9.234 -23.609 1 97.19 66 ALA B N 1
ATOM 2878 C CA . ALA B 1 66 ? -0.129 -9.641 -24.828 1 97.19 66 ALA B CA 1
ATOM 2879 C C . ALA B 1 66 ? 0.259 -11.062 -25.234 1 97.19 66 ALA B C 1
ATOM 2881 O O . ALA B 1 66 ? -0.6 -11.859 -25.609 1 97.19 66 ALA B O 1
ATOM 2882 N N . THR B 1 67 ? 1.531 -11.383 -25.156 1 98.38 67 THR B N 1
ATOM 2883 C CA . THR B 1 67 ? 2.018 -12.727 -25.453 1 98.38 67 THR B CA 1
ATOM 2884 C C . THR B 1 67 ? 1.471 -13.734 -24.453 1 98.38 67 THR B C 1
ATOM 2886 O O . THR B 1 67 ? 1.124 -14.859 -24.828 1 98.38 67 THR B O 1
ATOM 2889 N N . ALA B 1 68 ? 1.382 -13.352 -23.188 1 98.44 68 ALA B N 1
ATOM 2890 C CA . ALA B 1 68 ? 0.813 -14.227 -22.156 1 98.44 68 ALA B CA 1
ATOM 2891 C C . ALA B 1 68 ? -0.624 -14.609 -22.5 1 98.44 68 ALA B C 1
ATOM 2893 O O . ALA B 1 68 ? -1.019 -15.773 -22.359 1 98.44 68 ALA B O 1
ATOM 2894 N N . ASN B 1 69 ? -1.36 -13.641 -23 1 97.81 69 ASN B N 1
ATOM 2895 C CA . ASN B 1 69 ? -2.744 -13.898 -23.375 1 97.81 69 ASN B CA 1
ATOM 2896 C C . ASN B 1 69 ? -2.828 -14.836 -24.578 1 97.81 69 ASN B C 1
ATOM 2898 O O . ASN B 1 69 ? -3.695 -15.711 -24.625 1 97.81 69 ASN B O 1
ATOM 2902 N N . GLN B 1 70 ? -1.976 -14.648 -25.516 1 97.94 70 GLN B N 1
ATOM 2903 C CA . GLN B 1 70 ? -1.926 -15.523 -26.672 1 97.94 70 GLN B CA 1
ATOM 2904 C C . GLN B 1 70 ? -1.579 -16.953 -26.281 1 97.94 70 GLN B C 1
ATOM 2906 O O . GLN B 1 70 ? -2.162 -17.906 -26.797 1 97.94 70 GLN B O 1
ATOM 2911 N N . ILE B 1 71 ? -0.657 -17.062 -25.406 1 98.38 71 ILE B N 1
ATOM 2912 C CA . ILE B 1 71 ? -0.234 -18.375 -24.922 1 98.38 71 ILE B CA 1
ATOM 2913 C C . ILE B 1 71 ? -1.402 -19.062 -24.219 1 98.38 71 ILE B C 1
ATOM 2915 O O . ILE B 1 71 ? -1.639 -20.25 -24.438 1 98.38 71 ILE B O 1
ATOM 2919 N N . ALA B 1 72 ? -2.105 -18.344 -23.422 1 97.75 72 ALA B N 1
ATOM 2920 C CA . ALA B 1 72 ? -3.254 -18.906 -22.719 1 97.75 72 ALA B CA 1
ATOM 2921 C C . ALA B 1 72 ? -4.277 -19.469 -23.703 1 97.75 72 ALA B C 1
ATOM 2923 O O . ALA B 1 72 ? -4.824 -20.547 -23.5 1 97.75 72 ALA B O 1
ATOM 2924 N N . ALA B 1 73 ? -4.5 -18.734 -24.719 1 95.19 73 ALA B N 1
ATOM 2925 C CA . ALA B 1 73 ? -5.41 -19.188 -25.766 1 95.19 73 ALA B CA 1
ATOM 2926 C C . ALA B 1 73 ? -4.883 -20.438 -26.438 1 95.19 73 ALA B C 1
ATOM 2928 O O . ALA B 1 73 ? -5.652 -21.359 -26.75 1 95.19 73 ALA B O 1
ATOM 2929 N N . GLN B 1 74 ? -3.643 -20.453 -26.75 1 96.5 74 GLN B N 1
ATOM 2930 C CA . GLN B 1 74 ? -3.006 -21.625 -27.359 1 96.5 74 GLN B CA 1
ATOM 2931 C C . GLN B 1 74 ? -3.145 -22.844 -26.453 1 96.5 74 GLN B C 1
ATOM 2933 O O . GLN B 1 74 ? -3.412 -23.953 -26.938 1 96.5 74 GLN B O 1
ATOM 2938 N N . ILE B 1 75 ? -2.951 -22.656 -25.219 1 96.94 75 ILE B N 1
ATOM 2939 C CA . ILE B 1 75 ? -3.008 -23.734 -24.25 1 96.94 75 ILE B CA 1
ATOM 2940 C C . ILE B 1 75 ? -4.41 -24.344 -24.234 1 96.94 75 ILE B C 1
ATOM 2942 O O . ILE B 1 75 ? -4.566 -25.547 -24.078 1 96.94 75 ILE B O 1
ATOM 2946 N N . ALA B 1 76 ? -5.391 -23.531 -24.375 1 91.25 76 ALA B N 1
ATOM 2947 C CA . ALA B 1 76 ? -6.758 -24.047 -24.469 1 91.25 76 ALA B CA 1
ATOM 2948 C C . ALA B 1 76 ? -6.887 -25.078 -25.578 1 91.25 76 ALA B C 1
ATOM 2950 O O . ALA B 1 76 ? -7.594 -26.078 -25.422 1 91.25 76 ALA B O 1
ATOM 2951 N N . GLY B 1 77 ? -6.199 -24.891 -26.609 1 91.12 77 GLY B N 1
ATOM 2952 C CA . GLY B 1 77 ? -6.238 -25.797 -27.75 1 91.12 77 GLY B CA 1
ATOM 2953 C C . GLY B 1 77 ? -5.461 -27.078 -27.531 1 91.12 77 GLY B C 1
ATOM 2954 O O . GLY B 1 77 ? -5.695 -28.078 -28.203 1 91.12 77 GLY B O 1
ATOM 2955 N N . GLU B 1 78 ? -4.586 -27.078 -26.578 1 95.31 78 GLU B N 1
ATOM 2956 C CA . GLU B 1 78 ? -3.727 -28.219 -26.297 1 95.31 78 GLU B CA 1
ATOM 2957 C C . GLU B 1 78 ? -4.461 -29.266 -25.469 1 95.31 78 GLU B C 1
ATOM 2959 O O . GLU B 1 78 ? -3.98 -30.391 -25.312 1 95.31 78 GLU B O 1
ATOM 2964 N N . LYS B 1 79 ? -5.574 -28.969 -24.906 1 92.12 79 LYS B N 1
ATOM 2965 C CA . LYS B 1 79 ? -6.391 -29.844 -24.078 1 92.12 79 LYS B CA 1
ATOM 2966 C C . LYS B 1 79 ? -5.562 -30.5 -22.969 1 92.12 79 LYS B C 1
ATOM 2968 O O . LYS B 1 79 ? -5.562 -31.719 -22.828 1 92.12 79 LYS B O 1
ATOM 2973 N N . PRO B 1 80 ? -4.926 -29.703 -22.219 1 96.62 80 PRO B N 1
ATOM 2974 C CA . PRO B 1 80 ? -4.051 -30.25 -21.172 1 96.62 80 PRO B CA 1
ATOM 2975 C C . PRO B 1 80 ? -4.832 -30.906 -20.031 1 96.62 80 PRO B C 1
ATOM 2977 O O . PRO B 1 80 ? -5.992 -30.562 -19.797 1 96.62 80 PRO B O 1
ATOM 2980 N N . ASP B 1 81 ? -4.137 -31.875 -19.359 1 96.5 81 ASP B N 1
ATOM 2981 C CA . ASP B 1 81 ? -4.676 -32.438 -18.125 1 96.5 81 ASP B CA 1
ATOM 2982 C C . ASP B 1 81 ? -4.52 -31.453 -16.969 1 96.5 81 ASP B C 1
ATOM 2984 O O . ASP B 1 81 ? -5.266 -31.516 -15.984 1 96.5 81 ASP B O 1
ATOM 2988 N N . LEU B 1 82 ? -3.51 -30.625 -17.062 1 97.75 82 LEU B N 1
ATOM 2989 C CA . LEU B 1 82 ? -3.199 -29.594 -16.078 1 97.75 82 LEU B CA 1
ATOM 2990 C C . LEU B 1 82 ? -2.525 -28.391 -16.719 1 97.75 82 LEU B C 1
ATOM 2992 O O . LEU B 1 82 ? -1.658 -28.547 -17.578 1 97.75 82 LEU B O 1
ATOM 2996 N N . VAL B 1 83 ? -2.975 -27.219 -16.328 1 98.25 83 VAL B N 1
ATOM 2997 C CA . VAL B 1 83 ? -2.281 -25.984 -16.688 1 98.25 83 VAL B CA 1
ATOM 2998 C C . VAL B 1 83 ? -1.465 -25.484 -15.5 1 98.25 83 VAL B C 1
ATOM 3000 O O . VAL B 1 83 ? -1.992 -25.344 -14.391 1 98.25 83 VAL B O 1
ATOM 3003 N N . LEU B 1 84 ? -0.199 -25.328 -15.68 1 98.88 84 LEU B N 1
ATOM 3004 C CA . LEU B 1 84 ? 0.665 -24.672 -14.695 1 98.88 84 LEU B CA 1
ATOM 3005 C C . LEU B 1 84 ? 1.006 -23.25 -15.117 1 98.88 84 LEU B C 1
ATOM 3007 O O . LEU B 1 84 ? 1.613 -23.047 -16.172 1 98.88 84 LEU B O 1
ATOM 3011 N N . ALA B 1 85 ? 0.567 -22.297 -14.375 1 98.81 85 ALA B N 1
ATOM 3012 C CA . ALA B 1 85 ? 0.895 -20.891 -14.625 1 98.81 85 ALA B CA 1
ATOM 3013 C C . ALA B 1 85 ? 1.947 -20.391 -13.648 1 98.81 85 ALA B C 1
ATOM 3015 O O . ALA B 1 85 ? 1.758 -20.469 -12.43 1 98.81 85 ALA B O 1
ATOM 3016 N N . ILE B 1 86 ? 3.055 -19.906 -14.148 1 98.88 86 ILE B N 1
ATOM 3017 C CA . ILE B 1 86 ? 4.172 -19.438 -13.328 1 98.88 86 ILE B CA 1
ATOM 3018 C C . ILE B 1 86 ? 4.262 -17.922 -13.398 1 98.88 86 ILE B C 1
ATOM 3020 O O . ILE B 1 86 ? 4.531 -17.344 -14.461 1 98.88 86 ILE B O 1
ATOM 3024 N N . ALA B 1 87 ? 4.09 -17.25 -12.219 1 98.75 87 ALA B N 1
ATOM 3025 C CA . ALA B 1 87 ? 4.066 -15.797 -12.031 1 98.75 87 ALA B CA 1
ATOM 3026 C C . ALA B 1 87 ? 2.664 -15.234 -12.25 1 98.75 87 ALA B C 1
ATOM 3028 O O . ALA B 1 87 ? 1.875 -15.812 -13.008 1 98.75 87 ALA B O 1
ATOM 3029 N N . THR B 1 88 ? 2.35 -14.133 -11.664 1 98.44 88 THR B N 1
ATOM 3030 C CA . THR B 1 88 ? 1.018 -13.547 -11.547 1 98.44 88 THR B CA 1
ATOM 3031 C C . THR B 1 88 ? 0.448 -13.219 -12.922 1 98.44 88 THR B C 1
ATOM 3033 O O . THR B 1 88 ? -0.664 -13.633 -13.25 1 98.44 88 THR B O 1
ATOM 3036 N N . PRO B 1 89 ? 1.229 -12.586 -13.852 1 98.5 89 PRO B N 1
ATOM 3037 C CA . PRO B 1 89 ? 0.615 -12.234 -15.141 1 98.5 89 PRO B CA 1
ATOM 3038 C C . PRO B 1 89 ? 0.181 -13.453 -15.938 1 98.5 89 PRO B C 1
ATOM 3040 O O . PRO B 1 89 ? -0.896 -13.453 -16.547 1 98.5 89 PRO B O 1
ATOM 3043 N N . SER B 1 90 ? 0.993 -14.461 -15.938 1 98.69 90 SER B N 1
ATOM 3044 C CA . SER B 1 90 ? 0.628 -15.688 -16.656 1 98.69 90 SER B CA 1
ATOM 3045 C C . SER B 1 90 ? -0.605 -16.344 -16.031 1 98.69 90 SER B C 1
ATOM 3047 O O . SER B 1 90 ? -1.468 -16.844 -16.75 1 98.69 90 SER B O 1
ATOM 3049 N N . ALA B 1 91 ? -0.634 -16.391 -14.727 1 98.62 91 ALA B N 1
ATOM 3050 C CA . ALA B 1 91 ? -1.791 -16.969 -14.047 1 98.62 91 ALA B CA 1
ATOM 3051 C C . ALA B 1 91 ? -3.064 -16.203 -14.383 1 98.62 91 ALA B C 1
ATOM 3053 O O . ALA B 1 91 ? -4.117 -16.797 -14.625 1 98.62 91 ALA B O 1
ATOM 3054 N N . GLN B 1 92 ? -2.947 -14.906 -14.414 1 97.81 92 GLN B N 1
ATOM 3055 C CA . GLN B 1 92 ? -4.102 -14.078 -14.742 1 97.81 92 GLN B CA 1
ATOM 3056 C C . GLN B 1 92 ? -4.562 -14.32 -16.172 1 97.81 92 GLN B C 1
ATOM 3058 O O . GLN B 1 92 ? -5.762 -14.406 -16.438 1 97.81 92 GLN B O 1
ATOM 3063 N N . ALA B 1 93 ? -3.643 -14.398 -17.094 1 97.88 93 ALA B N 1
ATOM 3064 C CA . ALA B 1 93 ? -3.973 -14.68 -18.5 1 97.88 93 ALA B CA 1
ATOM 3065 C C . ALA B 1 93 ? -4.684 -16.016 -18.625 1 97.88 93 ALA B C 1
ATOM 3067 O O . ALA B 1 93 ? -5.699 -16.125 -19.328 1 97.88 93 ALA B O 1
ATOM 3068 N N . CYS B 1 94 ? -4.168 -17.031 -17.922 1 97.88 94 CYS B N 1
ATOM 3069 C CA . CYS B 1 94 ? -4.754 -18.359 -18 1 97.88 94 CYS B CA 1
ATOM 3070 C C . CYS B 1 94 ? -6.133 -18.391 -17.344 1 97.88 94 CYS B C 1
ATOM 3072 O O . CYS B 1 94 ? -7.043 -19.062 -17.828 1 97.88 94 CYS B O 1
ATOM 3074 N N . ALA B 1 95 ? -6.27 -17.719 -16.219 1 96.5 95 ALA B N 1
ATOM 3075 C CA . ALA B 1 95 ? -7.566 -17.641 -15.547 1 96.5 95 ALA B CA 1
ATOM 3076 C C . ALA B 1 95 ? -8.625 -17.031 -16.469 1 96.5 95 ALA B C 1
ATOM 3078 O O . ALA B 1 95 ? -9.758 -17.5 -16.5 1 96.5 95 ALA B O 1
ATOM 3079 N N . LEU B 1 96 ? -8.234 -15.977 -17.172 1 94.62 96 LEU B N 1
ATOM 3080 C CA . LEU B 1 96 ? -9.148 -15.336 -18.125 1 94.62 96 LEU B CA 1
ATOM 3081 C C . LEU B 1 96 ? -9.539 -16.297 -19.234 1 94.62 96 LEU B C 1
ATOM 3083 O O . LEU B 1 96 ? -10.711 -16.359 -19.625 1 94.62 96 LEU B O 1
ATOM 3087 N N . ALA B 1 97 ? -8.578 -17 -19.719 1 94.44 97 ALA B N 1
ATOM 3088 C CA . ALA B 1 97 ? -8.828 -17.969 -20.781 1 94.44 97 ALA B CA 1
ATOM 3089 C C . ALA B 1 97 ? -9.742 -19.094 -20.297 1 94.44 97 ALA B C 1
ATOM 3091 O O . ALA B 1 97 ? -10.586 -19.594 -21.047 1 94.44 97 ALA B O 1
ATOM 3092 N N . THR B 1 98 ? -9.523 -19.547 -19.094 1 92.19 98 THR B N 1
ATOM 3093 C CA . THR B 1 98 ? -10.328 -20.609 -18.5 1 92.19 98 THR B CA 1
ATOM 3094 C C . THR B 1 98 ? -11.797 -20.203 -18.422 1 92.19 98 THR B C 1
ATOM 3096 O O . THR B 1 98 ? -12.68 -21.047 -18.641 1 92.19 98 THR B O 1
ATOM 3099 N N . LYS B 1 99 ? -12.094 -19 -18.141 1 87.88 99 LYS B N 1
ATOM 3100 C CA . LYS B 1 99 ? -13.461 -18.5 -18.062 1 87.88 99 LYS B CA 1
ATOM 3101 C C . LYS B 1 99 ? -14.117 -18.5 -19.453 1 87.88 99 LYS B C 1
ATOM 3103 O O . LYS B 1 99 ? -15.336 -18.656 -19.562 1 87.88 99 LYS B O 1
ATOM 3108 N N . LYS B 1 100 ? -13.336 -18.406 -20.438 1 87.25 100 LYS B N 1
ATOM 3109 C CA . LYS B 1 100 ? -13.859 -18.219 -21.797 1 87.25 100 LYS B CA 1
ATOM 3110 C C . LYS B 1 100 ? -13.93 -19.547 -22.531 1 87.25 100 LYS B C 1
ATOM 3112 O O . LYS B 1 100 ? -14.641 -19.656 -23.547 1 87.25 100 LYS B O 1
ATOM 3117 N N . SER B 1 101 ? -13.172 -20.5 -22.031 1 86.94 101 SER B N 1
ATOM 3118 C CA . SER B 1 101 ? -13.047 -21.766 -22.75 1 86.94 101 SER B CA 1
ATOM 3119 C C . SER B 1 101 ? -13.625 -22.922 -21.938 1 86.94 101 SER B C 1
ATOM 3121 O O . SER B 1 101 ? -13.047 -23.328 -20.922 1 86.94 101 SER B O 1
ATOM 3123 N N . PRO B 1 102 ? -14.641 -23.594 -22.438 1 83 102 PRO B N 1
ATOM 3124 C CA . PRO B 1 102 ? -15.188 -24.766 -21.734 1 83 102 PRO B CA 1
ATOM 3125 C C . PRO B 1 102 ? -14.172 -25.891 -21.594 1 83 102 PRO B C 1
ATOM 3127 O O . PRO B 1 102 ? -14.219 -26.656 -20.625 1 83 102 PRO B O 1
ATOM 3130 N N . ILE B 1 103 ? -13.312 -26.016 -22.594 1 79.94 103 ILE B N 1
ATOM 3131 C CA . ILE B 1 103 ? -12.289 -27.062 -22.562 1 79.94 103 ILE B CA 1
ATOM 3132 C C . ILE B 1 103 ? -11.328 -26.812 -21.391 1 79.94 103 ILE B C 1
ATOM 3134 O O . ILE B 1 103 ? -11.023 -27.719 -20.625 1 79.94 103 ILE B O 1
ATOM 3138 N N . LEU B 1 104 ? -10.906 -25.609 -21.25 1 85.44 104 LEU B N 1
ATOM 3139 C CA . LEU B 1 104 ? -9.953 -25.25 -20.219 1 85.44 104 LEU B CA 1
ATOM 3140 C C . LEU B 1 104 ? -10.625 -25.234 -18.844 1 85.44 104 LEU B C 1
ATOM 3142 O O . LEU B 1 104 ? -9.961 -25.406 -17.812 1 85.44 104 LEU B O 1
ATOM 3146 N N . ALA B 1 105 ? -11.922 -25.078 -18.953 1 85.19 105 ALA B N 1
ATOM 3147 C CA . ALA B 1 105 ? -12.664 -25.062 -17.688 1 85.19 105 ALA B CA 1
ATOM 3148 C C . ALA B 1 105 ? -12.586 -26.422 -17 1 85.19 105 ALA B C 1
ATOM 3150 O O . ALA B 1 105 ? -12.734 -26.516 -15.773 1 85.19 105 ALA B O 1
ATOM 3151 N N . GLY B 1 106 ? -12.312 -27.406 -17.781 1 89 106 GLY B N 1
ATOM 3152 C CA . GLY B 1 106 ? -12.227 -28.75 -17.234 1 89 106 GLY B CA 1
ATOM 3153 C C . GLY B 1 106 ? -10.836 -29.125 -16.766 1 89 106 GLY B C 1
ATOM 3154 O O . GLY B 1 106 ? -10.656 -30.125 -16.062 1 89 106 GLY B O 1
ATOM 3155 N N . SER B 1 107 ? -9.898 -28.406 -17.219 1 94.31 107 SER B N 1
ATOM 3156 C CA . SER B 1 107 ? -8.516 -28.641 -16.797 1 94.31 107 SER B CA 1
ATOM 3157 C C . SER B 1 107 ? -8.148 -27.812 -15.586 1 94.31 107 SER B C 1
ATOM 3159 O O . SER B 1 107 ? -8.281 -26.578 -15.602 1 94.31 107 SER B O 1
ATOM 3161 N N . PRO B 1 108 ? -7.617 -28.453 -14.508 1 96.88 108 PRO B N 1
ATOM 3162 C CA . PRO B 1 108 ? -7.195 -27.656 -13.344 1 96.88 108 PRO B CA 1
ATOM 3163 C C . PRO B 1 108 ? -6.117 -26.625 -13.695 1 96.88 108 PRO B C 1
ATOM 3165 O O . PRO B 1 108 ? -5.215 -26.922 -14.484 1 96.88 108 PRO B O 1
ATOM 3168 N N . LEU B 1 109 ? -6.285 -25.422 -13.211 1 97.81 109 LEU B N 1
ATOM 3169 C CA . LEU B 1 109 ? -5.254 -24.391 -13.281 1 97.81 109 LEU B CA 1
ATOM 3170 C C . LEU B 1 109 ? -4.484 -24.297 -11.969 1 97.81 109 LEU B C 1
ATOM 3172 O O . LEU B 1 109 ? -5.039 -23.875 -10.953 1 97.81 109 LEU B O 1
ATOM 3176 N N . LEU B 1 110 ? -3.299 -24.703 -12 1 98.56 110 LEU B N 1
ATOM 3177 C CA . LEU B 1 110 ? -2.398 -24.609 -10.859 1 98.56 110 LEU B CA 1
ATOM 3178 C C . LEU B 1 110 ? -1.421 -23.438 -11.031 1 98.56 110 LEU B C 1
ATOM 3180 O O . LEU B 1 110 ? -0.693 -23.375 -12.023 1 98.56 110 LEU B O 1
ATOM 3184 N N . PHE B 1 111 ? -1.514 -22.469 -10.047 1 98.62 111 PHE B N 1
ATOM 3185 C CA . PHE B 1 111 ? -0.567 -21.359 -10.141 1 98.62 111 PHE B CA 1
ATOM 3186 C C . PHE B 1 111 ? 0.578 -21.531 -9.148 1 98.62 111 PHE B C 1
ATOM 3188 O O . PHE B 1 111 ? 0.44 -22.25 -8.156 1 98.62 111 PHE B O 1
ATOM 3195 N N . THR B 1 112 ? 1.733 -20.953 -9.422 1 98.75 112 THR B N 1
ATOM 3196 C CA . THR B 1 112 ? 2.914 -20.938 -8.57 1 98.75 112 THR B CA 1
ATOM 3197 C C . THR B 1 112 ? 3.703 -19.641 -8.742 1 98.75 112 THR B C 1
ATOM 3199 O O . THR B 1 112 ? 3.584 -18.969 -9.766 1 98.75 112 THR B O 1
ATOM 3202 N N . ALA B 1 113 ? 4.379 -19.266 -7.66 1 98.25 113 ALA B N 1
ATOM 3203 C CA . ALA B 1 113 ? 5.098 -18 -7.652 1 98.25 113 ALA B CA 1
ATOM 3204 C C . ALA B 1 113 ? 4.133 -16.828 -7.816 1 98.25 113 ALA B C 1
ATOM 3206 O O . ALA B 1 113 ? 4.34 -15.961 -8.672 1 98.25 113 ALA B O 1
ATOM 3207 N N . ILE B 1 114 ? 3.076 -16.875 -7.02 1 97.5 114 ILE B N 1
ATOM 3208 C CA . ILE B 1 114 ? 2.064 -15.82 -6.977 1 97.5 114 ILE B CA 1
ATOM 3209 C C . ILE B 1 114 ? 2.117 -15.109 -5.625 1 97.5 114 ILE B C 1
ATOM 3211 O O . ILE B 1 114 ? 1.981 -15.75 -4.578 1 97.5 114 ILE B O 1
ATOM 3215 N N . THR B 1 115 ? 2.262 -13.805 -5.648 1 96.19 115 THR B N 1
ATOM 3216 C CA . THR B 1 115 ? 2.367 -13.047 -4.406 1 96.19 115 THR B CA 1
ATOM 3217 C C . THR B 1 115 ? 1.013 -12.961 -3.711 1 96.19 115 THR B C 1
ATOM 3219 O O . THR B 1 115 ? 0.842 -13.484 -2.609 1 96.19 115 THR B O 1
ATOM 3222 N N . ASP B 1 116 ? 0.058 -12.5 -4.363 1 95.31 116 ASP B N 1
ATOM 3223 C CA . ASP B 1 116 ? -1.255 -12.203 -3.799 1 95.31 116 ASP B CA 1
ATOM 3224 C C . ASP B 1 116 ? -2.371 -12.75 -4.688 1 95.31 116 ASP B C 1
ATOM 3226 O O . ASP B 1 116 ? -2.984 -12.008 -5.453 1 95.31 116 ASP B O 1
ATOM 3230 N N . PRO B 1 117 ? -2.75 -14.023 -4.449 1 96.81 117 PRO B N 1
ATOM 3231 C CA . PRO B 1 117 ? -3.742 -14.641 -5.332 1 96.81 117 PRO B CA 1
ATOM 3232 C C . PRO B 1 117 ? -5.109 -13.969 -5.246 1 96.81 117 PRO B C 1
ATOM 3234 O O . PRO B 1 117 ? -5.828 -13.891 -6.25 1 96.81 117 PRO B O 1
ATOM 3237 N N . VAL B 1 118 ? -5.5 -13.516 -4.105 1 93.44 118 VAL B N 1
ATOM 3238 C CA . VAL B 1 118 ? -6.797 -12.867 -3.949 1 93.44 118 VAL B CA 1
ATOM 3239 C C . VAL B 1 118 ? -6.777 -11.5 -4.645 1 93.44 118 VAL B C 1
ATOM 3241 O O . VAL B 1 118 ? -7.633 -11.219 -5.488 1 93.44 118 VAL B O 1
ATOM 3244 N N . GLY B 1 119 ? -5.754 -10.742 -4.387 1 92.94 119 GLY B N 1
ATOM 3245 C CA . GLY B 1 119 ? -5.641 -9.422 -4.988 1 92.94 119 GLY B CA 1
ATOM 3246 C C . GLY B 1 119 ? -5.469 -9.461 -6.496 1 92.94 119 GLY B C 1
ATOM 3247 O O . GLY B 1 119 ? -5.84 -8.516 -7.195 1 92.94 119 GLY B O 1
ATOM 3248 N N . ALA B 1 120 ? -4.938 -10.531 -6.953 1 95.19 120 ALA B N 1
ATOM 3249 C CA . ALA B 1 120 ? -4.723 -10.695 -8.391 1 95.19 120 ALA B CA 1
ATOM 3250 C C . ALA B 1 120 ? -5.984 -11.219 -9.07 1 95.19 120 ALA B C 1
ATOM 3252 O O . ALA B 1 120 ? -6.012 -11.375 -10.297 1 95.19 120 ALA B O 1
ATOM 3253 N N . GLY B 1 121 ? -7.008 -11.523 -8.258 1 92.69 121 GLY B N 1
ATOM 3254 C CA . GLY B 1 121 ? -8.273 -11.984 -8.812 1 92.69 121 GLY B CA 1
ATOM 3255 C C . GLY B 1 121 ? -8.258 -13.445 -9.203 1 92.69 121 GLY B C 1
ATOM 3256 O O . GLY B 1 121 ? -9.07 -13.883 -10.023 1 92.69 121 GLY B O 1
ATOM 3257 N N . LEU B 1 122 ? -7.352 -14.227 -8.656 1 95.94 122 LEU B N 1
ATOM 3258 C CA . LEU B 1 122 ? -7.195 -15.625 -9.062 1 95.94 122 LEU B CA 1
ATOM 3259 C C . LEU B 1 122 ? -8.109 -16.531 -8.25 1 95.94 122 LEU B C 1
ATOM 3261 O O . LEU B 1 122 ? -8.648 -17.516 -8.766 1 95.94 122 LEU B O 1
ATOM 3265 N N . VAL B 1 123 ? -8.258 -16.25 -6.969 1 94.44 123 VAL B N 1
ATOM 3266 C CA . VAL B 1 123 ? -9.109 -17.031 -6.086 1 94.44 123 VAL B CA 1
ATOM 3267 C C . VAL B 1 123 ? -9.961 -16.109 -5.227 1 94.44 123 VAL B C 1
ATOM 3269 O O . VAL B 1 123 ? -9.586 -14.961 -4.98 1 94.44 123 VAL B O 1
ATOM 3272 N N . ASP B 1 124 ? -11.07 -16.703 -4.762 1 86.81 124 ASP B N 1
ATOM 3273 C CA . ASP B 1 124 ? -11.969 -15.93 -3.91 1 86.81 124 ASP B CA 1
ATOM 3274 C C . ASP B 1 124 ? -11.469 -15.906 -2.467 1 86.81 124 ASP B C 1
ATOM 3276 O O . ASP B 1 124 ? -11.711 -14.938 -1.737 1 86.81 124 ASP B O 1
ATOM 3280 N N . ASP B 1 125 ? -10.859 -17.031 -2.201 1 87.69 125 ASP B N 1
ATOM 3281 C CA . ASP B 1 125 ? -10.414 -17.281 -0.832 1 87.69 125 ASP B CA 1
ATOM 3282 C C . ASP B 1 125 ? -9.234 -18.25 -0.8 1 87.69 125 ASP B C 1
ATOM 3284 O O . ASP B 1 125 ? -9.188 -19.203 -1.563 1 87.69 125 ASP B O 1
ATOM 3288 N N . LEU B 1 126 ? -8.336 -17.953 0.14 1 91.06 126 LEU B N 1
ATOM 3289 C CA . LEU B 1 126 ? -7.145 -18.797 0.192 1 91.06 126 LEU B CA 1
ATOM 3290 C C . LEU B 1 126 ? -7.484 -20.188 0.706 1 91.06 126 LEU B C 1
ATOM 3292 O O . LEU B 1 126 ? -6.883 -21.188 0.283 1 91.06 126 LEU B O 1
ATOM 3296 N N . GLU B 1 127 ? -8.438 -20.312 1.604 1 90.12 127 GLU B N 1
ATOM 3297 C CA . GLU B 1 127 ? -8.812 -21.594 2.191 1 90.12 127 GLU B CA 1
ATOM 3298 C C . GLU B 1 127 ? -9.773 -22.359 1.281 1 90.12 127 GLU B C 1
ATOM 3300 O O . GLU B 1 127 ? -9.711 -23.594 1.203 1 90.12 127 GLU B O 1
ATOM 3305 N N . LYS B 1 128 ? -10.617 -21.578 0.681 1 91 128 LYS B N 1
ATOM 3306 C CA . LYS B 1 128 ? -11.57 -22.125 -0.286 1 91 128 LYS B CA 1
ATOM 3307 C C . LYS B 1 128 ? -11.508 -21.359 -1.604 1 91 128 LYS B C 1
ATOM 3309 O O . LYS B 1 128 ? -12.328 -20.469 -1.854 1 91 128 LYS B O 1
ATOM 3314 N N . PRO B 1 129 ? -10.656 -21.781 -2.459 1 92.62 129 PRO B N 1
ATOM 3315 C CA . PRO B 1 129 ? -10.414 -21.016 -3.684 1 92.62 129 PRO B CA 1
ATOM 3316 C C . PRO B 1 129 ? -11.664 -20.875 -4.551 1 92.62 129 PRO B C 1
ATOM 3318 O O . PRO B 1 129 ? -11.859 -19.844 -5.207 1 92.62 129 PRO B O 1
ATOM 3321 N N . GLY B 1 130 ? -12.633 -21.938 -4.566 1 82 130 GLY B N 1
ATOM 3322 C CA . GLY B 1 130 ? -13.961 -21.828 -5.156 1 82 130 GLY B CA 1
ATOM 3323 C C . GLY B 1 130 ? -13.977 -22.141 -6.641 1 82 130 GLY B C 1
ATOM 3324 O O . GLY B 1 130 ? -15.047 -22.312 -7.23 1 82 130 GLY B O 1
ATOM 3325 N N . LYS B 1 131 ? -12.93 -22.125 -7.352 1 84.81 131 LYS B N 1
ATOM 3326 C CA . LYS B 1 131 ? -12.844 -22.375 -8.789 1 84.81 131 LYS B CA 1
ATOM 3327 C C . LYS B 1 131 ? -11.914 -23.562 -9.086 1 84.81 131 LYS B C 1
ATOM 3329 O O . LYS B 1 131 ? -11.531 -24.297 -8.18 1 84.81 131 LYS B O 1
ATOM 3334 N N . ASN B 1 132 ? -11.82 -23.844 -10.297 1 94.81 132 ASN B N 1
ATOM 3335 C CA . ASN B 1 132 ? -10.867 -24.875 -10.719 1 94.81 132 ASN B CA 1
ATOM 3336 C C . ASN B 1 132 ? -9.438 -24.344 -10.734 1 94.81 132 ASN B C 1
ATOM 3338 O O . ASN B 1 132 ? -8.695 -24.578 -11.688 1 94.81 132 ASN B O 1
ATOM 3342 N N . ILE B 1 133 ? -9.18 -23.438 -9.758 1 97.06 133 ILE B N 1
ATOM 3343 C CA . ILE B 1 133 ? -7.891 -22.75 -9.68 1 97.06 133 ILE B CA 1
ATOM 3344 C C . ILE B 1 133 ? -7.371 -22.797 -8.242 1 97.06 133 ILE B C 1
ATOM 3346 O O . ILE B 1 133 ? -8.125 -22.562 -7.297 1 97.06 133 ILE B O 1
ATOM 3350 N N . THR B 1 134 ? -6.152 -23.188 -8.031 1 98.06 134 THR B N 1
ATOM 3351 C CA . THR B 1 134 ? -5.418 -23.109 -6.773 1 98.06 134 THR B CA 1
ATOM 3352 C C . THR B 1 134 ? -3.912 -23.094 -7.027 1 98.06 134 THR B C 1
ATOM 3354 O O . THR B 1 134 ? -3.471 -22.953 -8.172 1 98.06 134 THR B O 1
ATOM 3357 N N . GLY B 1 135 ? -3.135 -23.062 -5.941 1 98.44 135 GLY B N 1
ATOM 3358 C CA . GLY B 1 135 ? -1.696 -23.078 -6.16 1 98.44 135 GLY B CA 1
ATOM 3359 C C . GLY B 1 135 ? -0.901 -22.719 -4.918 1 98.44 135 GLY B C 1
ATOM 3360 O O . GLY B 1 135 ? -1.347 -22.953 -3.795 1 98.44 135 GLY B O 1
ATOM 3361 N N . VAL B 1 136 ? 0.316 -22.281 -5.16 1 97.94 136 VAL B N 1
ATOM 3362 C CA . VAL B 1 136 ? 1.249 -21.953 -4.09 1 97.94 136 VAL B CA 1
ATOM 3363 C C . VAL B 1 136 ? 1.649 -20.484 -4.191 1 97.94 136 VAL B C 1
ATOM 3365 O O . VAL B 1 136 ? 2.102 -20.031 -5.246 1 97.94 136 VAL B O 1
ATOM 3368 N N . SER B 1 137 ? 1.418 -19.766 -3.094 1 97.44 137 SER B N 1
ATOM 3369 C CA . SER B 1 137 ? 1.722 -18.344 -3.014 1 97.44 137 SER B CA 1
ATOM 3370 C C . SER B 1 137 ? 3.107 -18.109 -2.42 1 97.44 137 SER B C 1
ATOM 3372 O O . SER B 1 137 ? 3.529 -18.828 -1.511 1 97.44 137 SER B O 1
ATOM 3374 N N . ASP B 1 138 ? 3.77 -17.125 -2.996 1 96.94 138 ASP B N 1
ATOM 3375 C CA . ASP B 1 138 ? 5.023 -16.672 -2.402 1 96.94 138 ASP B CA 1
ATOM 3376 C C . ASP B 1 138 ? 4.875 -15.273 -1.799 1 96.94 138 ASP B C 1
ATOM 3378 O O . ASP B 1 138 ? 5.754 -14.422 -1.959 1 96.94 138 ASP B O 1
ATOM 3382 N N . MET B 1 139 ? 3.75 -15.078 -1.188 1 94 139 MET B N 1
ATOM 3383 C CA . MET B 1 139 ? 3.588 -13.828 -0.459 1 94 139 MET B CA 1
ATOM 3384 C C . MET B 1 139 ? 4.832 -13.508 0.365 1 94 139 MET B C 1
ATOM 3386 O O . MET B 1 139 ? 5.266 -14.328 1.182 1 94 139 MET B O 1
ATOM 3390 N N . LEU B 1 140 ? 5.359 -12.312 0.118 1 93.38 140 LEU B N 1
ATOM 3391 C CA . LEU B 1 140 ? 6.629 -11.93 0.723 1 93.38 140 LEU B CA 1
ATOM 3392 C C . LEU B 1 140 ? 6.434 -11.492 2.17 1 93.38 140 LEU B C 1
ATOM 3394 O O . LEU B 1 140 ? 5.48 -10.773 2.479 1 93.38 140 LEU B O 1
ATOM 3398 N N . PRO B 1 141 ? 7.324 -11.992 3.006 1 94.44 141 PRO B N 1
ATOM 3399 C CA . PRO B 1 141 ? 7.352 -11.43 4.355 1 94.44 141 PRO B CA 1
ATOM 3400 C C . PRO B 1 141 ? 8.016 -10.055 4.406 1 94.44 141 PRO B C 1
ATOM 3402 O O . PRO B 1 141 ? 9.117 -9.914 4.945 1 94.44 141 PRO B O 1
ATOM 3405 N N . VAL B 1 142 ? 7.316 -9.023 4 1 96.12 142 VAL B N 1
ATOM 3406 C CA . VAL B 1 142 ? 7.852 -7.691 3.764 1 96.12 142 VAL B CA 1
ATOM 3407 C C . VAL B 1 142 ? 8.375 -7.105 5.07 1 96.12 142 VAL B C 1
ATOM 3409 O O . VAL B 1 142 ? 9.398 -6.414 5.082 1 96.12 142 VAL B O 1
ATOM 3412 N N . ASN B 1 143 ? 7.672 -7.332 6.199 1 94 143 ASN B N 1
ATOM 3413 C CA . ASN B 1 143 ? 8.141 -6.84 7.492 1 94 143 ASN B CA 1
ATOM 3414 C C . ASN B 1 143 ? 9.531 -7.371 7.828 1 94 143 ASN B C 1
ATOM 3416 O O . ASN B 1 143 ? 10.383 -6.629 8.312 1 94 143 ASN B O 1
ATOM 3420 N N . GLN B 1 144 ? 9.758 -8.625 7.531 1 94.94 144 GLN B N 1
ATOM 3421 C CA . GLN B 1 144 ? 11.07 -9.227 7.777 1 94.94 144 GLN B CA 1
ATOM 3422 C C . GLN B 1 144 ? 12.109 -8.695 6.797 1 94.94 144 GLN B C 1
ATOM 3424 O O . GLN B 1 144 ? 13.273 -8.523 7.16 1 94.94 144 GLN B O 1
ATOM 3429 N N . HIS B 1 145 ? 11.719 -8.484 5.555 1 97.56 145 HIS B N 1
ATOM 3430 C CA . HIS B 1 145 ? 12.633 -7.895 4.574 1 97.56 145 HIS B CA 1
ATOM 3431 C C . HIS B 1 145 ? 13.086 -6.504 5.008 1 97.56 145 HIS B C 1
ATOM 3433 O O . HIS B 1 145 ? 14.273 -6.188 4.938 1 97.56 145 HIS B O 1
ATOM 3439 N N . MET B 1 146 ? 12.164 -5.699 5.469 1 97.19 146 MET B N 1
ATOM 3440 C CA . MET B 1 146 ? 12.5 -4.352 5.922 1 97.19 146 MET B CA 1
ATOM 3441 C C . MET B 1 146 ? 13.383 -4.398 7.164 1 97.19 146 MET B C 1
ATOM 3443 O O . MET B 1 146 ? 14.305 -3.59 7.309 1 97.19 146 MET B O 1
ATOM 3447 N N . ALA B 1 147 ? 13.094 -5.34 8.039 1 94.5 147 ALA B N 1
ATOM 3448 C CA . ALA B 1 147 ? 13.938 -5.512 9.219 1 94.5 147 ALA B CA 1
ATOM 3449 C C . ALA B 1 147 ? 15.367 -5.859 8.828 1 94.5 147 ALA B C 1
ATOM 3451 O O . ALA B 1 147 ? 16.328 -5.32 9.398 1 94.5 147 ALA B O 1
ATOM 3452 N N . MET B 1 148 ? 15.516 -6.711 7.887 1 95.94 148 MET B N 1
ATOM 3453 C CA . MET B 1 148 ? 16.844 -7.078 7.395 1 95.94 148 MET B CA 1
ATOM 3454 C C . MET B 1 148 ? 17.562 -5.871 6.801 1 95.94 148 MET B C 1
ATOM 3456 O O . MET B 1 148 ? 18.734 -5.625 7.105 1 95.94 148 MET B O 1
ATOM 3460 N N . LEU B 1 149 ? 16.859 -5.113 5.961 1 97.06 149 LEU B N 1
ATOM 3461 C CA . LEU B 1 149 ? 17.438 -3.928 5.328 1 97.06 149 LEU B CA 1
ATOM 3462 C C . LEU B 1 149 ? 17.891 -2.918 6.379 1 97.06 149 LEU B C 1
ATOM 3464 O O . LEU B 1 149 ? 18.922 -2.268 6.215 1 97.06 149 LEU B O 1
ATOM 3468 N N . ARG B 1 150 ? 17.172 -2.828 7.469 1 95.5 150 ARG B N 1
ATOM 3469 C CA . ARG B 1 150 ? 17.469 -1.854 8.508 1 95.5 150 ARG B CA 1
ATOM 3470 C C . ARG B 1 150 ? 18.688 -2.289 9.328 1 95.5 150 ARG B C 1
ATOM 3472 O O . ARG B 1 150 ? 19.281 -1.479 10.047 1 95.5 150 ARG B O 1
ATOM 3479 N N . ARG B 1 151 ? 19.047 -3.572 9.32 1 95.44 151 ARG B N 1
ATOM 3480 C CA . ARG B 1 151 ? 20.312 -3.992 9.914 1 95.44 151 ARG B CA 1
ATOM 3481 C C . ARG B 1 151 ? 21.484 -3.385 9.164 1 95.44 151 ARG B C 1
ATOM 3483 O O . ARG B 1 151 ? 22.516 -3.08 9.766 1 95.44 151 ARG B O 1
ATOM 3490 N N . PHE B 1 152 ? 21.344 -3.227 7.844 1 97.38 152 PHE B N 1
ATOM 3491 C CA . PHE B 1 152 ? 22.359 -2.568 7.035 1 97.38 152 PHE B CA 1
ATOM 3492 C C . PHE B 1 152 ? 22.297 -1.056 7.203 1 97.38 152 PHE B C 1
ATOM 3494 O O . PHE B 1 152 ? 23.328 -0.385 7.258 1 97.38 152 PHE B O 1
ATOM 3501 N N . TYR B 1 153 ? 21.016 -0.559 7.281 1 96.62 153 TYR B N 1
ATOM 3502 C CA . TYR B 1 153 ? 20.766 0.879 7.32 1 96.62 153 TYR B CA 1
ATOM 3503 C C . TYR B 1 153 ? 19.75 1.229 8.398 1 96.62 153 TYR B C 1
ATOM 3505 O O . TYR B 1 153 ? 18.609 1.553 8.094 1 96.62 153 TYR B O 1
ATOM 3513 N N . PRO B 1 154 ? 20.141 1.315 9.625 1 94 154 PRO B N 1
ATOM 3514 C CA . PRO B 1 154 ? 19.219 1.591 10.727 1 94 154 PRO B CA 1
ATOM 3515 C C . PRO B 1 154 ? 18.516 2.947 10.594 1 94 154 PRO B C 1
ATOM 3517 O O . PRO B 1 154 ? 17.422 3.141 11.125 1 94 154 PRO B O 1
ATOM 3520 N N . ASN B 1 155 ? 19.141 3.875 9.844 1 91.62 155 ASN B N 1
ATOM 3521 C CA . ASN B 1 155 ? 18.578 5.215 9.695 1 91.62 155 ASN B CA 1
ATOM 3522 C C . ASN B 1 155 ? 18.031 5.441 8.289 1 91.62 155 ASN B C 1
ATOM 3524 O O . ASN B 1 155 ? 18.062 6.562 7.777 1 91.62 155 ASN B O 1
ATOM 3528 N N . LEU B 1 156 ? 17.625 4.371 7.707 1 94.88 156 LEU B N 1
ATOM 3529 C CA . LEU B 1 156 ? 17.078 4.461 6.359 1 94.88 156 LEU B CA 1
ATOM 3530 C C . LEU B 1 156 ? 15.961 5.504 6.301 1 94.88 156 LEU B C 1
ATOM 3532 O O . LEU B 1 156 ? 15.016 5.461 7.098 1 94.88 156 LEU B O 1
ATOM 3536 N N . LYS B 1 157 ? 16.047 6.445 5.355 1 94.25 157 LYS B N 1
ATOM 3537 C CA . LYS B 1 157 ? 15.039 7.492 5.219 1 94.25 157 LYS B CA 1
ATOM 3538 C C . LYS B 1 157 ? 14.234 7.312 3.932 1 94.25 157 LYS B C 1
ATOM 3540 O O . LYS B 1 157 ? 13.023 7.57 3.906 1 94.25 157 LYS B O 1
ATOM 3545 N N . THR B 1 158 ? 14.945 6.945 2.873 1 96.94 158 THR B N 1
ATOM 3546 C CA . THR B 1 158 ? 14.312 6.805 1.564 1 96.94 158 THR B CA 1
ATOM 3547 C C . THR B 1 158 ? 14.68 5.469 0.927 1 96.94 158 THR B C 1
ATOM 3549 O O . THR B 1 158 ? 15.859 5.094 0.889 1 96.94 158 THR B O 1
ATOM 3552 N N . LEU B 1 159 ? 13.695 4.746 0.525 1 98.56 159 LEU B N 1
ATOM 3553 C CA . LEU B 1 159 ? 13.859 3.459 -0.141 1 98.56 159 LEU B CA 1
ATOM 3554 C C . LEU B 1 159 ? 13.297 3.502 -1.558 1 98.56 159 LEU B C 1
ATOM 3556 O O . LEU B 1 159 ? 12.117 3.797 -1.751 1 98.56 159 LEU B O 1
ATOM 3560 N N . GLY B 1 160 ? 14.164 3.305 -2.537 1 98.81 160 GLY B N 1
ATOM 3561 C CA . GLY B 1 160 ? 13.711 3.211 -3.914 1 98.81 160 GLY B CA 1
ATOM 3562 C C . GLY B 1 160 ? 13.172 1.839 -4.273 1 98.81 160 GLY B C 1
ATOM 3563 O O . GLY B 1 160 ? 13.734 0.821 -3.869 1 98.81 160 GLY B O 1
ATOM 3564 N N . MET B 1 161 ? 12.07 1.811 -4.984 1 98.81 161 MET B N 1
ATOM 3565 C CA . MET B 1 161 ? 11.523 0.568 -5.523 1 98.81 161 MET B CA 1
ATOM 3566 C C . MET B 1 161 ? 11.266 0.693 -7.023 1 98.81 161 MET B C 1
ATOM 3568 O O . MET B 1 161 ? 10.602 1.63 -7.465 1 98.81 161 MET B O 1
ATOM 3572 N N . ILE B 1 162 ? 11.797 -0.215 -7.758 1 98.88 162 ILE B N 1
ATOM 3573 C CA . ILE B 1 162 ? 11.555 -0.311 -9.195 1 98.88 162 ILE B CA 1
ATOM 3574 C C . ILE B 1 162 ? 10.602 -1.466 -9.484 1 98.88 162 ILE B C 1
ATOM 3576 O O . ILE B 1 162 ? 10.828 -2.594 -9.039 1 98.88 162 ILE B O 1
ATOM 3580 N N . TYR B 1 163 ? 9.531 -1.181 -10.188 1 98.62 163 TYR B N 1
ATOM 3581 C CA . TYR B 1 163 ? 8.562 -2.238 -10.43 1 98.62 163 TYR B CA 1
ATOM 3582 C C . TYR B 1 163 ? 7.691 -1.911 -11.641 1 98.62 163 TYR B C 1
ATOM 3584 O O . TYR B 1 163 ? 7.641 -0.761 -12.086 1 98.62 163 TYR B O 1
ATOM 3592 N N . ASN B 1 164 ? 7.176 -2.959 -12.242 1 98.38 164 ASN B N 1
ATOM 3593 C CA . ASN B 1 164 ? 6.188 -2.812 -13.305 1 98.38 164 ASN B CA 1
ATOM 3594 C C . ASN B 1 164 ? 4.793 -2.559 -12.734 1 98.38 164 ASN B C 1
ATOM 3596 O O . ASN B 1 164 ? 4.191 -3.449 -12.133 1 98.38 164 ASN B O 1
ATOM 3600 N N . ALA B 1 165 ? 4.234 -1.368 -13.023 1 94.81 165 ALA B N 1
ATOM 3601 C CA . ALA B 1 165 ? 2.936 -0.976 -12.484 1 94.81 165 ALA B CA 1
ATOM 3602 C C . ALA B 1 165 ? 1.817 -1.839 -13.062 1 94.81 165 ALA B C 1
ATOM 3604 O O . ALA B 1 165 ? 0.702 -1.855 -12.539 1 94.81 165 ALA B O 1
ATOM 3605 N N . GLY B 1 166 ? 2.107 -2.598 -14.102 1 95.19 166 GLY B N 1
ATOM 3606 C CA . GLY B 1 166 ? 1.131 -3.496 -14.695 1 95.19 166 GLY B CA 1
ATOM 3607 C C . GLY B 1 166 ? 1.09 -4.859 -14.031 1 95.19 166 GLY B C 1
ATOM 3608 O O . GLY B 1 166 ? 0.216 -5.676 -14.328 1 95.19 166 GLY B O 1
ATOM 3609 N N . GLU B 1 167 ? 2.027 -5.121 -13.156 1 97.31 167 GLU B N 1
ATOM 3610 C CA . GLU B 1 167 ? 2.059 -6.391 -12.438 1 97.31 167 GLU B CA 1
ATOM 3611 C C . GLU B 1 167 ? 1.354 -6.277 -11.086 1 97.31 167 GLU B C 1
ATOM 3613 O O . GLU B 1 167 ? 1.825 -5.574 -10.188 1 97.31 167 GLU B O 1
ATOM 3618 N N . ALA B 1 168 ? 0.289 -7.094 -10.953 1 96.19 168 ALA B N 1
ATOM 3619 C CA . ALA B 1 168 ? -0.521 -7.031 -9.742 1 96.19 168 ALA B CA 1
ATOM 3620 C C . ALA B 1 168 ? 0.303 -7.402 -8.516 1 96.19 168 ALA B C 1
ATOM 3622 O O . ALA B 1 168 ? 0.127 -6.816 -7.441 1 96.19 168 ALA B O 1
ATOM 3623 N N . ASN B 1 169 ? 1.185 -8.367 -8.617 1 96.94 169 ASN B N 1
ATOM 3624 C CA . ASN B 1 169 ? 2.02 -8.797 -7.5 1 96.94 169 ASN B CA 1
ATOM 3625 C C . ASN B 1 169 ? 2.918 -7.664 -7.008 1 96.94 169 ASN B C 1
ATOM 3627 O O . ASN B 1 169 ? 3.096 -7.484 -5.801 1 96.94 169 ASN B O 1
ATOM 3631 N N . SER B 1 170 ? 3.473 -6.957 -7.934 1 97.81 170 SER B N 1
ATOM 3632 C CA . SER B 1 170 ? 4.371 -5.855 -7.598 1 97.81 170 SER B CA 1
ATOM 3633 C C . SER B 1 170 ? 3.619 -4.727 -6.902 1 97.81 170 SER B C 1
ATOM 3635 O O . SER B 1 170 ? 4.113 -4.152 -5.93 1 97.81 170 SER B O 1
ATOM 3637 N N . LYS B 1 171 ? 2.465 -4.434 -7.379 1 95.12 171 LYS B N 1
ATOM 3638 C CA . LYS B 1 171 ? 1.646 -3.398 -6.75 1 95.12 171 LYS B CA 1
ATOM 3639 C C . LYS B 1 171 ? 1.338 -3.75 -5.297 1 95.12 171 LYS B C 1
ATOM 3641 O O . LYS B 1 171 ? 1.388 -2.885 -4.422 1 95.12 171 LYS B O 1
ATOM 3646 N N . THR B 1 172 ? 0.996 -4.977 -5.109 1 95.94 172 THR B N 1
ATOM 3647 C CA . THR B 1 172 ? 0.736 -5.445 -3.75 1 95.94 172 THR B CA 1
ATOM 3648 C C . THR B 1 172 ? 1.97 -5.262 -2.871 1 95.94 172 THR B C 1
ATOM 3650 O O . THR B 1 172 ? 1.874 -4.73 -1.762 1 95.94 172 THR B O 1
ATOM 3653 N N . THR B 1 173 ? 3.092 -5.688 -3.338 1 97.81 173 THR B N 1
ATOM 3654 C CA . THR B 1 173 ? 4.316 -5.609 -2.549 1 97.81 173 THR B CA 1
ATOM 3655 C C . THR B 1 173 ? 4.672 -4.156 -2.242 1 97.81 173 THR B C 1
ATOM 3657 O O . THR B 1 173 ? 5.07 -3.832 -1.122 1 97.81 173 THR B O 1
ATOM 3660 N N . VAL B 1 174 ? 4.535 -3.309 -3.229 1 97.44 174 VAL B N 1
ATOM 3661 C CA . VAL B 1 174 ? 4.824 -1.893 -3.025 1 97.44 174 VAL B CA 1
ATOM 3662 C C . VAL B 1 174 ? 3.916 -1.332 -1.932 1 97.44 174 VAL B C 1
ATOM 3664 O O . VAL B 1 174 ? 4.371 -0.583 -1.064 1 97.44 174 VAL B O 1
ATOM 3667 N N . ALA B 1 175 ? 2.656 -1.701 -1.979 1 95.12 175 ALA B N 1
ATOM 3668 C CA . ALA B 1 175 ? 1.717 -1.262 -0.952 1 95.12 175 ALA B CA 1
ATOM 3669 C C . ALA B 1 175 ? 2.152 -1.739 0.431 1 95.12 175 ALA B C 1
ATOM 3671 O O . ALA B 1 175 ? 2.117 -0.976 1.398 1 95.12 175 ALA B O 1
ATOM 3672 N N . MET B 1 176 ? 2.547 -2.945 0.512 1 95.88 176 MET B N 1
ATOM 3673 C CA . MET B 1 176 ? 2.984 -3.514 1.783 1 95.88 176 MET B CA 1
ATOM 3674 C C . MET B 1 176 ? 4.238 -2.807 2.291 1 95.88 176 MET B C 1
ATOM 3676 O O . MET B 1 176 ? 4.359 -2.535 3.486 1 95.88 176 MET B O 1
ATOM 3680 N N . VAL B 1 177 ? 5.148 -2.518 1.384 1 98 177 VAL B N 1
ATOM 3681 C CA . VAL B 1 177 ? 6.375 -1.836 1.776 1 98 177 VAL B CA 1
ATOM 3682 C C . VAL B 1 177 ? 6.055 -0.414 2.23 1 98 177 VAL B C 1
ATOM 3684 O O . VAL B 1 177 ? 6.617 0.073 3.213 1 98 177 VAL B O 1
ATOM 3687 N N . LYS B 1 178 ? 5.203 0.244 1.533 1 95.62 178 LYS B N 1
ATOM 3688 C CA . LYS B 1 178 ? 4.781 1.582 1.938 1 95.62 178 LYS B CA 1
ATOM 3689 C C . LYS B 1 178 ? 4.176 1.567 3.338 1 95.62 178 LYS B C 1
ATOM 3691 O O . LYS B 1 178 ? 4.461 2.447 4.152 1 95.62 178 LYS B O 1
ATOM 3696 N N . ALA B 1 179 ? 3.357 0.586 3.592 1 93.31 179 ALA B N 1
ATOM 3697 C CA . ALA B 1 179 ? 2.762 0.468 4.922 1 93.31 179 ALA B CA 1
ATOM 3698 C C . ALA B 1 179 ? 3.836 0.275 5.988 1 93.31 179 ALA B C 1
ATOM 3700 O O . ALA B 1 179 ? 3.754 0.857 7.07 1 93.31 179 ALA B O 1
ATOM 3701 N N . GLU B 1 180 ? 4.809 -0.537 5.648 1 94.06 180 GLU B N 1
ATOM 3702 C CA . GLU B 1 180 ? 5.926 -0.704 6.57 1 94.06 180 GLU B CA 1
ATOM 3703 C C . GLU B 1 180 ? 6.695 0.604 6.75 1 94.06 180 GLU B C 1
ATOM 3705 O O . GLU B 1 180 ? 7.207 0.885 7.836 1 94.06 180 GLU B O 1
ATOM 3710 N N . GLY B 1 181 ? 6.84 1.339 5.664 1 93.69 181 GLY B N 1
ATOM 3711 C CA . GLY B 1 181 ? 7.516 2.623 5.723 1 93.69 181 GLY B CA 1
ATOM 3712 C C . GLY B 1 181 ? 6.855 3.604 6.676 1 93.69 181 GLY B C 1
ATOM 3713 O O . GLY B 1 181 ? 7.539 4.324 7.406 1 93.69 181 GLY B O 1
ATOM 3714 N N . VAL B 1 182 ? 5.59 3.609 6.688 1 88.25 182 VAL B N 1
ATOM 3715 C CA . VAL B 1 182 ? 4.828 4.457 7.598 1 88.25 182 VAL B CA 1
ATOM 3716 C C . VAL B 1 182 ? 5.148 4.086 9.039 1 88.25 182 VAL B C 1
ATOM 3718 O O . VAL B 1 182 ? 5.387 4.965 9.875 1 88.25 182 VAL B O 1
ATOM 3721 N N . LYS B 1 183 ? 5.23 2.787 9.305 1 86.06 183 LYS B N 1
ATOM 3722 C CA . LYS B 1 183 ? 5.504 2.295 10.656 1 86.06 183 LYS B CA 1
ATOM 3723 C C . LYS B 1 183 ? 6.941 2.602 11.07 1 86.06 183 LYS B C 1
ATOM 3725 O O . LYS B 1 183 ? 7.195 2.963 12.219 1 86.06 183 LYS B O 1
ATOM 3730 N N . ALA B 1 184 ? 7.793 2.521 10.086 1 90.19 184 ALA B N 1
ATOM 3731 C CA . ALA B 1 184 ? 9.219 2.533 10.406 1 90.19 184 ALA B CA 1
ATOM 3732 C C . ALA B 1 184 ? 9.82 3.914 10.172 1 90.19 184 ALA B C 1
ATOM 3734 O O . ALA B 1 184 ? 10.969 4.172 10.547 1 90.19 184 ALA B O 1
ATOM 3735 N N . GLY B 1 185 ? 9.094 4.75 9.531 1 89.31 185 GLY B N 1
ATOM 3736 C CA . GLY B 1 185 ? 9.539 6.121 9.359 1 89.31 185 GLY B CA 1
ATOM 3737 C C . GLY B 1 185 ? 10.414 6.316 8.133 1 89.31 185 GLY B C 1
ATOM 3738 O O . GLY B 1 185 ? 11.398 7.055 8.18 1 89.31 185 GLY B O 1
ATOM 3739 N N . PHE B 1 186 ? 10.227 5.57 7.074 1 94.06 186 PHE B N 1
ATOM 3740 C CA . PHE B 1 186 ? 10.914 5.836 5.82 1 94.06 186 PHE B CA 1
ATOM 3741 C C . PHE B 1 186 ? 9.922 6.031 4.68 1 94.06 186 PHE B C 1
ATOM 3743 O O . PHE B 1 186 ? 8.789 5.559 4.754 1 94.06 186 PHE B O 1
ATOM 3750 N N . GLU B 1 187 ? 10.438 6.766 3.67 1 94.5 187 GLU B N 1
ATOM 3751 C CA . GLU B 1 187 ? 9.648 7.027 2.473 1 94.5 187 GLU B CA 1
ATOM 3752 C C . GLU B 1 187 ? 10.016 6.07 1.345 1 94.5 187 GLU B C 1
ATOM 3754 O O . GLU B 1 187 ? 11.188 5.723 1.177 1 94.5 187 GLU B O 1
ATOM 3759 N N . VAL B 1 188 ? 8.969 5.676 0.6 1 96.94 188 VAL B N 1
ATOM 3760 C CA . VAL B 1 188 ? 9.203 4.863 -0.59 1 96.94 188 VAL B CA 1
ATOM 3761 C C . VAL B 1 188 ? 9.188 5.75 -1.832 1 96.94 188 VAL B C 1
ATOM 3763 O O . VAL B 1 188 ? 8.227 6.488 -2.062 1 96.94 188 VAL B O 1
ATOM 3766 N N . VAL B 1 189 ? 10.258 5.73 -2.547 1 97.38 189 VAL B N 1
ATOM 3767 C CA . VAL B 1 189 ? 10.344 6.41 -3.834 1 97.38 189 VAL B CA 1
ATOM 3768 C C . VAL B 1 189 ? 10.164 5.402 -4.965 1 97.38 189 VAL B C 1
ATOM 3770 O O . VAL B 1 189 ? 10.977 4.488 -5.129 1 97.38 189 VAL B O 1
ATOM 3773 N N . GLU B 1 190 ? 9.109 5.629 -5.754 1 97.62 190 GLU B N 1
ATOM 3774 C CA . GLU B 1 190 ? 8.75 4.664 -6.789 1 97.62 190 GLU B CA 1
ATOM 3775 C C . GLU B 1 190 ? 9.383 5.027 -8.125 1 97.62 190 GLU B C 1
ATOM 3777 O O . GLU B 1 190 ? 9.43 6.203 -8.5 1 97.62 190 GLU B O 1
ATOM 3782 N N . ALA B 1 191 ? 9.93 4.082 -8.773 1 98.75 191 ALA B N 1
ATOM 3783 C CA . ALA B 1 191 ? 10.305 4.137 -10.188 1 98.75 191 ALA B CA 1
ATOM 3784 C C . ALA B 1 191 ? 9.594 3.049 -10.984 1 98.75 191 ALA B C 1
ATOM 3786 O O . ALA B 1 191 ? 9.969 1.875 -10.914 1 98.75 191 ALA B O 1
ATOM 3787 N N . THR B 1 192 ? 8.641 3.4 -11.812 1 98.31 192 THR B N 1
ATOM 3788 C CA . THR B 1 192 ? 7.801 2.416 -12.477 1 98.31 192 THR B CA 1
ATOM 3789 C C . THR B 1 192 ? 8.305 2.143 -13.891 1 98.31 192 THR B C 1
ATOM 3791 O O . THR B 1 192 ? 8.914 3.012 -14.516 1 98.31 192 THR B O 1
ATOM 3794 N N . VAL B 1 193 ? 8.117 0.954 -14.305 1 98.44 193 VAL B N 1
ATOM 3795 C CA . VAL B 1 193 ? 8.453 0.55 -15.664 1 98.44 193 VAL B CA 1
ATOM 3796 C C . VAL B 1 193 ? 7.262 -0.147 -16.312 1 98.44 193 VAL B C 1
ATOM 3798 O O . VAL B 1 193 ? 6.367 -0.636 -15.617 1 98.44 193 VAL B O 1
ATOM 3801 N N . ALA B 1 194 ? 7.246 -0.177 -17.641 1 96.25 194 ALA B N 1
ATOM 3802 C CA . ALA B 1 194 ? 6.207 -0.898 -18.375 1 96.25 194 ALA B CA 1
ATOM 3803 C C . ALA B 1 194 ? 6.777 -2.133 -19.062 1 96.25 194 ALA B C 1
ATOM 3805 O O . ALA B 1 194 ? 6.055 -3.1 -19.312 1 96.25 194 ALA B O 1
ATOM 3806 N N . LYS B 1 195 ? 8.07 -2.035 -19.375 1 96.62 195 LYS B N 1
ATOM 3807 C CA . LYS B 1 195 ? 8.758 -3.117 -20.062 1 96.62 195 LYS B CA 1
ATOM 3808 C C . LYS B 1 195 ? 10.234 -3.166 -19.688 1 96.62 195 LYS B C 1
ATOM 3810 O O . LYS B 1 195 ? 10.734 -2.27 -19 1 96.62 195 LYS B O 1
ATOM 3815 N N . THR B 1 196 ? 10.906 -4.184 -20.141 1 96.94 196 THR B N 1
ATOM 3816 C CA . THR B 1 196 ? 12.273 -4.461 -19.734 1 96.94 196 THR B CA 1
ATOM 3817 C C . THR B 1 196 ? 13.211 -3.34 -20.172 1 96.94 196 THR B C 1
ATOM 3819 O O . THR B 1 196 ? 14.172 -3.018 -19.484 1 96.94 196 THR B O 1
ATOM 3822 N N . SER B 1 197 ? 12.906 -2.701 -21.266 1 97.62 197 SER B N 1
ATOM 3823 C CA . SER B 1 197 ? 13.789 -1.672 -21.812 1 97.62 197 SER B CA 1
ATOM 3824 C C . SER B 1 197 ? 13.758 -0.412 -20.953 1 97.62 197 SER B C 1
ATOM 3826 O O . SER B 1 197 ? 14.633 0.448 -21.078 1 97.62 197 SER B O 1
ATOM 3828 N N . ASP B 1 198 ? 12.734 -0.313 -20.078 1 98.25 198 ASP B N 1
ATOM 3829 C CA . ASP B 1 198 ? 12.562 0.877 -19.25 1 98.25 198 ASP B CA 1
ATOM 3830 C C . ASP B 1 198 ? 13.398 0.786 -17.984 1 98.25 198 ASP B C 1
ATOM 3832 O O . ASP B 1 198 ? 13.586 1.783 -17.281 1 98.25 198 ASP B O 1
ATOM 3836 N N . VAL B 1 199 ? 14 -0.349 -17.688 1 98.69 199 VAL B N 1
ATOM 3837 C CA . VAL B 1 199 ? 14.5 -0.669 -16.359 1 98.69 199 VAL B CA 1
ATOM 3838 C C . VAL B 1 199 ? 15.766 0.139 -16.078 1 98.69 199 VAL B C 1
ATOM 3840 O O . VAL B 1 199 ? 15.93 0.668 -14.969 1 98.69 199 VAL B O 1
ATOM 3843 N N . TYR B 1 200 ? 16.578 0.255 -17.031 1 98.69 200 TYR B N 1
ATOM 3844 C CA . TYR B 1 200 ? 17.812 1.006 -16.844 1 98.69 200 TYR B CA 1
ATOM 3845 C C . TYR B 1 200 ? 17.531 2.449 -16.453 1 98.69 200 TYR B C 1
ATOM 3847 O O . TYR B 1 200 ? 18.094 2.957 -15.477 1 98.69 200 TYR B O 1
ATOM 3855 N N . GLN B 1 201 ? 16.656 3.08 -17.172 1 98.75 201 GLN B N 1
ATOM 3856 C CA . GLN B 1 201 ? 16.328 4.48 -16.922 1 98.75 201 GLN B CA 1
ATOM 3857 C C . GLN B 1 201 ? 15.641 4.645 -15.562 1 98.75 201 GLN B C 1
ATOM 3859 O O . GLN B 1 201 ? 15.844 5.648 -14.883 1 98.75 201 GLN B O 1
ATOM 3864 N N . ALA B 1 202 ? 14.828 3.686 -15.258 1 98.88 202 ALA B N 1
ATOM 3865 C CA . ALA B 1 202 ? 14.172 3.727 -13.953 1 98.88 202 ALA B CA 1
ATOM 3866 C C . ALA B 1 202 ? 15.195 3.672 -12.82 1 98.88 202 ALA B C 1
ATOM 3868 O O . ALA B 1 202 ? 15.055 4.383 -11.828 1 98.88 202 ALA B O 1
ATOM 3869 N N . ALA B 1 203 ? 16.203 2.832 -12.961 1 98.88 203 ALA B N 1
ATOM 3870 C CA . ALA B 1 203 ? 17.266 2.762 -11.969 1 98.88 203 ALA B CA 1
ATOM 3871 C C . ALA B 1 203 ? 18.016 4.086 -11.875 1 98.88 203 ALA B C 1
ATOM 3873 O O . ALA B 1 203 ? 18.281 4.582 -10.781 1 98.88 203 ALA B O 1
ATOM 3874 N N . LYS B 1 204 ? 18.297 4.691 -13.008 1 98.81 204 LYS B N 1
ATOM 3875 C CA . LYS B 1 204 ? 19.016 5.965 -13.047 1 98.81 204 LYS B CA 1
ATOM 3876 C C . LYS B 1 204 ? 18.219 7.066 -12.359 1 98.81 204 LYS B C 1
ATOM 3878 O O . LYS B 1 204 ? 18.797 7.953 -11.727 1 98.81 204 LYS B O 1
ATOM 3883 N N . ALA B 1 205 ? 16.969 6.957 -12.477 1 98.75 205 ALA B N 1
ATOM 3884 C CA . ALA B 1 205 ? 16.094 7.992 -11.938 1 98.75 205 ALA B CA 1
ATOM 3885 C C . ALA B 1 205 ? 16.172 8.023 -10.414 1 98.75 205 ALA B C 1
ATOM 3887 O O . ALA B 1 205 ? 15.789 9.023 -9.789 1 98.75 205 ALA B O 1
ATOM 3888 N N . LEU B 1 206 ? 16.641 6.934 -9.789 1 98.75 206 LEU B N 1
ATOM 3889 C CA . LEU B 1 206 ? 16.672 6.836 -8.328 1 98.75 206 LEU B CA 1
ATOM 3890 C C . LEU B 1 206 ? 18 7.348 -7.781 1 98.75 206 LEU B C 1
ATOM 3892 O O . LEU B 1 206 ? 18.125 7.594 -6.578 1 98.75 206 LEU B O 1
ATOM 3896 N N . VAL B 1 207 ? 18.969 7.469 -8.641 1 98.62 207 VAL B N 1
ATOM 3897 C CA . VAL B 1 207 ? 20.312 7.859 -8.227 1 98.62 207 VAL B CA 1
ATOM 3898 C C . VAL B 1 207 ? 20.266 9.242 -7.578 1 98.62 207 VAL B C 1
ATOM 3900 O O . VAL B 1 207 ? 19.688 10.18 -8.133 1 98.62 207 VAL B O 1
ATOM 3903 N N . GLY B 1 208 ? 20.828 9.367 -6.367 1 97.94 208 GLY B N 1
ATOM 3904 C CA . GLY B 1 208 ? 20.891 10.625 -5.648 1 97.94 208 GLY B CA 1
ATOM 3905 C C . GLY B 1 208 ? 19.609 10.938 -4.895 1 97.94 208 GLY B C 1
ATOM 3906 O O . GLY B 1 208 ? 19.547 11.914 -4.145 1 97.94 208 GLY B O 1
ATOM 3907 N N . LYS B 1 209 ? 18.625 10.055 -5.027 1 97.38 209 LYS B N 1
ATOM 3908 C CA . LYS B 1 209 ? 17.328 10.352 -4.434 1 97.38 209 LYS B CA 1
ATOM 3909 C C . LYS B 1 209 ? 17.031 9.406 -3.279 1 97.38 209 LYS B C 1
ATOM 3911 O O . LYS B 1 209 ? 16.156 9.68 -2.455 1 97.38 209 LYS B O 1
ATOM 3916 N N . VAL B 1 210 ? 17.719 8.297 -3.262 1 98.5 210 VAL B N 1
ATOM 3917 C CA . VAL B 1 210 ? 17.344 7.293 -2.271 1 98.5 210 VAL B CA 1
ATOM 3918 C C . VAL B 1 210 ? 18.594 6.77 -1.565 1 98.5 210 VAL B C 1
ATOM 3920 O O . VAL B 1 210 ? 19.703 6.852 -2.104 1 98.5 210 VAL B O 1
ATOM 3923 N N . ASP B 1 211 ? 18.359 6.203 -0.353 1 98 211 ASP B N 1
ATOM 3924 C CA . ASP B 1 211 ? 19.438 5.625 0.436 1 98 211 ASP B CA 1
ATOM 3925 C C . ASP B 1 211 ? 19.781 4.215 -0.044 1 98 211 ASP B C 1
ATOM 3927 O O . ASP B 1 211 ? 20.938 3.785 0.042 1 98 211 ASP B O 1
ATOM 3931 N N . ALA B 1 212 ? 18.812 3.496 -0.49 1 98.75 212 ALA B N 1
ATOM 3932 C CA . ALA B 1 212 ? 18.938 2.121 -0.967 1 98.75 212 ALA B CA 1
ATOM 3933 C C . ALA B 1 212 ? 17.812 1.769 -1.931 1 98.75 212 ALA B C 1
ATOM 3935 O O . ALA B 1 212 ? 16.812 2.486 -2.014 1 98.75 212 ALA B O 1
ATOM 3936 N N . VAL B 1 213 ? 18.047 0.746 -2.727 1 98.88 213 VAL B N 1
ATOM 3937 C CA . VAL B 1 213 ? 17.031 0.213 -3.635 1 98.88 213 VAL B CA 1
ATOM 3938 C C . VAL B 1 213 ? 16.641 -1.199 -3.203 1 98.88 213 VAL B C 1
ATOM 3940 O O . VAL B 1 213 ? 17.5 -2.012 -2.863 1 98.88 213 VAL B O 1
ATOM 3943 N N . TYR B 1 214 ? 15.398 -1.494 -3.123 1 98.81 214 TYR B N 1
ATOM 3944 C CA . TYR B 1 214 ? 14.82 -2.812 -2.873 1 98.81 214 TYR B CA 1
ATOM 3945 C C . TYR B 1 214 ? 13.992 -3.277 -4.062 1 98.81 214 TYR B C 1
ATOM 3947 O O . TYR B 1 214 ? 13.023 -2.613 -4.453 1 98.81 214 TYR B O 1
ATOM 3955 N N . LEU B 1 215 ? 14.414 -4.34 -4.652 1 98.81 215 LEU B N 1
ATOM 3956 C CA . LEU B 1 215 ? 13.672 -4.926 -5.762 1 98.81 215 LEU B CA 1
ATOM 3957 C C . LEU B 1 215 ? 12.719 -6.016 -5.266 1 98.81 215 LEU B C 1
ATOM 3959 O O . LEU B 1 215 ? 13.164 -7.027 -4.719 1 98.81 215 LEU B O 1
ATOM 3963 N N . PRO B 1 216 ? 11.375 -5.809 -5.445 1 98 216 PRO B N 1
ATOM 3964 C CA . PRO B 1 216 ? 10.453 -6.914 -5.172 1 98 216 PRO B CA 1
ATOM 3965 C C . PRO B 1 216 ? 10.57 -8.039 -6.195 1 98 216 PRO B C 1
ATOM 3967 O O . PRO B 1 216 ? 11.469 -8.031 -7.035 1 98 216 PRO B O 1
ATOM 3970 N N . THR B 1 217 ? 9.758 -9.062 -6.059 1 96.75 217 THR B N 1
ATOM 3971 C CA . THR B 1 217 ? 9.711 -10.141 -7.047 1 96.75 217 THR B CA 1
ATOM 3972 C C . THR B 1 217 ? 8.906 -9.711 -8.273 1 96.75 217 THR B C 1
ATOM 3974 O O . THR B 1 217 ? 7.926 -10.367 -8.633 1 96.75 217 THR B O 1
ATOM 3977 N N . ASP B 1 218 ? 9.383 -8.609 -8.852 1 98.5 218 ASP B N 1
ATOM 3978 C CA . ASP B 1 218 ? 8.828 -8.086 -10.094 1 98.5 218 ASP B CA 1
ATOM 3979 C C . ASP B 1 218 ? 9.445 -8.773 -11.305 1 98.5 218 ASP B C 1
ATOM 3981 O O . ASP B 1 218 ? 10.656 -8.688 -11.531 1 98.5 218 ASP B O 1
ATOM 3985 N N . ASN B 1 219 ? 8.641 -9.375 -12.109 1 98.31 219 ASN B N 1
ATOM 3986 C CA . ASN B 1 219 ? 9.141 -10.219 -13.188 1 98.31 219 ASN B CA 1
ATOM 3987 C C . ASN B 1 219 ? 9.859 -9.391 -14.258 1 98.31 219 ASN B C 1
ATOM 3989 O O . ASN B 1 219 ? 10.906 -9.805 -14.766 1 98.31 219 ASN B O 1
ATOM 3993 N N . THR B 1 220 ? 9.289 -8.273 -14.578 1 97.94 220 THR B N 1
ATOM 3994 C CA . THR B 1 220 ? 9.875 -7.402 -15.594 1 97.94 220 TH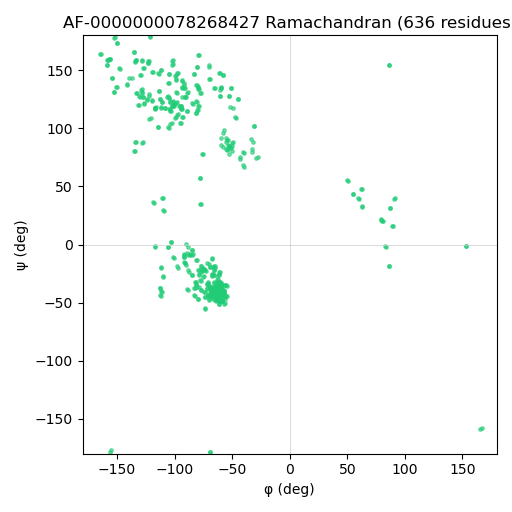R B CA 1
ATOM 3995 C C . THR B 1 220 ? 11.242 -6.898 -15.148 1 97.94 220 THR B C 1
ATOM 3997 O O . THR B 1 220 ? 12.211 -6.965 -15.906 1 97.94 220 THR B O 1
ATOM 4000 N N . VAL B 1 221 ? 11.344 -6.473 -13.945 1 98.69 221 VAL B N 1
ATOM 4001 C CA . VAL B 1 221 ? 12.57 -5.879 -13.422 1 98.69 221 VAL B CA 1
ATOM 4002 C C . VAL B 1 221 ? 13.617 -6.969 -13.195 1 98.69 221 VAL B C 1
ATOM 4004 O O . VAL B 1 221 ? 14.773 -6.82 -13.594 1 98.69 221 VAL B O 1
ATOM 4007 N N . ILE B 1 222 ? 13.227 -8.094 -12.602 1 98.44 222 ILE B N 1
ATOM 4008 C CA . ILE B 1 222 ? 14.164 -9.164 -12.281 1 98.44 222 ILE B CA 1
ATOM 4009 C C . ILE B 1 222 ? 14.719 -9.766 -13.57 1 98.44 222 ILE B C 1
ATOM 4011 O O . ILE B 1 222 ? 15.891 -10.156 -13.633 1 98.44 222 ILE B O 1
ATOM 4015 N N . SER B 1 223 ? 13.922 -9.797 -14.625 1 97.69 223 SER B N 1
ATOM 4016 C CA . SER B 1 223 ? 14.398 -10.336 -15.898 1 97.69 223 SER B CA 1
ATOM 4017 C C . SER B 1 223 ? 15.445 -9.414 -16.516 1 97.69 223 SER B C 1
ATOM 4019 O O . SER B 1 223 ? 16.203 -9.836 -17.391 1 97.69 223 SER B O 1
ATOM 4021 N N . SER B 1 224 ? 15.477 -8.203 -16.094 1 97.81 224 SER B N 1
ATOM 4022 C CA . SER B 1 224 ? 16.469 -7.227 -16.562 1 97.81 224 SER B CA 1
ATOM 4023 C C . SER B 1 224 ? 17.328 -6.73 -15.406 1 97.81 224 SER B C 1
ATOM 4025 O O . SER B 1 224 ? 17.75 -5.57 -15.391 1 97.81 224 SER B O 1
ATOM 4027 N N . LEU B 1 225 ? 17.625 -7.574 -14.508 1 98.62 225 LEU B N 1
ATOM 4028 C CA . LEU B 1 225 ? 18.297 -7.23 -13.266 1 98.62 225 LEU B CA 1
ATOM 4029 C C . LEU B 1 225 ? 19.672 -6.629 -13.539 1 98.62 225 LEU B C 1
ATOM 4031 O O . LEU B 1 225 ? 20.109 -5.727 -12.82 1 98.62 225 LEU B O 1
ATOM 4035 N N . GLU B 1 226 ? 20.328 -7.074 -14.547 1 98.56 226 GLU B N 1
ATOM 4036 C CA . GLU B 1 226 ? 21.688 -6.633 -14.867 1 98.56 226 GLU B CA 1
ATOM 4037 C C . GLU B 1 226 ? 21.734 -5.129 -15.117 1 98.56 226 GLU B C 1
ATOM 4039 O O . GLU B 1 226 ? 22.719 -4.473 -14.797 1 98.56 226 GLU B O 1
ATOM 4044 N N . SER B 1 227 ? 20.641 -4.605 -15.672 1 98.56 227 SER B N 1
ATOM 4045 C CA . SER B 1 227 ? 20.562 -3.168 -15.906 1 98.56 227 SER B CA 1
ATOM 4046 C C . SER B 1 227 ? 20.562 -2.396 -14.586 1 98.56 227 SER B C 1
ATOM 4048 O O . SER B 1 227 ? 21.203 -1.35 -14.477 1 98.56 227 SER B O 1
ATOM 4050 N N . VAL B 1 228 ? 19.891 -2.91 -13.602 1 98.88 228 VAL B N 1
ATOM 4051 C CA . VAL B 1 228 ? 19.828 -2.262 -12.297 1 98.88 228 VAL B CA 1
ATOM 4052 C C . VAL B 1 228 ? 21.172 -2.369 -11.602 1 98.88 228 VAL B C 1
ATOM 4054 O O . VAL B 1 228 ? 21.672 -1.388 -11.047 1 98.88 228 VAL B O 1
ATOM 4057 N N . ILE B 1 229 ? 21.766 -3.578 -11.656 1 98.81 229 ILE B N 1
ATOM 4058 C CA . ILE B 1 229 ? 23.047 -3.838 -11.008 1 98.81 229 ILE B CA 1
ATOM 4059 C C . ILE B 1 229 ? 24.109 -2.891 -11.57 1 98.81 229 ILE B C 1
ATOM 4061 O O . ILE B 1 229 ? 24.891 -2.299 -10.812 1 98.81 229 ILE B O 1
ATOM 4065 N N . LYS B 1 230 ? 24.094 -2.746 -12.859 1 98.75 230 LYS B N 1
ATOM 4066 C CA . LYS B 1 230 ? 25.062 -1.864 -13.508 1 98.75 230 LYS B CA 1
ATOM 4067 C C . LYS B 1 230 ? 24.984 -0.449 -12.945 1 98.75 230 LYS B C 1
ATOM 4069 O O . LYS B 1 230 ? 26 0.128 -12.562 1 98.75 230 LYS B O 1
ATOM 4074 N N . VAL B 1 231 ? 23.797 0.097 -12.891 1 98.88 231 VAL B N 1
ATOM 4075 C CA . VAL B 1 231 ? 23.594 1.454 -12.398 1 98.88 231 VAL B CA 1
ATOM 4076 C C . VAL B 1 231 ? 24.016 1.536 -10.93 1 98.88 231 VAL B C 1
ATOM 4078 O O . VAL B 1 231 ? 24.719 2.465 -10.531 1 98.88 231 VAL B O 1
ATOM 4081 N N . CYS B 1 232 ? 23.641 0.566 -10.117 1 98.81 232 CYS B N 1
ATOM 4082 C CA . CYS B 1 232 ? 23.875 0.591 -8.68 1 98.81 232 CYS B CA 1
ATOM 4083 C C . CYS B 1 232 ? 25.344 0.45 -8.359 1 98.81 232 CYS B C 1
ATOM 4085 O O . CYS B 1 232 ? 25.859 1.092 -7.438 1 98.81 232 CYS B O 1
ATOM 4087 N N . GLU B 1 233 ? 26.062 -0.372 -9.133 1 98.62 233 GLU B N 1
ATOM 4088 C CA . GLU B 1 233 ? 27.516 -0.494 -8.961 1 98.62 233 GLU B CA 1
ATOM 4089 C C . GLU B 1 233 ? 28.219 0.806 -9.328 1 98.62 233 GLU B C 1
ATOM 4091 O O . GLU B 1 233 ? 29.062 1.289 -8.57 1 98.62 233 GLU B O 1
ATOM 4096 N N . GLN B 1 234 ? 27.844 1.354 -10.438 1 98.56 234 GLN B N 1
ATOM 4097 C CA . GLN B 1 234 ? 28.484 2.57 -10.93 1 98.56 234 GLN B CA 1
ATOM 4098 C C . GLN B 1 234 ? 28.266 3.736 -9.977 1 98.56 234 GLN B C 1
ATOM 4100 O O . GLN B 1 234 ? 29.156 4.559 -9.773 1 98.56 234 GLN B O 1
ATOM 4105 N N . GLU B 1 235 ? 27.094 3.809 -9.383 1 98.62 235 GLU B N 1
ATOM 4106 C CA . GLU B 1 235 ? 26.703 4.977 -8.602 1 98.62 235 GLU B CA 1
ATOM 4107 C C . GLU B 1 235 ? 26.812 4.695 -7.102 1 98.62 235 GLU B C 1
ATOM 4109 O O . GLU B 1 235 ? 26.422 5.531 -6.281 1 98.62 235 GLU B O 1
ATOM 4114 N N . LYS B 1 236 ? 27.266 3.49 -6.723 1 98.56 236 LYS B N 1
ATOM 4115 C CA . LYS B 1 236 ? 27.406 3.059 -5.336 1 98.56 236 LYS B CA 1
ATOM 4116 C C . LYS B 1 236 ? 26.094 3.205 -4.574 1 98.56 236 LYS B C 1
ATOM 4118 O O . LYS B 1 236 ? 26.062 3.773 -3.482 1 98.56 236 LYS B O 1
ATOM 4123 N N . LEU B 1 237 ? 25.062 2.809 -5.223 1 98.75 237 LEU B N 1
ATOM 4124 C CA . LEU B 1 237 ? 23.719 2.807 -4.648 1 98.75 237 LEU B CA 1
ATOM 4125 C C . LEU B 1 237 ? 23.359 1.422 -4.121 1 98.75 237 LEU B C 1
ATOM 4127 O O . LEU B 1 237 ? 23.203 0.479 -4.898 1 98.75 237 LEU B O 1
ATOM 4131 N N . PRO B 1 238 ? 23.234 1.227 -2.791 1 98.88 238 PRO B N 1
ATOM 4132 C CA . PRO B 1 238 ? 22.938 -0.088 -2.219 1 98.88 238 PRO B CA 1
ATOM 4133 C C . PRO B 1 238 ? 21.719 -0.753 -2.871 1 98.88 238 PRO B C 1
ATOM 4135 O O . PRO B 1 238 ? 20.703 -0.097 -3.105 1 98.88 238 PRO B O 1
ATOM 4138 N N . LEU B 1 239 ? 21.844 -2.023 -3.193 1 98.88 239 LEU B N 1
ATOM 4139 C CA . LEU B 1 239 ? 20.828 -2.754 -3.943 1 98.88 239 LEU B CA 1
ATOM 4140 C C . LEU B 1 239 ? 20.5 -4.078 -3.264 1 98.88 239 LEU B C 1
ATOM 4142 O O . LEU B 1 239 ? 21.375 -4.926 -3.088 1 98.88 239 LEU B O 1
ATOM 4146 N N . PHE B 1 240 ? 19.25 -4.258 -2.883 1 98.88 240 PHE B N 1
ATOM 4147 C CA . PHE B 1 240 ? 18.75 -5.473 -2.254 1 98.88 240 PHE B CA 1
ATOM 4148 C C . PHE B 1 240 ? 17.594 -6.059 -3.055 1 98.88 240 PHE B C 1
ATOM 4150 O O . PHE B 1 240 ? 16.953 -5.355 -3.846 1 98.88 240 PHE B O 1
ATOM 4157 N N . SER B 1 241 ? 17.344 -7.305 -2.896 1 98.62 241 SER B N 1
ATOM 4158 C CA . SER B 1 241 ? 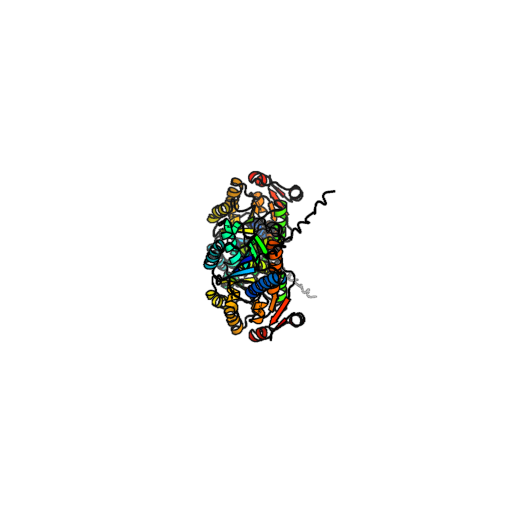16.266 -7.957 -3.617 1 98.62 241 SER B CA 1
ATOM 4159 C C . SER B 1 241 ? 15.445 -8.852 -2.689 1 98.62 241 SER B C 1
ATOM 4161 O O . SER B 1 241 ? 15.883 -9.18 -1.586 1 98.62 241 SER B O 1
ATOM 4163 N N . ALA B 1 242 ? 14.273 -9.25 -3.172 1 98.19 242 ALA B N 1
ATOM 4164 C CA . ALA B 1 242 ? 13.367 -10.094 -2.391 1 98.19 242 ALA B CA 1
ATOM 4165 C C . ALA B 1 242 ? 13.617 -11.57 -2.666 1 98.19 242 ALA B C 1
ATOM 4167 O O . ALA B 1 242 ? 13.094 -12.438 -1.963 1 98.19 242 ALA B O 1
ATOM 4168 N N . ASP B 1 243 ? 14.414 -11.914 -3.684 1 97.38 243 ASP B N 1
ATOM 4169 C CA . ASP B 1 243 ? 14.664 -13.305 -4.031 1 97.38 243 ASP B CA 1
ATOM 4170 C C . ASP B 1 243 ? 16.141 -13.641 -3.912 1 97.38 243 ASP B C 1
ATOM 4172 O O . ASP B 1 243 ? 17 -12.805 -4.211 1 97.38 243 ASP B O 1
ATOM 4176 N N . VAL B 1 244 ? 16.453 -14.82 -3.584 1 96.38 244 VAL B N 1
ATOM 4177 C CA . VAL B 1 244 ? 17.828 -15.203 -3.32 1 96.38 244 VAL B CA 1
ATOM 4178 C C . VAL B 1 244 ? 18.578 -15.422 -4.641 1 96.38 244 VAL B C 1
ATOM 4180 O O . VAL B 1 244 ? 19.797 -15.242 -4.719 1 96.38 244 VAL B O 1
ATOM 4183 N N . ASP B 1 245 ? 17.906 -15.758 -5.695 1 97.12 245 ASP B N 1
ATOM 4184 C CA . ASP B 1 245 ? 18.547 -16.016 -6.98 1 97.12 245 ASP B CA 1
ATOM 4185 C C . ASP B 1 245 ? 19.156 -14.734 -7.547 1 97.12 245 ASP B C 1
ATOM 4187 O O . ASP B 1 245 ? 20.125 -14.789 -8.32 1 97.12 245 ASP B O 1
ATOM 4191 N N . SER B 1 246 ? 18.625 -13.586 -7.184 1 98.19 246 SER B N 1
ATOM 4192 C CA . SER B 1 246 ? 19.172 -12.297 -7.602 1 98.19 246 SER B CA 1
ATOM 4193 C C . SER B 1 246 ? 20.453 -11.961 -6.848 1 98.19 246 SER B C 1
ATOM 4195 O O . SER B 1 246 ? 21.281 -11.195 -7.34 1 98.19 246 SER B O 1
ATOM 4197 N N . VAL B 1 247 ? 20.672 -12.57 -5.684 1 98.56 247 VAL B N 1
ATOM 4198 C CA . VAL B 1 247 ? 21.828 -12.273 -4.852 1 98.56 247 VAL B CA 1
ATOM 4199 C C . VAL B 1 247 ? 23.094 -12.773 -5.531 1 98.56 247 VAL B C 1
ATOM 4201 O O . VAL B 1 247 ? 24.078 -12.039 -5.66 1 98.56 247 VAL B O 1
ATOM 4204 N N . LYS B 1 248 ? 23.031 -13.953 -6.051 1 96.88 248 LYS B N 1
ATOM 4205 C CA . LYS B 1 248 ? 24.188 -14.492 -6.766 1 96.88 248 LYS B CA 1
ATOM 4206 C C . LYS B 1 248 ? 24.531 -13.633 -7.98 1 96.88 248 LYS B C 1
ATOM 4208 O O . LYS B 1 248 ? 25.688 -13.547 -8.375 1 96.88 248 LYS B O 1
ATOM 4213 N N . ARG B 1 249 ? 23.531 -12.961 -8.484 1 97.56 249 ARG B N 1
ATOM 4214 C CA . ARG B 1 249 ? 23.703 -12.188 -9.703 1 97.56 249 ARG B CA 1
ATOM 4215 C C . ARG B 1 249 ? 24.266 -10.805 -9.406 1 97.56 249 ARG B C 1
ATOM 4217 O O . ARG B 1 249 ? 24.844 -10.156 -10.281 1 97.56 249 ARG B O 1
ATOM 4224 N N . GLY B 1 250 ? 24 -10.312 -8.164 1 98.44 250 GLY B N 1
ATOM 4225 C CA . GLY B 1 250 ? 24.672 -9.047 -7.941 1 98.44 250 GLY B CA 1
ATOM 4226 C C . GLY B 1 250 ? 23.969 -8.156 -6.93 1 98.44 250 GLY B C 1
ATOM 4227 O O . GLY B 1 250 ? 24.438 -7.055 -6.641 1 98.44 250 GLY B O 1
ATOM 4228 N N . THR B 1 251 ? 22.828 -8.539 -6.34 1 98.81 251 THR B N 1
ATOM 4229 C CA . THR B 1 251 ? 22.281 -7.793 -5.211 1 98.81 251 THR B CA 1
ATOM 4230 C C . THR B 1 251 ? 23 -8.156 -3.92 1 98.81 251 THR B C 1
ATOM 4232 O O . THR B 1 251 ? 23.656 -9.195 -3.844 1 98.81 251 THR B O 1
ATOM 4235 N N . VAL B 1 252 ? 22.891 -7.383 -2.9 1 98.81 252 VAL B N 1
ATOM 4236 C CA . VAL B 1 252 ? 23.734 -7.508 -1.717 1 98.81 252 VAL B CA 1
ATOM 4237 C C . VAL B 1 252 ? 23.219 -8.648 -0.835 1 98.81 252 VAL B C 1
ATOM 4239 O O . VAL B 1 252 ? 24.016 -9.461 -0.352 1 98.81 252 VAL B O 1
ATOM 4242 N N . ALA B 1 253 ? 21.953 -8.664 -0.606 1 98.75 253 ALA B N 1
ATOM 4243 C CA . ALA B 1 253 ? 21.375 -9.68 0.272 1 98.75 253 ALA B CA 1
ATOM 4244 C C . ALA B 1 253 ? 19.891 -9.867 -0.001 1 98.75 253 ALA B C 1
ATOM 4246 O O . ALA B 1 253 ? 19.234 -8.977 -0.556 1 98.75 253 ALA B O 1
ATOM 4247 N N . ALA B 1 254 ? 19.406 -11 0.393 1 98.44 254 ALA B N 1
ATOM 4248 C CA . ALA B 1 254 ? 17.969 -11.297 0.362 1 98.44 254 ALA B CA 1
ATOM 4249 C C . ALA B 1 254 ? 17.594 -12.32 1.435 1 98.44 254 ALA B C 1
ATOM 4251 O O . ALA B 1 254 ? 18.312 -13.305 1.64 1 98.44 254 ALA B O 1
ATOM 4252 N N . LEU B 1 255 ? 16.609 -12.07 2.182 1 97.31 255 LEU B N 1
ATOM 4253 C CA . LEU B 1 255 ? 15.875 -13.039 2.982 1 97.31 255 LEU B CA 1
ATOM 4254 C C . LEU B 1 255 ? 14.648 -13.547 2.234 1 97.31 255 LEU B C 1
ATOM 4256 O O . LEU B 1 255 ? 13.656 -12.828 2.107 1 97.31 255 LEU B O 1
ATOM 4260 N N . ALA B 1 256 ? 14.758 -14.797 1.724 1 96 256 ALA B N 1
ATOM 4261 C CA . ALA B 1 256 ? 13.727 -15.156 0.749 1 96 256 ALA B CA 1
ATOM 4262 C C . ALA B 1 256 ? 13.484 -16.656 0.743 1 96 256 ALA B C 1
ATOM 4264 O O . ALA B 1 256 ? 14.078 -17.391 1.531 1 96 256 ALA B O 1
ATOM 4265 N N . PHE B 1 257 ? 12.562 -17.031 -0.07 1 95.75 257 PHE B N 1
ATOM 4266 C CA . PHE B 1 257 ? 12.219 -18.438 -0.271 1 95.75 257 PHE B CA 1
ATOM 4267 C C . PHE B 1 257 ? 13.195 -19.109 -1.229 1 95.75 257 PHE B C 1
ATOM 4269 O O . PHE B 1 257 ? 13.828 -18.438 -2.047 1 95.75 257 PHE B O 1
ATOM 4276 N N . ASP B 1 258 ? 13.328 -20.391 -1.054 1 95.94 258 ASP B N 1
ATOM 4277 C CA . ASP B 1 258 ? 13.953 -21.219 -2.082 1 95.94 258 ASP B CA 1
ATOM 4278 C C . ASP B 1 258 ? 12.953 -21.562 -3.182 1 95.94 258 ASP B C 1
ATOM 4280 O O . ASP B 1 258 ? 12.078 -22.422 -2.99 1 95.94 258 ASP B O 1
ATOM 4284 N N . TYR B 1 259 ? 13.203 -21.047 -4.355 1 97.62 259 TYR B N 1
ATOM 4285 C CA . TYR B 1 259 ? 12.172 -21.141 -5.383 1 97.62 259 TYR B CA 1
ATOM 4286 C C . TYR B 1 259 ? 12.164 -22.516 -6.02 1 97.62 259 TYR B C 1
ATOM 4288 O O . TYR B 1 259 ? 11.18 -22.906 -6.645 1 97.62 259 TYR B O 1
ATOM 4296 N N . TYR B 1 260 ? 13.258 -23.281 -5.949 1 97.88 260 TYR B N 1
ATOM 4297 C CA . TYR B 1 260 ? 13.188 -24.688 -6.309 1 97.88 260 TYR B CA 1
ATOM 4298 C C . TYR B 1 260 ? 12.227 -25.438 -5.395 1 97.88 260 TYR B C 1
ATOM 4300 O O . TYR B 1 260 ? 11.375 -26.203 -5.871 1 97.88 260 TYR B O 1
ATOM 4308 N N . GLN B 1 261 ? 12.375 -25.203 -4.148 1 97.62 261 GLN B N 1
ATOM 4309 C CA . GLN B 1 261 ? 11.492 -25.844 -3.188 1 97.62 261 GLN B CA 1
ATOM 4310 C C . GLN B 1 261 ? 10.047 -25.375 -3.371 1 97.62 261 GLN B C 1
ATOM 4312 O O . GLN B 1 261 ? 9.109 -26.156 -3.168 1 97.62 261 GLN B O 1
ATOM 4317 N N . HIS B 1 262 ? 9.906 -24.141 -3.672 1 98.06 262 HIS B N 1
ATOM 4318 C CA . HIS B 1 262 ? 8.586 -23.609 -3.982 1 98.06 262 HIS B CA 1
ATOM 4319 C C . HIS B 1 262 ? 7.934 -24.391 -5.117 1 98.06 262 HIS B C 1
ATOM 4321 O O . HIS B 1 262 ? 6.766 -24.766 -5.023 1 98.06 262 HIS B O 1
ATOM 4327 N N . GLY B 1 263 ? 8.672 -24.641 -6.18 1 98.69 263 GLY B N 1
ATOM 4328 C CA . GLY B 1 263 ? 8.203 -25.469 -7.281 1 98.69 263 GLY B CA 1
ATOM 4329 C C . GLY B 1 263 ? 7.93 -26.906 -6.875 1 98.69 263 GLY B C 1
ATOM 4330 O O . GLY B 1 263 ? 6.934 -27.5 -7.305 1 98.69 263 GLY B O 1
ATOM 4331 N N . TYR B 1 264 ? 8.812 -27.406 -6.047 1 98.44 264 TYR B N 1
ATOM 4332 C CA . TYR B 1 264 ? 8.641 -28.781 -5.574 1 98.44 264 TYR B CA 1
ATOM 4333 C C . TYR B 1 264 ? 7.32 -28.938 -4.828 1 98.44 264 TYR B C 1
ATOM 4335 O O . TYR B 1 264 ? 6.59 -29.906 -5.051 1 98.44 264 TYR B O 1
ATOM 4343 N N . GLN B 1 265 ? 7.047 -27.969 -3.994 1 98.25 265 GLN B N 1
ATOM 4344 C CA . GLN B 1 265 ? 5.781 -27.938 -3.27 1 98.25 265 GLN B CA 1
ATOM 4345 C C . GLN B 1 265 ? 4.598 -27.906 -4.234 1 98.25 265 GLN B C 1
ATOM 4347 O O . GLN B 1 265 ? 3.58 -28.562 -4.004 1 98.25 265 GLN B O 1
ATOM 4352 N N . THR B 1 266 ? 4.711 -27.156 -5.273 1 98.75 266 THR B N 1
ATOM 4353 C CA . THR B 1 266 ? 3.664 -27.06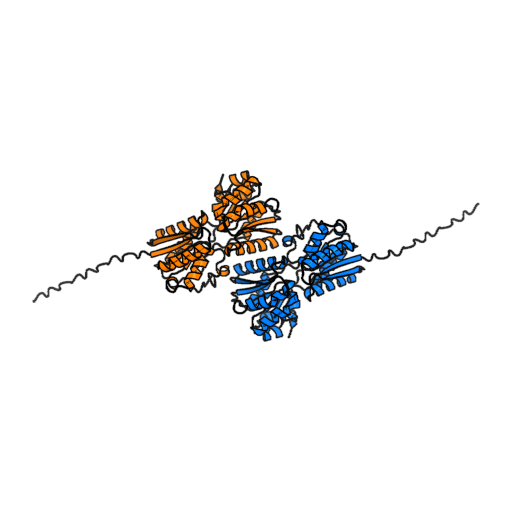2 -6.285 1 98.75 266 THR B CA 1
ATOM 4354 C C . THR B 1 266 ? 3.461 -28.406 -6.98 1 98.75 266 THR B C 1
ATOM 4356 O O . THR B 1 266 ? 2.328 -28.797 -7.285 1 98.75 266 THR B O 1
ATOM 4359 N N . GLY B 1 267 ? 4.543 -29.156 -7.246 1 98.81 267 GLY B N 1
ATOM 4360 C CA . GLY B 1 267 ? 4.449 -30.484 -7.832 1 98.81 267 GLY B CA 1
ATOM 4361 C C . GLY B 1 267 ? 3.717 -31.469 -6.949 1 98.81 267 GLY B C 1
ATOM 4362 O O . GLY B 1 267 ? 2.951 -32.312 -7.445 1 98.81 267 GLY B O 1
ATOM 4363 N N . LEU B 1 268 ? 3.969 -31.375 -5.676 1 98.31 268 LEU B N 1
ATOM 4364 C CA . LEU B 1 268 ? 3.248 -32.219 -4.738 1 98.31 268 LEU B CA 1
ATOM 4365 C C . LEU B 1 268 ? 1.746 -31.969 -4.809 1 98.31 268 LEU B C 1
ATOM 4367 O O . LEU B 1 268 ? 0.946 -32.906 -4.762 1 98.31 268 LEU B O 1
ATOM 4371 N N . MET B 1 269 ? 1.398 -30.75 -4.938 1 98.31 269 MET B N 1
ATOM 4372 C CA . MET B 1 269 ? -0.01 -30.391 -5.074 1 98.31 269 MET B CA 1
ATOM 4373 C C . MET B 1 269 ? -0.586 -30.938 -6.379 1 98.31 269 MET B C 1
ATOM 4375 O O . MET B 1 269 ? -1.715 -31.422 -6.406 1 98.31 269 MET B O 1
ATOM 4379 N N . ALA B 1 270 ? 0.163 -30.828 -7.438 1 98.56 270 ALA B N 1
ATOM 4380 C CA . ALA B 1 270 ? -0.269 -31.344 -8.734 1 98.56 270 ALA B CA 1
ATOM 4381 C C . ALA B 1 270 ? -0.58 -32.844 -8.656 1 98.56 270 ALA B C 1
ATOM 4383 O O . ALA B 1 270 ? -1.564 -33.312 -9.234 1 98.56 270 ALA B O 1
ATOM 4384 N N . LYS B 1 271 ? 0.216 -33.562 -7.957 1 98.25 271 LYS B N 1
ATOM 4385 C CA . LYS B 1 271 ? -0.015 -35 -7.785 1 98.25 271 LYS B CA 1
ATOM 4386 C C . LYS B 1 271 ? -1.346 -35.281 -7.086 1 98.25 271 LYS B C 1
ATOM 4388 O O . LYS B 1 271 ? -2.117 -36.125 -7.516 1 98.25 271 LYS B O 1
ATOM 4393 N N . ARG B 1 272 ? -1.598 -34.5 -6.043 1 97.69 272 ARG B N 1
ATOM 4394 C CA . ARG B 1 272 ? -2.855 -34.656 -5.32 1 97.69 272 ARG B CA 1
ATOM 4395 C C . ARG B 1 272 ? -4.051 -34.406 -6.238 1 97.69 272 ARG B C 1
ATOM 4397 O O . ARG B 1 272 ? -5.062 -35.094 -6.145 1 97.69 272 ARG B O 1
ATOM 4404 N N . ILE B 1 273 ? -3.877 -33.5 -7.137 1 96.88 273 ILE B N 1
ATOM 4405 C CA . ILE B 1 273 ? -4.98 -33.094 -8 1 96.88 273 ILE B CA 1
ATOM 4406 C C . ILE B 1 273 ? -5.109 -34.062 -9.164 1 96.88 273 ILE B C 1
ATOM 4408 O O . ILE B 1 273 ? -6.203 -34.562 -9.445 1 96.88 273 ILE B O 1
ATOM 4412 N N . LEU B 1 274 ? -4.031 -34.5 -9.828 1 96.25 274 LEU B N 1
ATOM 4413 C CA . LEU B 1 274 ? -4.023 -35.281 -11.039 1 96.25 274 LEU B CA 1
ATOM 4414 C C . LEU B 1 274 ? -4.262 -36.781 -10.719 1 96.25 274 LEU B C 1
ATOM 4416 O O . LEU B 1 274 ? -4.934 -37.469 -11.469 1 96.25 274 LEU B O 1
ATOM 4420 N N . VAL B 1 275 ? -3.689 -37.188 -9.578 1 95.94 275 VAL B N 1
ATOM 4421 C CA . VAL B 1 275 ? -3.609 -38.625 -9.336 1 95.94 275 VAL B CA 1
ATOM 4422 C C . VAL B 1 275 ? -4.523 -39 -8.172 1 95.94 275 VAL B C 1
ATOM 4424 O O . VAL B 1 275 ? -5.262 -40 -8.25 1 95.94 275 VAL B O 1
ATOM 4427 N N . ASP B 1 276 ? -4.469 -38.188 -7.117 1 95.62 276 ASP B N 1
ATOM 4428 C CA . ASP B 1 276 ? -5.176 -38.594 -5.902 1 95.62 276 ASP B CA 1
ATOM 4429 C C . ASP B 1 276 ? -6.617 -38.094 -5.926 1 95.62 276 ASP B C 1
ATOM 4431 O O . ASP B 1 276 ? -7.395 -38.375 -5.008 1 95.62 276 ASP B O 1
ATOM 4435 N N . GLY B 1 277 ? -7.016 -37.312 -6.844 1 93.94 277 GLY B N 1
ATOM 4436 C CA . GLY B 1 277 ? -8.406 -36.969 -7.074 1 93.94 277 GLY B CA 1
ATOM 4437 C C . GLY B 1 277 ? -8.867 -35.75 -6.273 1 93.94 277 GLY B C 1
ATOM 4438 O O . GLY B 1 277 ? -10.07 -35.531 -6.117 1 93.94 277 GLY B O 1
ATOM 4439 N N . SER B 1 278 ? -7.957 -35 -5.762 1 94.5 278 SER B N 1
ATOM 4440 C CA . SER B 1 278 ? -8.344 -33.781 -5.066 1 94.5 278 SER B CA 1
ATOM 4441 C C . SER B 1 278 ? -8.875 -32.719 -6.043 1 94.5 278 SER B C 1
ATOM 4443 O O . SER B 1 278 ? -8.359 -32.594 -7.152 1 94.5 278 SER B O 1
ATOM 4445 N N . PHE B 1 279 ? -9.898 -31.984 -5.602 1 94.56 279 PHE B N 1
ATOM 4446 C CA . PHE B 1 279 ? -10.445 -30.891 -6.414 1 94.56 279 PHE B CA 1
ATOM 4447 C C . PHE B 1 279 ? -9.758 -29.578 -6.086 1 94.56 279 PHE B C 1
ATOM 4449 O O . PHE B 1 279 ? -9.602 -29.219 -4.914 1 94.56 279 PHE B O 1
ATOM 4456 N N . PRO B 1 280 ? -9.367 -28.797 -7.105 1 95.69 280 PRO B N 1
ATOM 4457 C CA . PRO B 1 280 ? -8.758 -27.5 -6.844 1 95.69 280 PRO B CA 1
ATOM 4458 C C . PRO B 1 280 ? -9.641 -26.594 -5.992 1 95.69 280 PRO B C 1
ATOM 4460 O O . PRO B 1 280 ? -9.141 -25.891 -5.105 1 95.69 280 PRO B O 1
ATOM 4463 N N . SER B 1 281 ? -10.961 -26.625 -6.121 1 93.25 281 SER B N 1
ATOM 4464 C CA . SER B 1 281 ? -11.906 -25.75 -5.434 1 93.25 281 SER B CA 1
ATOM 4465 C C . SER B 1 281 ? -11.883 -25.984 -3.928 1 93.25 281 SER B C 1
ATOM 4467 O O . SER B 1 281 ? -12.305 -25.125 -3.148 1 93.25 281 SER B O 1
ATOM 4469 N N . GLU B 1 282 ? -11.359 -27.125 -3.572 1 93.31 282 GLU B N 1
ATOM 4470 C CA . GLU B 1 282 ? -11.359 -27.5 -2.162 1 93.31 282 GLU B CA 1
ATOM 4471 C C . GLU B 1 282 ? -9.938 -27.641 -1.627 1 93.31 282 GLU B C 1
ATOM 4473 O O . GLU B 1 282 ? -9.742 -28.047 -0.481 1 93.31 282 GLU B O 1
ATOM 4478 N N . THR B 1 283 ? -9.023 -27.453 -2.496 1 95.94 283 THR B N 1
ATOM 4479 C CA . THR B 1 283 ? -7.617 -27.484 -2.092 1 95.94 283 THR B CA 1
ATOM 4480 C C . THR B 1 283 ? -7.121 -26.078 -1.75 1 95.94 283 THR B C 1
ATOM 4482 O O . THR B 1 283 ? -6.969 -25.234 -2.637 1 95.94 283 THR B O 1
ATOM 4485 N N . PRO B 1 284 ? -6.867 -25.781 -0.489 1 95.88 284 PRO B N 1
ATOM 4486 C CA . PRO B 1 284 ? -6.43 -24.438 -0.102 1 95.88 284 PRO B CA 1
ATOM 4487 C C . PRO B 1 284 ? -5.148 -24.016 -0.811 1 95.88 284 PRO B C 1
ATOM 4489 O O . PRO B 1 284 ? -4.297 -24.844 -1.122 1 95.88 284 PRO B O 1
ATOM 4492 N N . VAL B 1 285 ? -5.082 -22.703 -1.094 1 96.88 285 VAL B N 1
ATOM 4493 C CA . VAL B 1 285 ? -3.807 -22.156 -1.533 1 96.88 285 VAL B CA 1
ATOM 4494 C C . VAL B 1 285 ? -2.746 -22.375 -0.456 1 96.88 285 VAL B C 1
ATOM 4496 O O . VAL B 1 285 ? -3.01 -22.172 0.732 1 96.88 285 VAL B O 1
ATOM 4499 N N . GLU B 1 286 ? -1.619 -22.812 -0.864 1 96.31 286 GLU B N 1
ATOM 4500 C CA . GLU B 1 286 ? -0.527 -23.062 0.073 1 96.31 286 GLU B CA 1
ATOM 4501 C C . GLU B 1 286 ? 0.506 -21.938 0.02 1 96.31 286 GLU B C 1
ATOM 4503 O O . GLU B 1 286 ? 0.537 -21.156 -0.937 1 96.31 286 GLU B O 1
ATOM 4508 N N . THR B 1 287 ? 1.29 -21.797 1.118 1 93.81 287 THR B N 1
ATOM 4509 C CA . THR B 1 287 ? 2.418 -20.875 1.178 1 93.81 287 THR B CA 1
ATOM 4510 C C . THR B 1 287 ? 3.688 -21.609 1.616 1 93.81 287 THR B C 1
ATOM 4512 O O . THR B 1 287 ? 3.619 -22.672 2.221 1 93.81 287 THR B O 1
ATOM 4515 N N . GLN B 1 288 ? 4.742 -21.062 1.153 1 89.06 288 GLN B N 1
ATOM 4516 C CA . GLN B 1 288 ? 6.016 -21.531 1.678 1 89.06 288 GLN B CA 1
ATOM 4517 C C . GLN B 1 288 ? 6.363 -20.844 2.994 1 89.06 288 GLN B C 1
ATOM 4519 O O . GLN B 1 288 ? 6.078 -19.656 3.172 1 89.06 288 GLN B O 1
ATOM 4524 N N . GLN B 1 289 ? 7.047 -21.562 3.928 1 84 289 GLN B N 1
ATOM 4525 C CA . GLN B 1 289 ? 7.262 -20.969 5.246 1 84 289 GLN B CA 1
ATOM 4526 C C . GLN B 1 289 ? 8.742 -20.672 5.48 1 84 289 GLN B C 1
ATOM 4528 O O . GLN B 1 289 ? 9.086 -19.625 6.012 1 84 289 GLN B O 1
ATOM 4533 N N . GLU B 1 290 ? 9.57 -21.547 4.996 1 87.56 290 GLU B N 1
ATOM 4534 C CA . GLU B 1 290 ? 10.977 -21.438 5.363 1 87.56 290 GLU B CA 1
ATOM 4535 C C . GLU B 1 290 ? 11.672 -20.359 4.535 1 87.56 290 GLU B C 1
ATOM 4537 O O . GLU B 1 290 ? 11.477 -20.266 3.322 1 87.56 290 GLU B O 1
ATOM 4542 N N . LEU B 1 291 ? 12.43 -19.531 5.246 1 94.62 291 LEU B N 1
ATOM 4543 C CA . LEU B 1 291 ? 13.219 -18.484 4.602 1 94.62 291 LEU B CA 1
ATOM 4544 C C . LEU B 1 291 ? 14.711 -18.781 4.73 1 94.62 291 LEU B C 1
ATOM 4546 O O . LEU B 1 291 ? 15.141 -19.422 5.688 1 94.62 291 LEU B O 1
ATOM 4550 N N . ILE B 1 292 ? 15.414 -18.328 3.781 1 96.19 292 ILE B N 1
ATOM 4551 C CA . ILE B 1 292 ? 16.859 -18.422 3.816 1 96.19 292 ILE B CA 1
ATOM 4552 C C . ILE B 1 292 ? 17.469 -17.062 3.518 1 96.19 292 ILE B C 1
ATOM 4554 O O . ILE B 1 292 ? 16.938 -16.297 2.713 1 96.19 292 ILE B O 1
ATOM 4558 N N . LEU B 1 293 ? 18.609 -16.766 4.148 1 97.88 293 LEU B N 1
ATOM 4559 C CA . LEU B 1 293 ? 19.344 -15.516 3.957 1 97.88 293 LEU B CA 1
ATOM 4560 C C . LEU B 1 293 ? 20.578 -15.734 3.086 1 97.88 293 LEU B C 1
ATOM 4562 O O . LEU B 1 293 ? 21.469 -16.5 3.445 1 97.88 293 LEU B O 1
ATOM 4566 N N . HIS B 1 294 ? 20.609 -15.102 1.918 1 98.56 294 HIS B N 1
ATOM 4567 C CA . HIS B 1 294 ? 21.781 -15.078 1.061 1 98.56 294 HIS B CA 1
ATOM 4568 C C . HIS B 1 294 ? 22.484 -13.719 1.108 1 98.56 294 HIS B C 1
ATOM 4570 O O . HIS B 1 294 ? 21.812 -12.68 1.156 1 98.56 294 HIS B O 1
ATOM 4576 N N . LEU B 1 295 ? 23.766 -13.766 1.135 1 98.81 295 LEU B N 1
ATOM 4577 C CA . LEU B 1 295 ? 24.609 -12.586 1.191 1 98.81 295 LEU B CA 1
ATOM 4578 C C . LEU B 1 295 ? 25.688 -12.633 0.106 1 98.81 295 LEU B C 1
ATOM 4580 O O . LEU B 1 295 ? 26.297 -13.68 -0.123 1 98.81 295 LEU B O 1
ATOM 4584 N N . ASN B 1 296 ? 25.859 -11.508 -0.613 1 98.88 296 ASN B N 1
ATOM 4585 C CA . ASN B 1 296 ? 26.891 -11.406 -1.636 1 98.88 296 ASN B CA 1
ATOM 4586 C C . ASN B 1 296 ? 27.953 -10.375 -1.252 1 98.88 296 ASN B C 1
ATOM 4588 O O . ASN B 1 296 ? 27.797 -9.18 -1.494 1 98.88 296 ASN B O 1
ATOM 4592 N N . LEU B 1 297 ? 29.094 -10.859 -0.762 1 98.56 297 LEU B N 1
ATOM 4593 C CA . LEU B 1 297 ? 30.172 -9.977 -0.31 1 98.56 297 LEU B CA 1
ATOM 4594 C C . LEU B 1 297 ? 30.812 -9.258 -1.489 1 98.56 297 LEU B C 1
ATOM 4596 O O . LEU B 1 297 ? 31.234 -8.102 -1.364 1 98.56 297 LEU B O 1
ATOM 4600 N N . GLY B 1 298 ? 30.953 -9.938 -2.568 1 98.44 298 GLY B N 1
ATOM 4601 C CA . GLY B 1 298 ? 31.484 -9.305 -3.771 1 98.44 298 GLY B CA 1
ATOM 4602 C C . GLY B 1 298 ? 30.641 -8.125 -4.23 1 98.44 298 GLY B C 1
ATOM 4603 O O . GLY B 1 298 ? 31.188 -7.062 -4.547 1 98.44 298 GLY B O 1
ATOM 4604 N N . ALA B 1 299 ? 29.344 -8.328 -4.258 1 98.69 299 ALA B N 1
ATOM 4605 C CA . ALA B 1 299 ? 28.438 -7.254 -4.629 1 98.69 299 ALA B CA 1
ATOM 4606 C C . ALA B 1 299 ? 28.516 -6.102 -3.633 1 98.69 299 ALA B C 1
ATOM 4608 O O . ALA B 1 299 ? 28.531 -4.934 -4.027 1 98.69 299 ALA B O 1
ATOM 4609 N N . ALA B 1 300 ? 28.516 -6.457 -2.373 1 98.75 300 ALA B N 1
ATOM 4610 C CA . ALA B 1 300 ? 28.625 -5.438 -1.333 1 98.75 300 ALA B CA 1
ATOM 4611 C C . ALA B 1 300 ? 29.859 -4.57 -1.541 1 98.75 300 ALA B C 1
ATOM 4613 O O . ALA B 1 300 ? 29.781 -3.342 -1.448 1 98.75 300 ALA B O 1
ATOM 4614 N N . LYS B 1 301 ? 30.922 -5.176 -1.84 1 98.31 301 LYS B N 1
ATOM 4615 C CA . LYS B 1 301 ? 32.188 -4.465 -2.07 1 98.31 301 LYS B CA 1
ATOM 4616 C C . LYS B 1 301 ? 32.094 -3.562 -3.299 1 98.31 301 LYS B C 1
ATOM 4618 O O . LYS B 1 301 ? 32.469 -2.395 -3.25 1 98.31 301 LYS B O 1
ATOM 4623 N N . LYS B 1 302 ? 31.594 -4.102 -4.371 1 98.38 302 LYS B N 1
ATOM 4624 C CA . LYS B 1 302 ? 31.484 -3.348 -5.617 1 98.38 302 LYS B CA 1
ATOM 4625 C C . LYS B 1 302 ? 30.578 -2.129 -5.449 1 98.38 302 LYS B C 1
ATOM 4627 O O . LYS B 1 302 ? 30.844 -1.069 -6.023 1 98.38 302 LYS B O 1
ATOM 4632 N N . ILE B 1 303 ? 29.516 -2.26 -4.684 1 98.38 303 ILE B N 1
ATOM 4633 C CA . ILE B 1 303 ? 28.5 -1.225 -4.531 1 98.38 303 ILE B CA 1
ATOM 4634 C C . ILE B 1 303 ? 28.891 -0.28 -3.396 1 98.38 303 ILE B C 1
ATOM 4636 O O . ILE B 1 303 ? 28.406 0.847 -3.32 1 98.38 303 ILE B O 1
ATOM 4640 N N . GLY B 1 304 ? 29.719 -0.748 -2.508 1 97.75 304 GLY B N 1
ATOM 4641 C CA . GLY B 1 304 ? 30.172 0.085 -1.402 1 97.75 304 GLY B CA 1
ATOM 4642 C C . GLY B 1 304 ? 29.281 -0.027 -0.176 1 97.75 304 GLY B C 1
ATOM 4643 O O . GLY B 1 304 ? 29.031 0.968 0.504 1 97.75 304 GLY B O 1
ATOM 4644 N N . VAL B 1 305 ? 28.812 -1.25 0.126 1 98.31 305 VAL B N 1
ATOM 4645 C CA . VAL B 1 305 ? 27.938 -1.494 1.272 1 98.31 305 VAL B CA 1
ATOM 4646 C C . VAL B 1 305 ? 28.734 -2.197 2.377 1 98.31 305 VAL B C 1
ATOM 4648 O O . VAL B 1 305 ? 29.375 -3.221 2.137 1 98.31 305 VAL B O 1
ATOM 4651 N N . ALA B 1 306 ? 28.672 -1.623 3.559 1 97.62 306 ALA B N 1
ATOM 4652 C CA . ALA B 1 306 ? 29.234 -2.309 4.719 1 97.62 306 ALA B CA 1
ATOM 4653 C C . ALA B 1 306 ? 28.297 -3.404 5.215 1 97.62 306 ALA B C 1
ATOM 4655 O O . ALA B 1 306 ? 27.109 -3.164 5.418 1 97.62 306 ALA B O 1
ATOM 4656 N N . VAL B 1 307 ? 28.875 -4.598 5.406 1 98.31 307 VAL B N 1
ATOM 4657 C CA . VAL B 1 307 ? 28.062 -5.73 5.844 1 98.31 307 VAL B CA 1
ATOM 4658 C C . VAL B 1 307 ? 28.141 -5.867 7.359 1 98.31 307 VAL B C 1
ATOM 4660 O O . VAL B 1 307 ? 29.219 -6.062 7.922 1 98.31 307 VAL B O 1
ATOM 4663 N N . PRO B 1 308 ? 27 -5.754 8.008 1 97.88 308 PRO B N 1
ATOM 4664 C CA . PRO B 1 308 ? 27.016 -5.965 9.461 1 97.88 308 PRO B CA 1
ATOM 4665 C C . PRO B 1 308 ? 27.484 -7.367 9.844 1 97.88 308 PRO B C 1
ATOM 4667 O O . PRO B 1 308 ? 27.141 -8.344 9.172 1 97.88 308 PRO B O 1
ATOM 4670 N N . LYS B 1 309 ? 28.156 -7.461 10.984 1 96.94 309 LYS B N 1
ATOM 4671 C CA . LYS B 1 309 ? 28.688 -8.727 11.461 1 96.94 309 LYS B CA 1
ATOM 4672 C C . LYS B 1 309 ? 27.578 -9.75 11.695 1 96.94 309 LYS B C 1
ATOM 4674 O O . LYS B 1 309 ? 27.719 -10.914 11.32 1 96.94 309 LYS B O 1
ATOM 4679 N N . GLU B 1 310 ? 26.562 -9.32 12.258 1 95.81 310 GLU B N 1
ATOM 4680 C CA . GLU B 1 310 ? 25.453 -10.211 12.594 1 95.81 310 GLU B CA 1
ATOM 4681 C C . GLU B 1 310 ? 24.844 -10.82 11.328 1 95.81 310 GLU B C 1
ATOM 4683 O O . GLU B 1 310 ? 24.438 -11.984 11.336 1 95.81 310 GLU B O 1
ATOM 4688 N N . VAL B 1 311 ? 24.766 -9.992 10.242 1 96.88 311 VAL B N 1
ATOM 4689 C CA . VAL B 1 311 ? 24.188 -10.484 8.992 1 96.88 311 VAL B CA 1
ATOM 4690 C C . VAL B 1 311 ? 25.109 -11.539 8.383 1 96.88 311 VAL B C 1
ATOM 4692 O O . VAL B 1 311 ? 24.641 -12.586 7.926 1 96.88 311 VAL B O 1
ATOM 4695 N N . LYS B 1 312 ? 26.328 -11.289 8.398 1 97.38 312 LYS B N 1
ATOM 4696 C CA . LYS B 1 312 ? 27.312 -12.227 7.855 1 97.38 312 LYS B CA 1
ATOM 4697 C C . LYS B 1 312 ? 27.281 -13.547 8.617 1 97.38 312 LYS B C 1
ATOM 4699 O O . LYS B 1 312 ? 27.328 -14.617 8.008 1 97.38 312 LYS B O 1
ATOM 4704 N N . GLU B 1 313 ? 27.094 -13.516 9.922 1 96.88 313 GLU B N 1
ATOM 4705 C CA . GLU B 1 313 ? 27.156 -14.695 10.773 1 96.88 313 GLU B CA 1
ATOM 4706 C C . GLU B 1 313 ? 25.891 -15.547 10.633 1 96.88 313 GLU B C 1
ATOM 4708 O O . GLU B 1 313 ? 25.906 -16.75 10.875 1 96.88 313 GLU B O 1
ATOM 4713 N N . THR B 1 314 ? 24.828 -14.93 10.211 1 95.88 314 THR B N 1
ATOM 4714 C CA . THR B 1 314 ? 23.562 -15.641 10.195 1 95.88 314 THR B CA 1
ATOM 4715 C C . THR B 1 314 ? 23.172 -16.016 8.766 1 95.88 314 THR B C 1
ATOM 4717 O O . THR B 1 314 ? 22.156 -16.688 8.555 1 95.88 314 THR B O 1
ATOM 4720 N N . ALA B 1 315 ? 23.953 -15.641 7.801 1 97.94 315 ALA B N 1
ATOM 4721 C CA . ALA B 1 315 ? 23.656 -15.945 6.402 1 97.94 315 ALA B CA 1
ATOM 4722 C C . ALA B 1 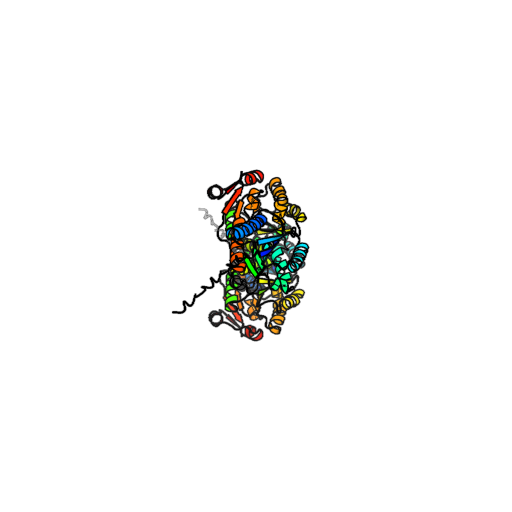315 ? 23.703 -17.453 6.145 1 97.94 315 ALA B C 1
ATOM 4724 O O . ALA B 1 315 ? 24.594 -18.141 6.645 1 97.94 315 ALA B O 1
ATOM 4725 N N . ASP B 1 316 ? 22.734 -17.938 5.445 1 97.31 316 ASP B N 1
ATOM 4726 C CA . ASP B 1 316 ? 22.703 -19.359 5.07 1 97.31 316 ASP B CA 1
ATOM 4727 C C . ASP B 1 316 ? 23.641 -19.641 3.91 1 97.31 316 ASP B C 1
ATOM 4729 O O . ASP B 1 316 ? 24.156 -20.766 3.773 1 97.31 316 ASP B O 1
ATOM 4733 N N . LYS B 1 317 ? 23.859 -18.703 3.025 1 98.12 317 LYS B N 1
ATOM 4734 C CA . LYS B 1 317 ? 24.781 -18.781 1.896 1 98.12 317 LYS B CA 1
ATOM 4735 C C . LYS B 1 317 ? 25.5 -17.469 1.675 1 98.12 317 LYS B C 1
ATOM 4737 O O . LYS B 1 317 ? 24.891 -16.391 1.766 1 98.12 317 LYS B O 1
ATOM 4742 N N . ILE B 1 318 ? 26.766 -17.516 1.409 1 98.5 318 ILE B N 1
ATOM 4743 C CA . ILE B 1 318 ? 27.594 -16.328 1.16 1 98.5 318 ILE B CA 1
ATOM 4744 C C . ILE B 1 318 ? 28.281 -16.453 -0.198 1 98.5 318 ILE B C 1
ATOM 4746 O O . ILE B 1 318 ? 28.891 -17.484 -0.498 1 98.5 318 ILE B O 1
ATOM 4750 N N . TYR B 1 319 ? 28.047 -15.445 -1.02 1 98 319 TYR B N 1
ATOM 4751 C CA . TYR B 1 319 ? 28.766 -15.336 -2.285 1 98 319 TYR B CA 1
ATOM 4752 C C . TYR B 1 319 ? 29.922 -14.359 -2.178 1 98 319 TYR B C 1
ATOM 4754 O O . TYR B 1 319 ? 29.844 -13.359 -1.458 1 98 319 TYR B O 1
ATOM 4762 N N . GLU B 1 320 ? 31.062 -14.688 -2.938 1 94.75 320 GLU B N 1
ATOM 4763 C CA . GLU B 1 320 ? 32.25 -13.844 -2.887 1 94.75 320 GLU B CA 1
ATOM 4764 C C . GLU B 1 320 ? 32.562 -13.258 -4.258 1 94.75 320 GLU B C 1
ATOM 4766 O O . GLU B 1 320 ? 32.25 -13.859 -5.285 1 94.75 320 GLU B O 1
#

InterPro domains:
  IPR007487 ABC transporter, tyrosine-binding protein-like [PF04392] (25-317)
  IPR007487 ABC transporter, tyrosine-binding protein-like [PTHR35271] (5-319)
  IPR007487 ABC transporter, tyrosine-binding protein-like [cd06325] (25-307)
  IPR028082 Periplasmic binding protein-like I [SSF53822] (38-243)

Sequence (640 aa):
MKKFFLTGALILAMACPGFAKTYNVSVSQFVEHPSLDAVLKGFQDSLKAQGVDATYSVHNAQANMATANQIAAQIAGEKPDLVLAIATPSAQACALATKKSPILAGSPLLFTAITDPVGAGLVDDLEKPGKNITGVSDMLPVNQHMAMLRRFYPNLKTLGMIYNAGEANSKTTVAMVKAEGVKAGFEVVEATVAKTSDVYQAAKALVGKVDAVYLPTDNTVISSLESVIKVCEQEKLPLFSADVDSVKRGTVAALAFDYYQHGYQTGLMAKRILVDGSFPSETPVETQQELILHLNLGAAKKIGVAVPKEVKETADKIYEMKKFFLTGALILAMACPGFAKTYNVSVSQFVEHPSLDAVLKGFQDSLKAQGVDATYSVHNAQANMATANQIAAQIAGEKPDLVLAIATPSAQACALATKKSPILAGSPLLFTAITDPVGAGLVDDLEKPGKNITGVSDMLPVNQHMAMLRRFYPNLKTLGMIYNAGEANSKTTVAMVKAEGVKAGFEVVEATVAKTSDVYQAAKALVGKVDAVYLPTDNTVISSLESVIKVCEQEKLPLFSADVDSVKRGTVAALAFDYYQHGYQTGLMAKRILVDGSFPSETPVETQQELILHLNLGAAKKIGVAVPKEVKETADKIYE